Protein AF-0000000078023648 (afdb_homodimer)

pLDDT: mean 92.21, std 11.15, range [31.06, 98.88]

Nearest PDB structures (foldseek):
  2z87-assembly3_B  TM=7.581E-01  e=1.495E-11  Escherichia coli
  2z87-assembly2_A  TM=6.708E-01  e=1.692E-11  Escherichia coli
  2z86-assembly1_A  TM=7.335E-01  e=1.770E-10  Escherichia coli
  2z86-assembly2_D  TM=6.649E-01  e=2.036E-11  Escherichia coli
  2z86-assembly2_C  TM=6.681E-01  e=4.274E-11  Escherichia coli

Solvent-accessible surface area (backbone atoms only — not comparable to full-atom values): 25764 Å² total; per-residue (Å²): 104,41,37,21,39,30,26,43,37,62,72,42,46,73,22,40,53,50,24,56,59,32,48,47,50,49,71,71,35,85,88,58,43,58,33,35,34,38,29,29,41,49,44,90,66,54,42,62,58,55,56,59,69,49,71,43,60,62,60,41,48,74,51,71,40,77,61,81,46,71,53,46,31,49,43,55,36,56,73,70,52,82,28,60,29,34,34,49,41,43,48,47,25,29,52,32,80,44,30,48,59,34,50,51,57,58,58,69,46,60,88,83,64,60,43,32,37,26,18,16,29,36,39,28,53,75,82,82,51,70,44,78,46,67,47,55,57,57,74,39,51,77,77,41,67,33,34,52,70,57,14,34,34,37,27,35,74,55,44,72,74,47,52,58,48,74,88,41,83,72,38,21,69,49,44,29,52,44,48,42,42,73,71,66,32,44,60,44,79,54,71,48,40,31,19,35,36,71,55,55,54,72,68,41,47,50,51,51,49,40,36,51,47,50,30,47,36,31,39,74,61,68,60,42,56,65,68,59,29,51,50,50,31,54,51,46,50,49,51,55,44,42,58,40,54,77,38,66,68,129,104,41,36,22,38,31,26,42,37,61,73,40,47,72,23,40,52,50,25,55,59,32,48,48,50,49,70,70,36,86,88,58,43,59,34,33,34,37,29,28,41,47,43,90,65,54,43,62,59,54,58,59,70,50,72,44,59,61,60,41,48,73,50,71,43,76,62,81,48,69,54,46,32,49,43,56,37,56,72,70,52,79,28,57,31,34,34,49,41,42,47,49,25,28,52,31,80,43,31,47,59,35,49,50,56,57,59,68,47,60,89,82,64,58,43,32,38,26,18,16,31,36,40,29,51,75,82,81,50,70,45,77,45,67,47,54,57,57,75,39,52,79,78,41,68,34,34,52,70,57,15,35,35,37,26,35,74,55,44,72,76,46,51,56,46,74,86,40,81,71,41,21,70,48,44,29,52,44,46,39,42,73,71,67,33,45,60,42,78,53,71,48,39,31,20,35,36,71,54,56,53,72,68,43,46,49,49,52,49,40,36,52,46,49,31,47,35,31,38,75,60,68,61,42,57,65,68,60,31,50,51,50,31,53,52,46,50,49,50,55,44,42,58,39,53,78,42,63,64,135

Organism: NCBI:txid82991

Secondary structure (DSSP, 8-state):
-EEEEEEEESS-HHHHHHHHHHTHHHHTSTT-EEEEEEEE---SSSHHHHHHHTTTTTT-EEEE---SSHHHHHHHHHHH--SSEEEE--TT-EE-TTHHHHHHHHHTS-TT---EEEEEEEEE-SSS-EEEE----GGGGGTS-SS-GGGEEEEHHHHHHS---TT-TTTHHHHHHHHHHHTT--EEEEEEEEEEEE--SHHHHHHHHHHHHHHHIIIIIS---HHHHHHHHHHHHHHHHHHHHTTT--/-EEEEEEEESS-HHHHHHHHHHTHHHHTSTT-EEEEEEEE---SSSHHHHHHHTTTTTT-EEEE---SSHHHHHHHHHHH--SSEEEE--TT-EE-TTHHHHHHHHHTS-TT---EEEEEEEEE-SSS-EEEE----GGGGGTS-SS-GGGEEEEHHHHHHS---TT-TTTHHHHHHHHHHHTT--EEEEEEEEEEEE--SHHHHHHHHHHHHHHHIIIIIS---HHHHHHHHHHHHHHHHHHHHTT---

InterPro domains:
  IPR001173 Glycosyltransferase 2-like [PF00535] (4-108)
  IPR024010 Colanic acid biosynthesis, glycosyl transferase, WcaE [TIGR04009] (1-250)
  IPR029044 Nucleotide-diphospho-sugar transferases [G3DSA:3.90.550.10] (1-224)
  IPR029044 Nucleotide-diphospho-sugar transferases [SSF53448] (2-208)

Sequence (500 aa):
MLLSVITVAYKNLAGIEKTWQSLAHLAKAPGIAFEWIVVDGGSQDGTAEFLKNLSGQYNLRYVSEKDNGIYDAMNKGIELAQGRYALFLNSGDIFHPDIVNVVSQLAARPLTENAMIIGDALLDFGDGTKIERRAKQGWYIYHSLPASHQAIFFPMDGLLKYPYDLQYKVSSDYALAAKMYKSGYEFKRVNGIVSEFSMGGVSTTNNVELCRDARSVQRRILRVPGFIAELSYKLRLRTTGKSKALYNKAMLLSVITVAYKNLAGIEKTWQSLAHLAKAPGIAFEWIVVDGGSQDGTAEFLKNLSGQYNLRYVSEKDNGIYDAMNKGIELAQGRYALFLNSGDIFHPDIVNVVSQLAARPLTENAMIIGDALLDFGDGTKIERRAKQGWYIYHSLPASHQAIFFPMDGLLKYPYDLQYKVSSDYALAAKMYKSGYEFKRVNGIVSEFSMGGVSTTNNVELCRDARSVQRRILRVPGFIAELSYKLRLRTTGKSKALYNKA

Structure (mmCIF, N/CA/C/O backbone):
data_AF-0000000078023648-model_v1
#
loop_
_entity.id
_entity.type
_entity.pdbx_description
1 polymer 'Colanic acid biosynthesis glycosyltransferase WcaE'
#
loop_
_atom_site.group_PDB
_atom_site.id
_atom_site.type_symbol
_atom_site.label_atom_id
_atom_site.label_alt_id
_atom_site.label_comp_id
_atom_site.label_asym_id
_atom_site.label_entity_id
_atom_site.label_seq_id
_atom_site.pdbx_PDB_ins_code
_atom_site.Cartn_x
_atom_site.Cartn_y
_atom_site.Cartn_z
_atom_site.occupancy
_atom_site.B_iso_or_equiv
_atom_site.auth_seq_id
_atom_site.auth_comp_id
_atom_site.auth_asym_id
_atom_site.auth_atom_id
_atom_site.pdbx_PDB_model_num
ATOM 1 N N . MET A 1 1 ? 1.28 -37.75 -13.562 1 91.38 1 MET A N 1
ATOM 2 C CA . MET A 1 1 ? 0.818 -36.406 -13.984 1 91.38 1 MET A CA 1
ATOM 3 C C . MET A 1 1 ? 1.996 -35.469 -14.203 1 91.38 1 MET A C 1
ATOM 5 O O . MET A 1 1 ? 2.949 -35.469 -13.422 1 91.38 1 MET A O 1
ATOM 9 N N . LEU A 1 2 ? 1.961 -34.719 -15.32 1 96.44 2 LEU A N 1
ATOM 10 C CA . LEU A 1 2 ? 3.016 -33.75 -15.586 1 96.44 2 LEU A CA 1
ATOM 11 C C . LEU A 1 2 ? 2.596 -32.344 -15.133 1 96.44 2 LEU A C 1
ATOM 13 O O . LEU A 1 2 ? 1.518 -31.875 -15.492 1 96.44 2 LEU A O 1
ATOM 17 N N . LEU A 1 3 ? 3.412 -31.766 -14.336 1 98.19 3 LEU A N 1
ATOM 18 C CA . LEU A 1 3 ? 3.209 -30.391 -13.891 1 98.19 3 LEU A CA 1
ATOM 19 C C . LEU A 1 3 ? 4.109 -29.438 -14.664 1 98.19 3 LEU A C 1
ATOM 21 O O . LEU A 1 3 ? 5.309 -29.688 -14.805 1 98.19 3 LEU A O 1
ATOM 25 N N . SER A 1 4 ? 3.555 -28.391 -15.227 1 98.81 4 SER A N 1
ATOM 26 C CA . SER A 1 4 ? 4.355 -27.328 -15.844 1 98.81 4 SER A CA 1
ATOM 27 C C . SER A 1 4 ? 4.598 -26.188 -14.867 1 98.81 4 SER A C 1
ATOM 29 O O . SER A 1 4 ? 3.648 -25.547 -14.398 1 98.81 4 SER A O 1
ATOM 31 N N . VAL A 1 5 ? 5.82 -25.906 -14.531 1 98.88 5 VAL A N 1
ATOM 32 C CA . VAL A 1 5 ? 6.215 -24.734 -13.75 1 98.88 5 VAL A CA 1
ATOM 33 C C . VAL A 1 5 ? 6.695 -23.625 -14.68 1 98.88 5 VAL A C 1
ATOM 35 O O . VAL A 1 5 ? 7.703 -23.781 -15.375 1 98.88 5 VAL A O 1
ATOM 38 N N . ILE A 1 6 ? 5.984 -22.531 -14.68 1 98.75 6 ILE A N 1
ATOM 39 C CA . ILE A 1 6 ? 6.297 -21.438 -15.594 1 98.75 6 ILE A CA 1
ATOM 40 C C . ILE A 1 6 ? 6.891 -20.266 -14.812 1 98.75 6 ILE A C 1
ATOM 42 O O . ILE A 1 6 ? 6.262 -19.734 -13.891 1 98.75 6 ILE A O 1
ATOM 46 N N . THR A 1 7 ? 8.07 -19.859 -15.203 1 98.44 7 THR A N 1
ATOM 47 C CA . THR A 1 7 ? 8.773 -18.734 -14.586 1 98.44 7 THR A CA 1
ATOM 48 C C . THR A 1 7 ? 9.008 -17.609 -15.594 1 98.44 7 THR A C 1
ATOM 50 O O . THR A 1 7 ? 9.555 -17.844 -16.672 1 98.44 7 THR A O 1
ATOM 53 N N . VAL A 1 8 ? 8.523 -16.422 -15.219 1 97.88 8 VAL A N 1
ATOM 54 C CA . VAL A 1 8 ? 8.844 -15.242 -16.016 1 97.88 8 VAL A CA 1
ATOM 55 C C . VAL A 1 8 ? 9.953 -14.453 -15.328 1 97.88 8 VAL A C 1
ATOM 57 O O . VAL A 1 8 ? 9.984 -14.344 -14.102 1 97.88 8 VAL A O 1
ATOM 60 N N . ALA A 1 9 ? 10.844 -14.008 -16.172 1 96.75 9 ALA A N 1
ATOM 61 C CA . ALA A 1 9 ? 12.008 -13.312 -15.625 1 96.75 9 ALA A CA 1
ATOM 62 C C . ALA A 1 9 ? 12.352 -12.086 -16.469 1 96.75 9 ALA A C 1
ATOM 64 O O . ALA A 1 9 ? 12.195 -12.094 -17.688 1 96.75 9 ALA A O 1
ATOM 65 N N . TYR A 1 10 ? 12.773 -11.07 -15.797 1 95.88 10 TYR A N 1
ATOM 66 C CA . TYR A 1 10 ? 13.32 -9.875 -16.422 1 95.88 10 TYR A CA 1
ATOM 67 C C . TYR A 1 10 ? 14.336 -9.195 -15.516 1 95.88 10 TYR A C 1
ATOM 69 O O . TYR A 1 10 ? 13.977 -8.688 -14.453 1 95.88 10 TYR A O 1
ATOM 77 N N . LYS A 1 11 ? 15.578 -9.117 -15.883 1 95.94 11 LYS A N 1
ATOM 78 C CA . LYS A 1 11 ? 16.672 -8.477 -15.172 1 95.94 11 LYS A CA 1
ATOM 79 C C . LYS A 1 11 ? 16.703 -8.898 -13.703 1 95.94 11 LYS A C 1
ATOM 81 O O . LYS A 1 11 ? 16.75 -8.047 -12.812 1 95.94 11 LYS A O 1
ATOM 86 N N . ASN A 1 12 ? 16.641 -10.172 -13.453 1 95.44 12 ASN A N 1
ATOM 87 C CA . ASN A 1 12 ? 16.641 -10.742 -12.109 1 95.44 12 ASN A CA 1
ATOM 88 C C . ASN A 1 12 ? 17.375 -12.078 -12.055 1 95.44 12 ASN A C 1
ATOM 90 O O . ASN A 1 12 ? 16.828 -13.078 -11.602 1 95.44 12 ASN A O 1
ATOM 94 N N . LEU A 1 13 ? 18.641 -12.016 -12.383 1 97.38 13 LEU A N 1
ATOM 95 C CA . LEU A 1 13 ? 19.469 -13.211 -12.406 1 97.38 13 LEU A CA 1
ATOM 96 C C . LEU A 1 13 ? 19.469 -13.891 -11.039 1 97.38 13 LEU A C 1
ATOM 98 O O . LEU A 1 13 ? 19.25 -15.102 -10.945 1 97.38 13 LEU A O 1
ATOM 102 N N . ALA A 1 14 ? 19.688 -13.086 -10 1 96.62 14 ALA A N 1
ATOM 103 C CA . ALA A 1 14 ? 19.719 -13.664 -8.656 1 96.62 14 ALA A CA 1
ATOM 104 C C . ALA A 1 14 ? 18.391 -14.352 -8.328 1 96.62 14 ALA A C 1
ATOM 106 O O . ALA A 1 14 ? 18.375 -15.406 -7.691 1 96.62 14 ALA A O 1
ATOM 107 N N . GLY A 1 15 ? 17.344 -13.805 -8.805 1 96.38 15 GLY A N 1
ATOM 108 C CA . GLY A 1 15 ? 16.016 -14.359 -8.555 1 96.38 15 GLY A CA 1
ATOM 109 C C . GLY A 1 15 ? 15.789 -15.688 -9.25 1 96.38 15 GLY A C 1
ATOM 110 O O . GLY A 1 15 ? 15.281 -16.625 -8.641 1 96.38 15 GLY A O 1
ATOM 111 N N . ILE A 1 16 ? 16.172 -15.734 -10.477 1 97.31 16 ILE A N 1
ATOM 112 C CA . ILE A 1 16 ? 15.945 -16.969 -11.219 1 97.31 16 ILE A CA 1
ATOM 113 C C . ILE A 1 16 ? 16.781 -18.094 -10.625 1 97.31 16 ILE A C 1
ATOM 115 O O . ILE A 1 16 ? 16.359 -19.25 -10.609 1 97.31 16 ILE A O 1
ATOM 119 N N . GLU A 1 17 ? 17.969 -17.781 -10.133 1 98.31 17 GLU A N 1
ATOM 120 C CA . GLU A 1 17 ? 18.812 -18.797 -9.477 1 98.31 17 GLU A CA 1
ATOM 121 C C . GLU A 1 17 ? 18.109 -19.359 -8.242 1 98.31 17 GLU A C 1
ATOM 123 O O . GLU A 1 17 ? 18.125 -20.578 -8.031 1 98.31 17 GLU A O 1
ATOM 128 N N . LYS A 1 18 ? 17.516 -18.469 -7.465 1 97.69 18 LYS A N 1
ATOM 129 C CA . LYS A 1 18 ? 16.781 -18.906 -6.285 1 97.69 18 LYS A CA 1
ATOM 130 C C . LYS A 1 18 ? 15.602 -19.812 -6.672 1 97.69 18 LYS A C 1
ATOM 132 O O . LYS A 1 18 ? 15.359 -20.828 -6.031 1 97.69 18 LYS A O 1
ATOM 137 N N . THR A 1 19 ? 14.906 -19.359 -7.652 1 98.19 19 THR A N 1
ATOM 138 C CA . THR A 1 19 ? 13.773 -20.156 -8.133 1 98.19 19 THR A CA 1
ATOM 139 C C . THR A 1 19 ? 14.234 -21.531 -8.594 1 98.19 19 THR A C 1
ATOM 141 O O . THR A 1 19 ? 13.656 -22.547 -8.195 1 98.19 19 THR A O 1
ATOM 144 N N . TRP A 1 20 ? 15.297 -21.594 -9.352 1 98.62 20 TRP A N 1
ATOM 145 C CA . TRP A 1 20 ? 15.883 -22.828 -9.844 1 98.62 20 TRP A CA 1
ATOM 146 C C . TRP A 1 20 ? 16.234 -23.766 -8.688 1 98.62 20 TRP A C 1
ATOM 148 O O . TRP A 1 20 ? 15.922 -24.953 -8.719 1 98.62 20 TRP A O 1
ATOM 158 N N . GLN A 1 21 ? 16.844 -23.219 -7.711 1 98.56 21 GLN A N 1
ATOM 159 C CA . GLN A 1 21 ? 17.25 -24.031 -6.562 1 98.56 21 GLN A CA 1
ATOM 160 C C . GLN A 1 21 ? 16.047 -24.688 -5.891 1 98.56 21 GLN A C 1
ATOM 162 O O . GLN A 1 21 ? 16.125 -25.828 -5.453 1 98.56 21 GLN A O 1
ATOM 167 N N . SER A 1 22 ? 14.953 -23.984 -5.816 1 98.5 22 SER A N 1
ATOM 168 C CA . SER A 1 22 ? 13.773 -24.469 -5.105 1 98.5 22 SER A CA 1
ATOM 169 C C . SER A 1 22 ? 13.109 -25.609 -5.855 1 98.5 22 SER A C 1
ATOM 171 O O . SER A 1 22 ? 12.328 -26.375 -5.281 1 98.5 22 SER A O 1
ATOM 173 N N . LEU A 1 23 ? 13.367 -25.781 -7.164 1 98.56 23 LEU A N 1
ATOM 174 C CA . LEU A 1 23 ? 12.789 -26.859 -7.961 1 98.56 23 LEU A CA 1
ATOM 175 C C . LEU A 1 23 ? 13.305 -28.203 -7.496 1 98.56 23 LEU A C 1
ATOM 177 O O . LEU A 1 23 ? 12.727 -29.25 -7.828 1 98.56 23 LEU A O 1
ATOM 181 N N . ALA A 1 24 ? 14.375 -28.172 -6.762 1 97.81 24 ALA A N 1
ATOM 182 C CA . ALA A 1 24 ? 14.945 -29.406 -6.238 1 97.81 24 ALA A CA 1
ATOM 183 C C . ALA A 1 24 ? 13.938 -30.156 -5.363 1 97.81 24 ALA A C 1
ATOM 185 O O . ALA A 1 24 ? 13.969 -31.375 -5.289 1 97.81 24 ALA A O 1
ATOM 186 N N . HIS A 1 25 ? 13.07 -29.406 -4.707 1 97.5 25 HIS A N 1
ATOM 187 C CA . HIS A 1 25 ? 12.047 -30.031 -3.877 1 97.5 25 HIS A CA 1
ATOM 188 C C . HIS A 1 25 ? 11.195 -31 -4.695 1 97.5 25 HIS A C 1
ATOM 190 O O . HIS A 1 25 ? 10.883 -32.094 -4.234 1 97.5 25 HIS A O 1
ATOM 196 N N . LEU A 1 26 ? 10.844 -30.609 -5.902 1 97.38 26 LEU A N 1
ATOM 197 C CA . LEU A 1 26 ? 10.055 -31.453 -6.785 1 97.38 26 LEU A CA 1
ATOM 198 C C . LEU A 1 26 ? 10.906 -32.594 -7.352 1 97.38 26 LEU A C 1
ATOM 200 O O . LEU A 1 26 ? 10.453 -33.719 -7.434 1 97.38 26 LEU A O 1
ATOM 204 N N . ALA A 1 27 ? 12.102 -32.25 -7.715 1 96.25 27 ALA A N 1
ATOM 205 C CA . ALA A 1 27 ? 12.984 -33.188 -8.391 1 96.25 27 ALA A CA 1
ATOM 206 C C . ALA A 1 27 ? 13.336 -34.375 -7.488 1 96.25 27 ALA A C 1
ATOM 208 O O . ALA A 1 27 ? 13.516 -35.5 -7.961 1 96.25 27 ALA A O 1
ATOM 209 N N . LYS A 1 28 ? 13.383 -34.125 -6.246 1 93.5 28 LYS A N 1
ATOM 210 C CA . LYS A 1 28 ? 13.805 -35.125 -5.293 1 93.5 28 LYS A CA 1
ATOM 211 C C . LYS A 1 28 ? 12.641 -36.031 -4.895 1 93.5 28 LYS A C 1
ATOM 213 O O . LYS A 1 28 ? 12.836 -37.094 -4.301 1 93.5 28 LYS A O 1
ATOM 218 N N . ALA A 1 29 ? 11.484 -35.594 -5.168 1 91.69 29 ALA A N 1
ATOM 219 C CA . ALA A 1 29 ? 10.297 -36.344 -4.766 1 91.69 29 ALA A CA 1
ATOM 220 C C . ALA A 1 29 ? 9.969 -37.438 -5.785 1 91.69 29 ALA A C 1
ATOM 222 O O . ALA A 1 29 ? 9.82 -37.156 -6.977 1 91.69 29 ALA A O 1
ATOM 223 N N . PRO A 1 30 ? 9.797 -38.656 -5.309 1 89.31 30 PRO A N 1
ATOM 224 C CA . PRO A 1 30 ? 9.492 -39.75 -6.246 1 89.31 30 PRO A CA 1
ATOM 225 C C . PRO A 1 30 ? 8.094 -39.625 -6.848 1 89.31 30 PRO A C 1
ATOM 227 O O . PRO A 1 30 ? 7.156 -39.219 -6.16 1 89.31 30 PRO A O 1
ATOM 230 N N . GLY A 1 31 ? 7.961 -39.875 -8.117 1 89.88 31 GLY A N 1
ATOM 231 C CA . GLY A 1 31 ? 6.66 -40 -8.758 1 89.88 31 GLY A CA 1
ATOM 232 C C . GLY A 1 31 ? 6.129 -38.656 -9.266 1 89.88 31 GLY A C 1
ATOM 233 O O . GLY A 1 31 ? 5.012 -38.594 -9.789 1 89.88 31 GLY A O 1
ATOM 234 N N . ILE A 1 32 ? 6.906 -37.688 -9.047 1 92.5 32 ILE A N 1
ATOM 235 C CA . ILE A 1 32 ? 6.461 -36.375 -9.531 1 92.5 32 ILE A CA 1
ATOM 236 C C . ILE A 1 32 ? 7.172 -36.031 -10.844 1 92.5 32 ILE A C 1
ATOM 238 O O . ILE A 1 32 ? 8.406 -36 -10.891 1 92.5 32 ILE A O 1
ATOM 242 N N . ALA A 1 33 ? 6.438 -35.906 -11.828 1 96.12 33 ALA A N 1
ATOM 243 C CA . ALA A 1 33 ? 6.957 -35.438 -13.117 1 96.12 33 ALA A CA 1
ATOM 244 C C . ALA A 1 33 ? 6.637 -33.938 -13.336 1 96.12 33 ALA A C 1
ATOM 246 O O . ALA A 1 33 ? 5.504 -33.5 -13.109 1 96.12 33 ALA A O 1
ATOM 247 N N . PHE A 1 34 ? 7.691 -33.219 -13.727 1 98.12 34 PHE A N 1
ATOM 248 C CA . PHE A 1 34 ? 7.441 -31.828 -14.008 1 98.12 34 PHE A CA 1
ATOM 249 C C . PHE A 1 34 ? 8.383 -31.312 -15.094 1 98.12 34 PHE A C 1
ATOM 251 O O . PHE A 1 34 ? 9.352 -31.984 -15.445 1 98.12 34 PHE A O 1
ATOM 258 N N . GLU A 1 35 ? 8.008 -30.203 -15.68 1 98.69 35 GLU A N 1
ATOM 259 C CA . GLU A 1 35 ? 8.844 -29.406 -16.578 1 98.69 35 GLU A CA 1
ATOM 260 C C . GLU A 1 35 ? 8.953 -27.969 -16.094 1 98.69 35 GLU A C 1
ATOM 262 O O . GLU A 1 35 ? 8.039 -27.453 -15.453 1 98.69 35 GLU A O 1
ATOM 267 N N . TRP A 1 36 ? 10.086 -27.422 -16.406 1 98.88 36 TRP A N 1
ATOM 268 C CA . TRP A 1 36 ? 10.336 -26.016 -16.078 1 98.88 36 TRP A CA 1
ATOM 269 C C . TRP A 1 36 ? 10.445 -25.156 -17.328 1 98.88 36 TRP A C 1
ATOM 271 O O . TRP A 1 36 ? 11.227 -25.469 -18.234 1 98.88 36 TRP A O 1
ATOM 281 N N . ILE A 1 37 ? 9.586 -24.219 -17.422 1 98.88 37 ILE A N 1
ATOM 282 C CA . ILE A 1 37 ? 9.555 -23.297 -18.562 1 98.88 37 ILE A CA 1
ATOM 283 C C . ILE A 1 37 ? 9.898 -21.891 -18.094 1 98.88 37 ILE A C 1
ATOM 285 O O . ILE A 1 37 ? 9.273 -21.359 -17.188 1 98.88 37 ILE A O 1
ATOM 289 N N . VAL A 1 38 ? 10.906 -21.297 -18.75 1 98.75 38 VAL A N 1
ATOM 290 C CA . VAL A 1 38 ? 11.305 -19.938 -18.375 1 98.75 38 VAL A CA 1
ATOM 291 C C . VAL A 1 38 ? 11.133 -19 -19.578 1 98.75 38 VAL A C 1
ATOM 293 O O . VAL A 1 38 ? 11.594 -19.312 -20.688 1 98.75 38 VAL A O 1
ATOM 296 N N . VAL A 1 39 ? 10.367 -17.953 -19.375 1 98.5 39 VAL A N 1
ATOM 297 C CA . VAL A 1 39 ? 10.266 -16.891 -20.359 1 98.5 39 VAL A CA 1
ATOM 298 C C . VAL A 1 39 ? 11.008 -15.648 -19.859 1 98.5 39 VAL A C 1
ATOM 300 O O . VAL A 1 39 ? 10.539 -14.969 -18.938 1 98.5 39 VAL A O 1
ATOM 303 N N . ASP A 1 40 ? 12.102 -15.352 -20.469 1 98.06 40 ASP A N 1
ATOM 304 C CA . ASP A 1 40 ? 12.938 -14.203 -20.125 1 98.06 40 ASP A CA 1
ATOM 305 C C . ASP A 1 40 ? 12.656 -13.031 -21.062 1 98.06 40 ASP A C 1
ATOM 307 O O . ASP A 1 40 ? 12.625 -13.203 -22.297 1 98.06 40 ASP A O 1
ATOM 311 N N . GLY A 1 41 ? 12.5 -11.906 -20.469 1 96.81 41 GLY A N 1
ATOM 312 C CA . GLY A 1 41 ? 12.148 -10.719 -21.234 1 96.81 41 GLY A CA 1
ATOM 313 C C . GLY A 1 41 ? 13.328 -10.117 -21.969 1 96.81 41 GLY A C 1
ATOM 314 O O . GLY A 1 41 ? 13.391 -8.898 -22.172 1 96.81 41 GLY A O 1
ATOM 315 N N . GLY A 1 42 ? 14.258 -10.867 -22.297 1 96.81 42 GLY A N 1
ATOM 316 C CA . GLY A 1 42 ? 15.453 -10.352 -22.953 1 96.81 42 GLY A CA 1
ATOM 317 C C . GLY A 1 42 ? 16.391 -9.648 -22 1 96.81 42 GLY A C 1
ATOM 318 O O . GLY A 1 42 ? 16.844 -8.531 -22.281 1 96.81 42 GLY A O 1
ATOM 319 N N . SER A 1 43 ? 16.688 -10.273 -20.938 1 95.44 43 SER A N 1
ATOM 320 C CA . SER A 1 43 ? 17.516 -9.664 -19.891 1 95.44 43 SER A CA 1
ATOM 321 C C . SER A 1 43 ? 18.969 -9.539 -20.359 1 95.44 43 SER A C 1
ATOM 323 O O . SER A 1 43 ? 19.484 -10.414 -21.062 1 95.44 43 SER A O 1
ATOM 325 N N . GLN A 1 44 ? 19.641 -8.523 -20.016 1 94.44 44 GLN A N 1
ATOM 326 C CA . GLN A 1 44 ? 21.062 -8.32 -20.297 1 94.44 44 GLN A CA 1
ATOM 327 C C . GLN A 1 44 ? 21.891 -8.422 -19.016 1 94.44 44 GLN A C 1
ATOM 329 O O . GLN A 1 44 ? 22.797 -7.613 -18.781 1 94.44 44 GLN A O 1
ATOM 334 N N . ASP A 1 45 ? 21.531 -9.367 -18.188 1 96.62 45 ASP A N 1
ATOM 335 C CA . ASP A 1 45 ? 22.219 -9.477 -16.906 1 96.62 45 ASP A CA 1
ATOM 336 C C . ASP A 1 45 ? 22.797 -10.875 -16.719 1 96.62 45 ASP A C 1
ATOM 338 O O . ASP A 1 45 ? 23.219 -11.242 -15.617 1 96.62 45 ASP A O 1
ATOM 342 N N . GLY A 1 46 ? 22.812 -11.719 -17.781 1 97.31 46 GLY A N 1
ATOM 343 C CA . GLY A 1 46 ? 23.375 -13.062 -17.688 1 97.31 46 GLY A CA 1
ATOM 344 C C . GLY A 1 46 ? 22.312 -14.133 -17.516 1 97.31 46 GLY A C 1
ATOM 345 O O . GLY A 1 46 ? 22.625 -15.32 -17.469 1 97.31 46 GLY A O 1
ATOM 346 N N . THR A 1 47 ? 21.047 -13.781 -17.547 1 97.56 47 THR A N 1
ATOM 347 C CA . THR A 1 47 ? 19.953 -14.727 -17.344 1 97.56 47 THR A CA 1
ATOM 348 C C . THR A 1 47 ? 19.922 -15.773 -18.438 1 97.56 47 THR A C 1
ATOM 350 O O . THR A 1 47 ? 19.859 -16.969 -18.172 1 97.56 47 THR A O 1
ATOM 353 N N . ALA A 1 48 ? 20.062 -15.344 -19.625 1 96.88 48 ALA A N 1
ATOM 354 C CA . ALA A 1 48 ? 20.047 -16.281 -20.75 1 96.88 48 ALA A CA 1
ATOM 355 C C . ALA A 1 48 ? 21.203 -17.266 -20.672 1 96.88 48 ALA A C 1
ATOM 357 O O . ALA A 1 48 ? 21.031 -18.453 -20.922 1 96.88 48 ALA A O 1
ATOM 358 N N . GLU A 1 49 ? 22.344 -16.797 -20.359 1 97.69 49 GLU A N 1
ATOM 359 C CA . GLU A 1 49 ? 23.531 -17.656 -20.219 1 97.69 49 GLU A CA 1
ATOM 360 C C . GLU A 1 49 ? 23.328 -18.672 -19.109 1 97.69 49 GLU A C 1
ATOM 362 O O . GLU A 1 49 ? 23.703 -19.844 -19.25 1 97.69 49 GLU A O 1
ATOM 367 N N . PHE A 1 50 ? 22.844 -18.156 -18 1 98.31 50 PHE A N 1
ATOM 368 C CA . PHE A 1 50 ? 22.562 -19.031 -16.875 1 98.31 50 PHE A CA 1
ATOM 369 C C . PHE A 1 50 ? 21.656 -20.188 -17.297 1 98.31 50 PHE A C 1
ATOM 371 O O . PHE A 1 50 ? 21.953 -21.344 -17.016 1 98.31 50 PHE A O 1
ATOM 378 N N . LEU A 1 51 ? 20.594 -19.922 -17.984 1 98.38 51 LEU A N 1
ATOM 379 C CA . LEU A 1 51 ? 19.625 -20.922 -18.422 1 98.38 51 LEU A CA 1
ATOM 380 C C . LEU A 1 51 ? 20.25 -21.891 -19.406 1 98.38 51 LEU A C 1
ATOM 382 O O . LEU A 1 51 ? 20.016 -23.094 -19.344 1 98.38 51 LEU A O 1
ATOM 386 N N . LYS A 1 52 ? 21 -21.375 -20.312 1 97.44 52 LYS A N 1
ATOM 387 C CA . LYS A 1 52 ? 21.703 -22.203 -21.297 1 97.44 52 LYS A CA 1
ATOM 388 C C . LYS A 1 52 ? 22.609 -23.219 -20.594 1 97.44 52 LYS A C 1
ATOM 390 O O . LYS A 1 52 ? 22.656 -24.391 -20.984 1 97.44 52 LYS A O 1
ATOM 395 N N . ASN A 1 53 ? 23.219 -22.766 -19.594 1 98 53 ASN A N 1
ATOM 396 C CA . ASN A 1 53 ? 24.203 -23.578 -18.891 1 98 53 ASN A CA 1
ATOM 397 C C . ASN A 1 53 ? 23.531 -24.703 -18.094 1 98 53 ASN A C 1
ATOM 399 O O . ASN A 1 53 ? 24.188 -25.656 -17.688 1 98 53 ASN A O 1
ATOM 403 N N . LEU A 1 54 ? 22.266 -24.578 -17.828 1 97.81 54 LEU A N 1
ATOM 404 C CA . LEU A 1 54 ? 21.562 -25.594 -17.078 1 97.81 54 LEU A CA 1
ATOM 405 C C . LEU A 1 54 ? 21.344 -26.844 -17.922 1 97.81 54 LEU A C 1
ATOM 407 O O . LEU A 1 54 ? 20.984 -27.906 -17.391 1 97.81 54 LEU A O 1
ATOM 411 N N . SER A 1 55 ? 21.516 -26.859 -19.172 1 93.25 55 SER A N 1
ATOM 412 C CA . SER A 1 55 ? 21.531 -27.984 -20.094 1 93.25 55 SER A CA 1
ATOM 413 C C . SER A 1 55 ? 20.281 -28.844 -19.938 1 93.25 55 SER A C 1
ATOM 415 O O . SER A 1 55 ? 20.375 -30.062 -19.797 1 93.25 55 SER A O 1
ATOM 417 N N . GLY A 1 56 ? 19.109 -28.203 -19.797 1 95.56 56 GLY A N 1
ATOM 418 C CA . GLY A 1 56 ? 17.828 -28.906 -19.812 1 95.56 56 GLY A CA 1
ATOM 419 C C . GLY A 1 56 ? 17.453 -29.516 -18.484 1 95.56 56 GLY A C 1
ATOM 420 O O . GLY A 1 56 ? 16.484 -30.266 -18.375 1 95.56 56 GLY A O 1
ATOM 421 N N . GLN A 1 57 ? 18.219 -29.203 -17.453 1 97.56 57 GLN A N 1
ATOM 422 C CA . GLN A 1 57 ? 17.844 -29.688 -16.125 1 97.56 57 GLN A CA 1
ATOM 423 C C . GLN A 1 57 ? 16.391 -29.344 -15.805 1 97.56 57 GLN A C 1
ATOM 425 O O . GLN A 1 57 ? 15.938 -28.234 -16.094 1 97.56 57 GLN A O 1
ATOM 430 N N . TYR A 1 58 ? 15.641 -30.391 -15.266 1 98.12 58 TYR A N 1
ATOM 431 C CA . TYR A 1 58 ? 14.234 -30.25 -14.898 1 98.12 58 TYR A CA 1
ATOM 432 C C . TYR A 1 58 ? 13.359 -30.109 -16.141 1 98.12 58 TYR A C 1
ATOM 434 O O . TYR A 1 58 ? 12.352 -29.406 -16.125 1 98.12 58 TYR A O 1
ATOM 442 N N . ASN A 1 59 ? 13.867 -30.797 -17.25 1 98.06 59 ASN A N 1
ATOM 443 C CA . ASN A 1 59 ? 13.172 -30.672 -18.531 1 98.06 59 ASN A CA 1
ATOM 444 C C . ASN A 1 59 ? 12.984 -29.203 -18.938 1 98.06 59 ASN A C 1
ATOM 446 O O . ASN A 1 59 ? 11.891 -28.797 -19.312 1 98.06 59 ASN A O 1
ATOM 450 N N . LEU A 1 60 ? 13.969 -28.375 -18.75 1 98.62 60 LEU A N 1
ATOM 451 C CA . LEU A 1 60 ? 13.953 -26.938 -18.953 1 98.62 60 LEU A CA 1
ATOM 452 C C . LEU A 1 60 ? 13.773 -26.609 -20.438 1 98.62 60 LEU A C 1
ATOM 454 O O . LEU A 1 60 ? 14.492 -27.141 -21.281 1 98.62 60 LEU A O 1
ATOM 458 N N . ARG A 1 61 ? 12.844 -25.812 -20.734 1 98.19 61 ARG A N 1
ATOM 459 C CA . ARG A 1 61 ? 12.703 -25.062 -21.984 1 98.19 61 ARG A CA 1
ATOM 460 C C . ARG A 1 61 ? 12.609 -23.562 -21.703 1 98.19 61 ARG A C 1
ATOM 462 O O . ARG A 1 61 ? 11.953 -23.141 -20.75 1 98.19 61 ARG A O 1
ATOM 469 N N . TYR A 1 62 ? 13.336 -22.75 -22.453 1 98 62 TYR A N 1
ATOM 470 C CA . TYR A 1 62 ? 13.281 -21.312 -22.172 1 98 62 TYR A CA 1
ATOM 471 C C . TYR A 1 62 ? 13.32 -20.5 -23.469 1 98 62 TYR A C 1
ATOM 473 O O . TYR A 1 62 ? 13.758 -21.016 -24.5 1 98 62 TYR A O 1
ATOM 481 N N . VAL A 1 63 ? 12.742 -19.344 -23.438 1 97.81 63 VAL A N 1
ATOM 482 C CA . VAL A 1 63 ? 12.852 -18.312 -24.469 1 97.81 63 VAL A CA 1
ATOM 483 C C . VAL A 1 63 ? 13.312 -17 -23.844 1 97.81 63 VAL A C 1
ATOM 485 O O . VAL A 1 63 ? 12.977 -16.703 -22.703 1 97.81 63 VAL A O 1
ATOM 488 N N . SER A 1 64 ? 14.18 -16.281 -24.562 1 97.62 64 SER A N 1
ATOM 489 C CA . SER A 1 64 ? 14.648 -14.969 -24.141 1 97.62 64 SER A CA 1
ATOM 490 C C . SER A 1 64 ? 14.398 -13.922 -25.219 1 97.62 64 SER A C 1
ATOM 492 O O . SER A 1 64 ? 15.117 -13.867 -26.219 1 97.62 64 SER A O 1
ATOM 494 N N . GLU A 1 65 ? 13.367 -13.156 -25.047 1 97.12 65 GLU A N 1
ATOM 495 C CA . GLU A 1 65 ? 12.977 -12.117 -25.984 1 97.12 65 GLU A CA 1
ATOM 496 C C . GLU A 1 65 ? 12.102 -11.062 -25.312 1 97.12 65 GLU A C 1
ATOM 498 O O . GLU A 1 65 ? 11.5 -11.32 -24.281 1 97.12 65 GLU A O 1
ATOM 503 N N . LYS A 1 66 ? 12.031 -9.914 -25.891 1 95.69 66 LYS A N 1
ATOM 504 C CA . LYS A 1 66 ? 11.211 -8.836 -25.359 1 95.69 66 LYS A CA 1
ATOM 505 C C . LYS A 1 66 ? 9.742 -9.242 -25.297 1 95.69 66 LYS A C 1
ATOM 507 O O . LYS A 1 66 ? 9.25 -9.977 -26.172 1 95.69 66 LYS A O 1
ATOM 512 N N . ASP A 1 67 ? 9.047 -8.812 -24.281 1 94 67 ASP A N 1
ATOM 513 C CA . ASP A 1 67 ? 7.609 -9.039 -24.141 1 94 67 ASP A CA 1
ATOM 514 C C . ASP A 1 67 ? 6.863 -7.727 -23.891 1 94 67 ASP A C 1
ATOM 516 O O . ASP A 1 67 ? 7.484 -6.668 -23.781 1 94 67 ASP A O 1
ATOM 520 N N . ASN A 1 68 ? 5.543 -7.84 -23.906 1 93.88 68 ASN A N 1
ATOM 521 C CA . ASN A 1 68 ? 4.676 -6.691 -23.656 1 93.88 68 ASN A CA 1
ATOM 522 C C . ASN A 1 68 ? 4.074 -6.738 -22.25 1 93.88 68 ASN A C 1
ATOM 524 O O . ASN A 1 68 ? 2.859 -6.617 -22.094 1 93.88 68 ASN A O 1
ATOM 528 N N . GLY A 1 69 ? 4.895 -7.012 -21.312 1 93.75 69 GLY A N 1
ATOM 529 C CA . GLY A 1 69 ? 4.445 -7.117 -19.938 1 93.75 69 GLY A CA 1
ATOM 530 C C . GLY A 1 69 ? 4.477 -8.539 -19.406 1 93.75 69 GLY A C 1
ATOM 531 O O . GLY A 1 69 ? 4.598 -9.492 -20.172 1 93.75 69 GLY A O 1
ATOM 532 N N . ILE A 1 70 ? 4.305 -8.555 -18.188 1 94.12 70 ILE A N 1
ATOM 533 C CA . ILE A 1 70 ? 4.488 -9.82 -17.484 1 94.12 70 ILE A CA 1
ATOM 534 C C . ILE A 1 70 ? 3.451 -10.828 -17.969 1 94.12 70 ILE A C 1
ATOM 536 O O . ILE A 1 70 ? 3.758 -12.016 -18.125 1 94.12 70 ILE A O 1
ATOM 540 N N . TYR A 1 71 ? 2.27 -10.383 -18.219 1 96.25 71 TYR A N 1
ATOM 541 C CA . TYR A 1 71 ? 1.219 -11.32 -18.609 1 96.25 71 TYR A CA 1
ATOM 542 C C . TYR A 1 71 ? 1.411 -11.797 -20.047 1 96.25 71 TYR A C 1
ATOM 544 O O . TYR A 1 71 ? 1.033 -12.914 -20.391 1 96.25 71 TYR A O 1
ATOM 552 N N . ASP A 1 72 ? 2.031 -10.945 -20.812 1 97.06 72 ASP A N 1
ATOM 553 C CA . ASP A 1 72 ? 2.455 -11.414 -22.125 1 97.06 72 ASP A CA 1
ATOM 554 C C . ASP A 1 72 ? 3.484 -12.531 -22.016 1 97.06 72 ASP A C 1
ATOM 556 O O . ASP A 1 72 ? 3.396 -13.547 -22.719 1 97.06 72 ASP A O 1
ATOM 560 N N . ALA A 1 73 ? 4.383 -12.336 -21.172 1 97.56 73 ALA A N 1
ATOM 561 C CA . ALA A 1 73 ? 5.379 -13.367 -20.906 1 97.56 73 ALA A CA 1
ATOM 562 C C . ALA A 1 73 ? 4.723 -14.648 -20.406 1 97.56 73 ALA A C 1
ATOM 564 O O . ALA A 1 73 ? 5.082 -15.75 -20.844 1 97.56 73 ALA A O 1
ATOM 565 N N . MET A 1 74 ? 3.771 -14.523 -19.5 1 98.06 74 MET A N 1
ATOM 566 C CA . MET A 1 74 ? 3.088 -15.695 -18.969 1 98.06 74 MET A CA 1
ATOM 567 C C . MET A 1 74 ? 2.33 -16.422 -20.078 1 98.06 74 MET A C 1
ATOM 569 O O . MET A 1 74 ? 2.318 -17.656 -20.109 1 98.06 74 MET A O 1
ATOM 573 N N . ASN A 1 75 ? 1.763 -15.719 -20.984 1 98.56 75 ASN A N 1
ATOM 574 C CA . ASN A 1 75 ? 1.078 -16.344 -22.109 1 98.56 75 ASN A CA 1
ATOM 575 C C . ASN A 1 75 ? 2.047 -17.141 -22.984 1 98.56 75 ASN A C 1
ATOM 577 O O . ASN A 1 75 ? 1.717 -18.219 -23.453 1 98.56 75 ASN A O 1
ATOM 581 N N . LYS A 1 76 ? 3.189 -16.609 -23.219 1 98.56 76 LYS A N 1
ATOM 582 C CA . LYS A 1 76 ? 4.207 -17.359 -23.953 1 98.56 76 LYS A CA 1
ATOM 583 C C . LYS A 1 76 ? 4.551 -18.672 -23.25 1 98.56 76 LYS A C 1
ATOM 585 O O . LYS A 1 76 ? 4.742 -19.688 -23.906 1 98.56 76 LYS A O 1
ATOM 590 N N . GLY A 1 77 ? 4.648 -18.562 -21.922 1 98.69 77 GLY A N 1
ATOM 591 C CA . GLY A 1 77 ? 4.883 -19.766 -21.141 1 98.69 77 GLY A CA 1
ATOM 592 C C . GLY A 1 77 ? 3.777 -20.797 -21.297 1 98.69 77 GLY A C 1
ATOM 593 O O . GLY A 1 77 ? 4.051 -21.984 -21.406 1 98.69 77 GLY A O 1
ATOM 594 N N . ILE A 1 78 ? 2.568 -20.344 -21.312 1 98.75 78 ILE A N 1
ATOM 595 C CA . ILE A 1 78 ? 1.411 -21.219 -21.484 1 98.75 78 ILE A CA 1
ATOM 596 C C . ILE A 1 78 ? 1.508 -21.953 -22.812 1 98.75 78 ILE A C 1
ATOM 598 O O . ILE A 1 78 ? 1.251 -23.156 -22.906 1 98.75 78 ILE A O 1
ATOM 602 N N . GLU A 1 79 ? 1.889 -21.266 -23.812 1 98.38 79 GLU A N 1
ATOM 603 C CA . GLU A 1 79 ? 1.992 -21.844 -25.141 1 98.38 79 GLU A CA 1
ATOM 604 C C . GLU A 1 79 ? 3.016 -22.969 -25.188 1 98.38 79 GLU A C 1
ATOM 606 O O . GLU A 1 79 ? 2.891 -23.906 -25.984 1 98.38 79 GLU A O 1
ATOM 611 N N . LEU A 1 80 ? 3.998 -22.922 -24.359 1 98.38 80 LEU A N 1
ATOM 612 C CA . LEU A 1 80 ? 5.074 -23.891 -24.359 1 98.38 80 LEU A CA 1
ATOM 613 C C . LEU A 1 80 ? 4.742 -25.062 -23.438 1 98.38 80 LEU A C 1
ATOM 615 O O . LEU A 1 80 ? 5.359 -26.125 -23.531 1 98.38 80 LEU A O 1
ATOM 619 N N . ALA A 1 81 ? 3.807 -24.922 -22.547 1 98.69 81 ALA A N 1
ATOM 620 C CA . ALA A 1 81 ? 3.551 -25.875 -21.469 1 98.69 81 ALA A CA 1
ATOM 621 C C . ALA A 1 81 ? 2.855 -27.125 -22 1 98.69 81 ALA A C 1
ATOM 623 O O . ALA A 1 81 ? 2 -27.047 -22.891 1 98.69 81 ALA A O 1
ATOM 624 N N . GLN A 1 82 ? 3.166 -28.266 -21.438 1 98.25 82 GLN A N 1
ATOM 625 C CA . GLN A 1 82 ? 2.611 -29.547 -21.875 1 98.25 82 GLN A CA 1
ATOM 626 C C . GLN A 1 82 ? 1.98 -30.297 -20.719 1 98.25 82 GLN A C 1
ATOM 628 O O . GLN A 1 82 ? 1.448 -31.406 -20.906 1 98.25 82 GLN A O 1
ATOM 633 N N . GLY A 1 83 ? 2.018 -29.75 -19.531 1 98.12 83 GLY A N 1
ATOM 634 C CA . GLY A 1 83 ? 1.487 -30.422 -18.359 1 98.12 83 GLY A CA 1
ATOM 635 C C . GLY A 1 83 ? -0.027 -30.391 -18.281 1 98.12 83 GLY A C 1
ATOM 636 O O . GLY A 1 83 ? -0.677 -29.672 -19.047 1 98.12 83 GLY A O 1
ATOM 637 N N . ARG A 1 84 ? -0.538 -31.234 -17.438 1 97.62 84 ARG A N 1
ATOM 638 C CA . ARG A 1 84 ? -1.968 -31.203 -17.141 1 97.62 84 ARG A CA 1
ATOM 639 C C . ARG A 1 84 ? -2.344 -29.938 -16.375 1 97.62 84 ARG A C 1
ATOM 641 O O . ARG A 1 84 ? -3.387 -29.344 -16.641 1 97.62 84 ARG A O 1
ATOM 648 N N . TYR A 1 85 ? -1.498 -29.531 -15.414 1 98.5 85 TYR A N 1
ATOM 649 C CA . TYR A 1 85 ? -1.624 -28.297 -14.641 1 98.5 85 TYR A CA 1
ATOM 650 C C . TYR A 1 85 ? -0.394 -27.422 -14.812 1 98.5 85 TYR A C 1
ATOM 652 O O . TYR A 1 85 ? 0.699 -27.922 -15.102 1 98.5 85 TYR A O 1
ATOM 660 N N . ALA A 1 86 ? -0.614 -26.125 -14.68 1 98.81 86 ALA A N 1
ATOM 661 C CA . ALA A 1 86 ? 0.484 -25.172 -14.672 1 98.81 86 ALA A CA 1
ATOM 662 C C . ALA A 1 86 ? 0.48 -24.344 -13.391 1 98.81 86 ALA A C 1
ATOM 664 O O . ALA A 1 86 ? -0.584 -24.016 -12.859 1 98.81 86 ALA A O 1
ATOM 665 N N . LEU A 1 87 ? 1.58 -24.031 -12.891 1 98.75 87 LEU A N 1
ATOM 666 C CA . LEU A 1 87 ? 1.804 -23.078 -11.805 1 98.75 87 LEU A CA 1
ATOM 667 C C . LEU A 1 87 ? 2.814 -22.016 -12.211 1 98.75 87 LEU A C 1
ATOM 669 O O . LEU A 1 87 ? 3.838 -22.328 -12.82 1 98.75 87 LEU A O 1
ATOM 673 N N . PHE A 1 88 ? 2.494 -20.781 -11.875 1 98.19 88 PHE A N 1
ATOM 674 C CA . PHE A 1 88 ? 3.371 -19.672 -12.211 1 98.19 88 PHE A CA 1
ATOM 675 C C . PHE A 1 88 ? 4.246 -19.297 -11.016 1 98.19 88 PHE A C 1
ATOM 677 O O . PHE A 1 88 ? 3.734 -19 -9.938 1 98.19 88 PHE A O 1
ATOM 684 N N . LEU A 1 89 ? 5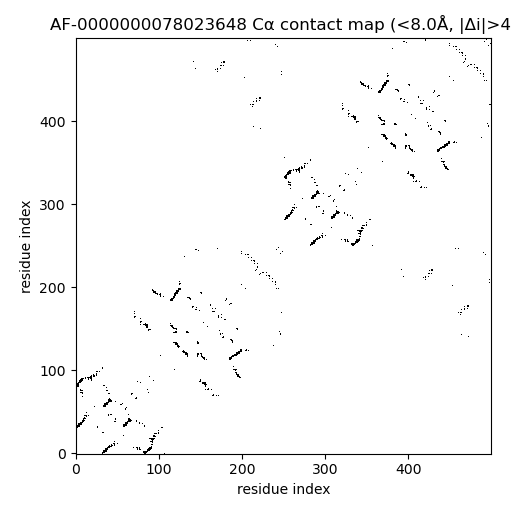.48 -19.344 -11.18 1 96.69 89 LEU A N 1
ATOM 685 C CA . LEU A 1 89 ? 6.492 -18.953 -10.211 1 96.69 89 LEU A CA 1
ATOM 686 C C . LEU A 1 89 ? 7.438 -17.906 -10.812 1 96.69 89 LEU A C 1
ATOM 688 O O . LEU A 1 89 ? 8.391 -18.266 -11.508 1 96.69 89 LEU A O 1
ATOM 692 N N . ASN A 1 90 ? 7.223 -16.656 -10.516 1 95 90 ASN A N 1
ATOM 693 C CA . ASN A 1 90 ? 8.086 -15.617 -11.078 1 95 90 ASN A CA 1
ATOM 694 C C . ASN A 1 90 ? 9.516 -15.75 -10.578 1 95 90 ASN A C 1
ATOM 696 O O . ASN A 1 90 ? 9.766 -16.375 -9.547 1 95 90 ASN A O 1
ATOM 700 N N . SER A 1 91 ? 10.414 -15.172 -11.367 1 96.31 91 SER A N 1
ATOM 701 C CA . SER A 1 91 ? 11.789 -15.109 -10.891 1 96.31 91 SER A CA 1
ATOM 702 C C . SER A 1 91 ? 11.867 -14.5 -9.492 1 96.31 91 SER A C 1
ATOM 704 O O . SER A 1 91 ? 11.336 -13.414 -9.25 1 96.31 91 SER A O 1
ATOM 706 N N . GLY A 1 92 ? 12.422 -15.242 -8.609 1 94.94 92 GLY A N 1
ATOM 707 C CA . GLY A 1 92 ? 12.555 -14.789 -7.234 1 94.94 92 GLY A CA 1
ATOM 708 C C . GLY A 1 92 ? 11.594 -15.469 -6.281 1 94.94 92 GLY A C 1
ATOM 709 O O . GLY A 1 92 ? 11.82 -15.5 -5.07 1 94.94 92 GLY A O 1
ATOM 710 N N . ASP A 1 93 ? 10.555 -15.969 -6.832 1 95.88 93 ASP A N 1
ATOM 711 C CA . ASP A 1 93 ? 9.648 -16.781 -6.031 1 95.88 93 ASP A CA 1
ATOM 712 C C . ASP A 1 93 ? 10.18 -18.203 -5.891 1 95.88 93 ASP A C 1
ATOM 714 O O . ASP A 1 93 ? 10.844 -18.719 -6.793 1 95.88 93 ASP A O 1
ATOM 718 N N . ILE A 1 94 ? 9.844 -18.844 -4.77 1 97.62 94 ILE A N 1
ATOM 719 C CA . ILE A 1 94 ? 10.398 -20.188 -4.586 1 97.62 94 ILE A CA 1
ATOM 720 C C . ILE A 1 94 ? 9.312 -21.141 -4.098 1 97.62 94 ILE A C 1
ATOM 722 O O . ILE A 1 94 ? 8.328 -20.703 -3.498 1 97.62 94 ILE A O 1
ATOM 726 N N . PHE A 1 95 ? 9.508 -22.375 -4.359 1 98.44 95 PHE A N 1
ATOM 727 C CA . PHE A 1 95 ? 8.648 -23.406 -3.777 1 98.44 95 PHE A CA 1
ATOM 728 C C . PHE A 1 95 ? 8.969 -23.594 -2.299 1 98.44 95 PHE A C 1
ATOM 730 O O . PHE A 1 95 ? 10.133 -23.578 -1.9 1 98.44 95 PHE A O 1
ATOM 737 N N . HIS A 1 96 ? 7.973 -23.75 -1.566 1 98.19 96 HIS A N 1
ATOM 738 C CA . HIS A 1 96 ? 8.133 -24.234 -0.203 1 98.19 96 HIS A CA 1
ATOM 739 C C . HIS A 1 96 ? 8.414 -25.734 -0.187 1 98.19 96 HIS A C 1
ATOM 741 O O . HIS A 1 96 ? 7.941 -26.469 -1.061 1 98.19 96 HIS A O 1
ATOM 747 N N . PRO A 1 97 ? 9.117 -26.25 0.852 1 97.25 97 PRO A N 1
ATOM 748 C CA . PRO A 1 97 ? 9.391 -27.688 0.903 1 97.25 97 PRO A CA 1
ATOM 749 C C . PRO A 1 97 ? 8.117 -28.531 0.914 1 97.25 97 PRO A C 1
ATOM 751 O O . PRO A 1 97 ? 8.125 -29.688 0.467 1 97.25 97 PRO A O 1
ATOM 754 N N . ASP A 1 98 ? 7.055 -27.969 1.335 1 97.62 98 ASP A N 1
ATOM 755 C CA . ASP A 1 98 ? 5.777 -28.672 1.409 1 97.62 98 ASP A CA 1
ATOM 756 C C . ASP A 1 98 ? 5.191 -28.891 0.016 1 97.62 98 ASP A C 1
ATOM 758 O O . ASP A 1 98 ? 4.164 -29.562 -0.131 1 97.62 98 ASP A O 1
ATOM 762 N N . ILE A 1 99 ? 5.809 -28.438 -1.001 1 98.25 99 ILE A N 1
ATOM 763 C CA . ILE A 1 99 ? 5.293 -28.516 -2.363 1 98.25 99 ILE A CA 1
ATOM 764 C C . ILE A 1 99 ? 5.145 -29.984 -2.762 1 98.25 99 ILE A C 1
ATOM 766 O O . ILE A 1 99 ? 4.242 -30.344 -3.521 1 98.25 99 ILE A O 1
ATOM 770 N N . VAL A 1 100 ? 5.965 -30.812 -2.252 1 97.19 100 VAL A N 1
ATOM 771 C CA . VAL A 1 100 ? 5.934 -32.25 -2.576 1 97.19 100 VAL A CA 1
ATOM 772 C C . VAL A 1 100 ? 4.602 -32.844 -2.137 1 97.19 100 VAL A C 1
ATOM 774 O O . VAL A 1 100 ? 3.957 -33.562 -2.902 1 97.19 100 VAL A O 1
ATOM 777 N N . ASN A 1 101 ? 4.223 -32.5 -0.93 1 96.81 101 ASN A N 1
ATOM 778 C CA . ASN A 1 101 ? 2.936 -32.969 -0.423 1 96.81 101 ASN A CA 1
ATOM 779 C C . ASN A 1 101 ? 1.773 -32.375 -1.238 1 96.81 101 ASN A C 1
ATOM 781 O O . ASN A 1 101 ? 0.812 -33.094 -1.53 1 96.81 101 ASN A O 1
ATOM 785 N N . VAL A 1 102 ? 1.874 -31.203 -1.592 1 97.88 102 VAL A N 1
ATOM 786 C CA . VAL A 1 102 ? 0.82 -30.531 -2.344 1 97.88 102 VAL A CA 1
ATOM 787 C C . VAL A 1 102 ? 0.668 -31.188 -3.717 1 97.88 102 VAL A C 1
ATOM 789 O O . VAL A 1 102 ? -0.445 -31.516 -4.137 1 97.88 102 VAL A O 1
ATOM 792 N N . VAL A 1 103 ? 1.759 -31.453 -4.387 1 97.5 103 VAL A N 1
ATOM 793 C CA . VAL A 1 103 ? 1.722 -32 -5.738 1 97.5 103 VAL A CA 1
ATOM 794 C C . VAL A 1 103 ? 1.25 -33.469 -5.688 1 97.5 103 VAL A C 1
ATOM 796 O O . VAL A 1 103 ? 0.562 -33.938 -6.602 1 97.5 103 VAL A O 1
ATOM 799 N N . SER A 1 104 ? 1.585 -34.125 -4.629 1 96.06 104 SER A N 1
ATOM 800 C CA . SER A 1 104 ? 1.064 -35.469 -4.461 1 96.06 104 SER A CA 1
ATOM 801 C C . SER A 1 104 ? -0.459 -35.469 -4.395 1 96.06 104 SER A C 1
ATOM 803 O O . SER A 1 104 ? -1.11 -36.344 -4.988 1 96.06 104 SER A O 1
ATOM 805 N N . GLN A 1 105 ? -1.009 -34.562 -3.66 1 96.88 105 GLN A N 1
ATOM 806 C CA . GLN A 1 105 ? -2.459 -34.406 -3.602 1 96.88 105 GLN A CA 1
ATOM 807 C C . GLN A 1 105 ? -3.037 -34.094 -4.977 1 96.88 105 GLN A C 1
ATOM 809 O O . GLN A 1 105 ? -4.098 -34.594 -5.344 1 96.88 105 GLN A O 1
ATOM 814 N N . LEU A 1 106 ? -2.344 -33.281 -5.695 1 96.56 106 LEU A N 1
ATOM 815 C CA . LEU A 1 106 ? -2.768 -32.906 -7.043 1 96.56 106 LEU A CA 1
ATOM 816 C C . LEU A 1 106 ? -2.775 -34.125 -7.961 1 96.56 106 LEU A C 1
ATOM 818 O O . LEU A 1 106 ? -3.738 -34.344 -8.695 1 96.56 106 LEU A O 1
ATOM 822 N N . ALA A 1 107 ? -1.761 -34.938 -7.883 1 94.56 107 ALA A N 1
ATOM 823 C CA . ALA A 1 107 ? -1.597 -36.094 -8.742 1 94.56 107 ALA A CA 1
ATOM 824 C C . ALA A 1 107 ? -2.654 -37.156 -8.43 1 94.56 107 ALA A C 1
ATOM 826 O O . ALA A 1 107 ? -3.012 -37.938 -9.297 1 94.56 107 ALA A O 1
ATOM 827 N N . ALA A 1 108 ? -3.131 -37.125 -7.234 1 94.62 108 ALA A N 1
ATOM 828 C CA . ALA A 1 108 ? -4.09 -38.125 -6.797 1 94.62 108 ALA A CA 1
ATOM 829 C C . ALA A 1 108 ? -5.496 -37.812 -7.289 1 94.62 108 ALA A C 1
ATOM 831 O O . ALA A 1 108 ? -6.398 -38.656 -7.207 1 94.62 108 ALA A O 1
ATOM 832 N N . ARG A 1 109 ? -5.629 -36.656 -7.801 1 94.06 109 ARG A N 1
ATOM 833 C CA . ARG A 1 109 ? -6.949 -36.281 -8.273 1 94.06 109 ARG A CA 1
ATOM 834 C C . ARG A 1 109 ? -7.324 -37.031 -9.547 1 94.06 109 ARG A C 1
ATOM 836 O O . ARG A 1 109 ? -6.453 -37.344 -10.359 1 94.06 109 ARG A O 1
ATOM 843 N N . PRO A 1 110 ? -8.641 -37.219 -9.703 1 94.31 110 PRO A N 1
ATOM 844 C CA . PRO A 1 110 ? -9.062 -37.906 -10.93 1 94.31 110 PRO A CA 1
ATOM 845 C C . PRO A 1 110 ? -8.656 -37.156 -12.195 1 94.31 110 PRO A C 1
ATOM 847 O O . PRO A 1 110 ? -8.68 -35.906 -12.219 1 94.31 110 PRO A O 1
ATOM 850 N N . LEU A 1 111 ? -8.398 -37.875 -13.18 1 91.06 111 LEU A N 1
ATOM 851 C CA . LEU A 1 111 ? -7.957 -37.312 -14.445 1 91.06 111 LEU A CA 1
ATOM 852 C C . LEU A 1 111 ? -9.062 -36.469 -15.07 1 91.06 111 LEU A C 1
ATOM 854 O O . LEU A 1 111 ? -8.781 -35.562 -15.891 1 91.06 111 LEU A O 1
ATOM 858 N N . THR A 1 112 ? -10.234 -36.688 -14.633 1 92.25 112 THR A N 1
ATOM 859 C CA . THR A 1 112 ? -11.375 -35.969 -15.18 1 92.25 112 THR A CA 1
ATOM 860 C C . THR A 1 112 ? -11.539 -34.594 -14.484 1 92.25 112 THR A C 1
ATOM 862 O O . THR A 1 112 ? -12.273 -33.75 -14.969 1 92.25 112 THR A O 1
ATOM 865 N N . GLU A 1 113 ? -10.914 -34.469 -13.391 1 94.56 113 GLU A N 1
ATOM 866 C CA . GLU A 1 113 ? -11.031 -33.219 -12.656 1 94.56 113 GLU A CA 1
ATOM 867 C C . GLU A 1 113 ? -10.281 -32.094 -13.367 1 94.56 113 GLU A C 1
ATOM 869 O O . GLU A 1 113 ? -9.117 -32.25 -13.742 1 94.56 113 GLU A O 1
ATOM 874 N N . ASN A 1 114 ? -10.93 -30.922 -13.555 1 95.88 114 ASN A N 1
ATOM 875 C CA . ASN A 1 114 ? -10.336 -29.781 -14.234 1 95.88 114 ASN A CA 1
ATOM 876 C C . ASN A 1 114 ? -10.445 -28.516 -13.398 1 95.88 114 ASN A C 1
ATOM 878 O O . ASN A 1 114 ? -10.453 -27.406 -13.945 1 95.88 114 ASN A O 1
ATOM 882 N N . ALA A 1 115 ? -10.492 -28.672 -12.125 1 98.38 115 ALA A N 1
ATOM 883 C CA . ALA A 1 115 ? -10.625 -27.547 -11.203 1 98.38 115 ALA A CA 1
ATOM 884 C C . ALA A 1 115 ? -9.305 -26.781 -11.07 1 98.38 115 ALA A C 1
ATOM 886 O O . ALA A 1 115 ? -8.242 -27.312 -11.391 1 98.38 115 ALA A O 1
ATOM 887 N N . MET A 1 116 ? -9.398 -25.516 -10.727 1 98.81 116 MET A N 1
ATOM 888 C CA . MET A 1 116 ? -8.227 -24.781 -10.242 1 98.81 116 MET A CA 1
ATOM 889 C C . MET A 1 116 ? -7.879 -25.203 -8.82 1 98.81 116 MET A C 1
ATOM 891 O O . MET A 1 116 ? -8.664 -25 -7.891 1 98.81 116 MET A O 1
ATOM 895 N N . ILE A 1 117 ? -6.738 -25.797 -8.664 1 98.75 117 ILE A N 1
ATOM 896 C CA . ILE A 1 117 ? -6.352 -26.312 -7.352 1 98.75 117 ILE A CA 1
ATOM 897 C C . ILE A 1 117 ? -5.539 -25.266 -6.602 1 98.75 117 ILE A C 1
ATOM 899 O O . ILE A 1 117 ? -4.57 -24.719 -7.141 1 98.75 117 ILE A O 1
ATOM 903 N N . ILE A 1 118 ? -5.93 -24.938 -5.363 1 98.69 118 ILE A N 1
ATOM 904 C CA . ILE A 1 118 ? -5.328 -23.797 -4.668 1 98.69 118 ILE A CA 1
ATOM 905 C C . ILE A 1 118 ? -4.762 -24.266 -3.326 1 98.69 118 ILE A C 1
ATOM 907 O O . ILE A 1 118 ? -5.352 -25.109 -2.65 1 98.69 118 ILE A O 1
ATOM 911 N N . GLY A 1 119 ? -3.572 -23.812 -2.998 1 98.44 119 GLY A N 1
ATOM 912 C CA . GLY A 1 119 ? -2.928 -24.016 -1.714 1 98.44 119 GLY A CA 1
ATOM 913 C C . GLY A 1 119 ? -2.533 -22.734 -1.02 1 98.44 119 GLY A C 1
ATOM 914 O O . GLY A 1 119 ? -3.006 -21.656 -1.387 1 98.44 119 GLY A O 1
ATOM 915 N N . ASP A 1 120 ? -1.766 -22.859 0.05 1 97.88 120 ASP A N 1
ATOM 916 C CA . ASP A 1 120 ? -1.335 -21.703 0.844 1 97.88 120 ASP A CA 1
ATOM 917 C C . ASP A 1 120 ? 0.004 -21.172 0.346 1 97.88 120 ASP A C 1
ATOM 919 O O . ASP A 1 120 ? 0.72 -21.844 -0.389 1 97.88 120 ASP A O 1
ATOM 923 N N . ALA A 1 121 ? 0.306 -19.953 0.714 1 96.31 121 ALA A N 1
ATOM 924 C CA . ALA A 1 121 ? 1.582 -19.328 0.376 1 96.31 121 ALA A CA 1
ATOM 925 C C . ALA A 1 121 ? 2.166 -18.594 1.579 1 96.31 121 ALA A C 1
ATOM 927 O O . ALA A 1 121 ? 1.439 -18.234 2.51 1 96.31 121 ALA A O 1
ATOM 928 N N . LEU A 1 122 ? 3.453 -18.438 1.528 1 94.56 122 LEU A N 1
ATOM 929 C CA . LEU A 1 122 ? 4.152 -17.672 2.549 1 94.56 122 LEU A CA 1
ATOM 930 C C . LEU A 1 122 ? 4.652 -16.344 1.983 1 94.56 122 LEU A C 1
ATOM 932 O O . LEU A 1 122 ? 5.414 -16.312 1.014 1 94.56 122 LEU A O 1
ATOM 936 N N . LEU A 1 123 ? 4.227 -15.281 2.619 1 90.19 123 LEU A N 1
ATOM 937 C CA . LEU A 1 123 ? 4.652 -13.945 2.232 1 90.19 123 LEU A CA 1
ATOM 938 C C . LEU A 1 123 ? 5.848 -13.492 3.064 1 90.19 123 LEU A C 1
ATOM 940 O O . LEU A 1 123 ? 5.781 -13.469 4.297 1 90.19 123 LEU A O 1
ATOM 944 N N . ASP A 1 124 ? 6.855 -13.156 2.311 1 87.94 124 ASP A N 1
ATOM 945 C CA . ASP A 1 124 ? 8.078 -12.703 2.969 1 87.94 124 ASP A CA 1
ATOM 946 C C . ASP A 1 124 ? 8.211 -11.18 2.883 1 87.94 124 ASP A C 1
ATOM 948 O O . ASP A 1 124 ? 8.422 -10.633 1.801 1 87.94 124 ASP A O 1
ATOM 952 N N . PHE A 1 125 ? 8.266 -10.555 3.977 1 81.25 125 PHE A N 1
ATOM 953 C CA . PHE A 1 125 ? 8.266 -9.094 3.994 1 81.25 125 PHE A CA 1
ATOM 954 C C . PHE A 1 125 ? 9.695 -8.562 4.105 1 81.25 125 PHE A C 1
ATOM 956 O O . PHE A 1 125 ? 9.898 -7.348 4.152 1 81.25 125 PHE A O 1
ATOM 963 N N . GLY A 1 126 ? 10.742 -9.414 4.109 1 78 126 GLY A N 1
ATOM 964 C CA . GLY A 1 126 ? 12.141 -9.023 3.986 1 78 126 GLY A CA 1
ATOM 965 C C . GLY A 1 126 ? 12.805 -8.758 5.324 1 78 126 GLY A C 1
ATOM 966 O O . GLY A 1 126 ? 14.031 -8.688 5.414 1 78 126 GLY A O 1
ATOM 967 N N . ASP A 1 127 ? 12.148 -8.445 6.387 1 75.62 127 ASP A N 1
ATOM 968 C CA . ASP A 1 127 ? 12.734 -8.125 7.684 1 75.62 127 ASP A CA 1
ATOM 969 C C . ASP A 1 127 ? 12.727 -9.352 8.602 1 75.62 127 ASP A C 1
ATOM 971 O O . ASP A 1 127 ? 12.867 -9.219 9.82 1 75.62 127 ASP A O 1
ATOM 975 N N . GLY A 1 128 ? 12.547 -10.5 8 1 80.75 128 GLY A N 1
ATOM 976 C CA . GLY A 1 128 ? 12.461 -11.711 8.797 1 80.75 128 GLY A CA 1
ATOM 977 C C . GLY A 1 128 ? 11.031 -12.117 9.109 1 80.75 128 GLY A C 1
ATOM 978 O O . GLY A 1 128 ? 10.789 -13.242 9.562 1 80.75 128 GLY A O 1
ATOM 979 N N . THR A 1 129 ? 10.141 -11.219 8.836 1 82.38 129 THR A N 1
ATOM 980 C CA . THR A 1 129 ? 8.734 -11.508 9.086 1 82.38 129 THR A CA 1
ATOM 981 C C . THR A 1 129 ? 8.117 -12.227 7.891 1 82.38 129 THR A C 1
ATOM 983 O O . THR A 1 129 ? 8.258 -11.789 6.746 1 82.38 129 THR A O 1
ATOM 986 N N . LYS A 1 130 ? 7.484 -13.344 8.172 1 87.5 130 LYS A N 1
ATOM 987 C CA . LYS A 1 130 ? 6.734 -14.094 7.172 1 87.5 130 LYS A CA 1
ATOM 988 C C . LYS A 1 130 ? 5.301 -14.336 7.625 1 87.5 130 LYS A C 1
ATOM 990 O O . LYS A 1 130 ? 5.055 -14.617 8.805 1 87.5 130 LYS A O 1
ATOM 995 N N . ILE A 1 131 ? 4.406 -14.148 6.652 1 86.5 131 ILE A N 1
ATOM 996 C CA . ILE A 1 131 ? 2.998 -14.352 6.965 1 86.5 131 ILE A CA 1
ATOM 997 C C . ILE A 1 131 ? 2.395 -15.352 5.98 1 86.5 131 ILE A C 1
ATOM 999 O O . ILE A 1 131 ? 2.641 -15.281 4.777 1 86.5 131 ILE A O 1
ATOM 1003 N N . GLU A 1 132 ? 1.665 -16.281 6.535 1 92.06 132 GLU A N 1
ATOM 1004 C CA . GLU A 1 132 ? 0.987 -17.266 5.703 1 92.06 132 GLU A CA 1
ATOM 1005 C C . GLU A 1 132 ? -0.32 -16.703 5.145 1 92.06 132 GLU A C 1
ATOM 1007 O O . GLU A 1 132 ? -1.138 -16.156 5.887 1 92.06 132 GLU A O 1
ATOM 1012 N N . ARG A 1 133 ? -0.469 -16.766 3.867 1 91.5 133 ARG A N 1
ATOM 1013 C CA . ARG A 1 133 ? -1.751 -16.516 3.215 1 91.5 133 ARG A CA 1
ATOM 1014 C C . ARG A 1 133 ? -2.453 -17.828 2.869 1 91.5 133 ARG A C 1
ATOM 1016 O O . ARG A 1 133 ? -2.055 -18.516 1.932 1 91.5 133 ARG A O 1
ATOM 1023 N N . ARG A 1 134 ? -3.525 -18.078 3.529 1 94.25 134 ARG A N 1
ATOM 1024 C CA . ARG A 1 134 ? -4.262 -19.312 3.342 1 94.25 134 ARG A CA 1
ATOM 1025 C C . ARG A 1 134 ? -5.246 -19.203 2.184 1 94.25 134 ARG A C 1
ATOM 1027 O O . ARG A 1 134 ? -5.875 -18.156 1.997 1 94.25 134 ARG A O 1
ATOM 1034 N N . ALA A 1 135 ? -5.316 -20.281 1.444 1 97 135 ALA A N 1
ATOM 1035 C CA . ALA A 1 135 ? -6.316 -20.328 0.381 1 97 135 ALA A CA 1
ATOM 1036 C C . ALA A 1 135 ? -7.73 -20.234 0.95 1 97 135 ALA A C 1
ATOM 1038 O O . ALA A 1 135 ? -8.031 -20.828 1.987 1 97 135 ALA A O 1
ATOM 1039 N N . LYS A 1 136 ? -8.562 -19.484 0.25 1 96.06 136 LYS A N 1
ATOM 1040 C CA . LYS A 1 136 ? -9.945 -19.281 0.667 1 96.06 136 LYS A CA 1
ATOM 1041 C C . LYS A 1 136 ? -10.898 -20.125 -0.165 1 96.06 136 LYS A C 1
ATOM 1043 O O . LYS A 1 136 ? -10.469 -20.906 -1.022 1 96.06 136 LYS A O 1
ATOM 1048 N N . GLN A 1 137 ? -12.156 -19.984 0.182 1 96.81 137 GLN A N 1
ATOM 1049 C CA . GLN A 1 137 ? -13.188 -20.672 -0.581 1 96.81 137 GLN A CA 1
ATOM 1050 C C . GLN A 1 137 ? -13.367 -20.047 -1.962 1 96.81 137 GLN A C 1
ATOM 1052 O O . GLN A 1 137 ? -13.062 -18.859 -2.158 1 96.81 137 GLN A O 1
ATOM 1057 N N . GLY A 1 138 ? -13.875 -20.844 -2.939 1 96.81 138 GLY A N 1
ATOM 1058 C CA . GLY A 1 138 ? -14 -20.422 -4.324 1 96.81 138 GLY A CA 1
ATOM 1059 C C . GLY A 1 138 ? -14.844 -19.172 -4.488 1 96.81 138 GLY A C 1
ATOM 1060 O O . GLY A 1 138 ? -14.57 -18.344 -5.363 1 96.81 138 GLY A O 1
ATOM 1061 N N . TRP A 1 139 ? -15.805 -18.969 -3.596 1 95 139 TRP A N 1
ATOM 1062 C CA . TRP A 1 139 ? -16.688 -17.828 -3.73 1 95 139 TRP A CA 1
ATOM 1063 C C . TRP A 1 139 ? -15.945 -16.531 -3.465 1 95 139 TRP A C 1
ATOM 1065 O O . TRP A 1 139 ? -16.438 -15.438 -3.785 1 95 139 TRP A O 1
ATOM 1075 N N . TYR A 1 140 ? -14.812 -16.625 -2.887 1 95.44 140 TYR A N 1
ATOM 1076 C CA . TYR A 1 140 ? -14.008 -15.445 -2.6 1 95.44 140 TYR A CA 1
ATOM 1077 C C . TYR A 1 140 ? -13.594 -14.734 -3.887 1 95.44 140 TYR A C 1
ATOM 1079 O O . TYR A 1 140 ? -13.195 -13.57 -3.859 1 95.44 140 TYR A O 1
ATOM 1087 N N . ILE A 1 141 ? -13.727 -15.383 -5.027 1 95.88 141 ILE A N 1
ATOM 1088 C CA . ILE A 1 141 ? -13.383 -14.828 -6.332 1 95.88 141 ILE A CA 1
ATOM 1089 C C . ILE A 1 141 ? -14.227 -13.578 -6.602 1 95.88 141 ILE A C 1
ATOM 1091 O O . ILE A 1 141 ? -13.836 -12.719 -7.387 1 95.88 141 ILE A O 1
ATOM 1095 N N . TYR A 1 142 ? -15.344 -13.5 -6.004 1 94.62 142 TYR A N 1
ATOM 1096 C CA . TYR A 1 142 ? -16.203 -12.336 -6.184 1 94.62 142 TYR A CA 1
ATOM 1097 C C . TYR A 1 142 ? -15.641 -11.125 -5.457 1 94.62 142 TYR A C 1
ATOM 1099 O O . TYR A 1 142 ? -16.094 -10 -5.672 1 94.62 142 TYR A O 1
ATOM 1107 N N . HIS A 1 143 ? -14.641 -11.344 -4.652 1 89.25 143 HIS A N 1
ATOM 1108 C CA . HIS A 1 143 ? -13.961 -10.266 -3.936 1 89.25 143 HIS A CA 1
ATOM 1109 C C . HIS A 1 143 ? -12.523 -10.109 -4.406 1 89.25 143 HIS A C 1
ATOM 1111 O O . HIS A 1 143 ? -12.078 -9 -4.715 1 89.25 143 HIS A O 1
ATOM 1117 N N . SER A 1 144 ? -11.867 -11.156 -4.453 1 90.88 144 SER A N 1
ATOM 1118 C CA . SER A 1 144 ? -10.461 -11.211 -4.855 1 90.88 144 SER A CA 1
ATOM 1119 C C . SER A 1 144 ? -10.047 -12.641 -5.191 1 90.88 144 SER A C 1
ATOM 1121 O O . SER A 1 144 ? -10.859 -13.562 -5.125 1 90.88 144 SER A O 1
ATOM 1123 N N . LEU A 1 145 ? -8.742 -12.797 -5.562 1 94.06 145 LEU A N 1
ATOM 1124 C CA . LEU A 1 145 ? -8.219 -14.133 -5.816 1 94.06 145 LEU A CA 1
ATOM 1125 C C . LEU A 1 145 ? -8.266 -14.984 -4.559 1 94.06 145 LEU A C 1
ATOM 1127 O O . LEU A 1 145 ? -7.816 -14.562 -3.492 1 94.06 145 LEU A O 1
ATOM 1131 N N . PRO A 1 146 ? -8.789 -16.188 -4.641 1 95.88 146 PRO A N 1
ATOM 1132 C CA . PRO A 1 146 ? -8.938 -17.016 -3.447 1 95.88 146 PRO A CA 1
ATOM 1133 C C . PRO A 1 146 ? -7.594 -17.516 -2.906 1 95.88 146 PRO A C 1
ATOM 1135 O O . PRO A 1 146 ? -7.523 -17.984 -1.769 1 95.88 146 PRO A O 1
ATOM 1138 N N . ALA A 1 147 ? -6.598 -17.469 -3.68 1 96.12 147 ALA A N 1
ATOM 1139 C CA . ALA A 1 147 ? -5.234 -17.828 -3.293 1 96.12 147 ALA A CA 1
ATOM 1140 C C . ALA A 1 147 ? -4.207 -16.969 -4.016 1 96.12 147 ALA A C 1
ATOM 1142 O O . ALA A 1 147 ? -4.535 -16.297 -5.008 1 96.12 147 ALA A O 1
ATOM 1143 N N . SER A 1 148 ? -3.016 -16.984 -3.463 1 94.75 148 SER A N 1
ATOM 1144 C CA . SER A 1 148 ? -1.948 -16.297 -4.184 1 94.75 148 SER A CA 1
ATOM 1145 C C . SER A 1 148 ? -1.733 -16.906 -5.566 1 94.75 148 SER A C 1
ATOM 1147 O O . SER A 1 148 ? -1.832 -18.125 -5.738 1 94.75 148 SER A O 1
ATOM 1149 N N . HIS A 1 149 ? -1.434 -16.031 -6.465 1 95.81 149 HIS A N 1
ATOM 1150 C CA . HIS A 1 149 ? -1.187 -16.469 -7.832 1 95.81 149 HIS A CA 1
ATOM 1151 C C . HIS A 1 149 ? -0.171 -17.609 -7.871 1 95.81 149 HIS A C 1
ATOM 1153 O O . HIS A 1 149 ? -0.348 -18.578 -8.609 1 95.81 149 HIS A O 1
ATOM 1159 N N . GLN A 1 150 ? 0.819 -17.562 -6.98 1 96.31 150 GLN A N 1
ATOM 1160 C CA . GLN A 1 150 ? 1.917 -18.516 -6.941 1 96.31 150 GLN A CA 1
ATOM 1161 C C . GLN A 1 150 ? 1.501 -19.797 -6.227 1 96.31 150 GLN A C 1
ATOM 1163 O O . GLN A 1 150 ? 2.326 -20.688 -6 1 96.31 150 GLN A O 1
ATOM 1168 N N . ALA A 1 151 ? 0.198 -19.859 -5.91 1 97.88 151 ALA A N 1
ATOM 1169 C CA . ALA A 1 151 ? -0.289 -21.031 -5.184 1 97.88 151 ALA A CA 1
ATOM 1170 C C . ALA A 1 151 ? -1.539 -21.609 -5.844 1 97.88 151 ALA A C 1
ATOM 1172 O O . ALA A 1 151 ? -2.32 -22.312 -5.199 1 97.88 151 ALA A O 1
ATOM 1173 N N . ILE A 1 152 ? -1.734 -21.219 -7.047 1 98.5 152 ILE A N 1
ATOM 1174 C CA . ILE A 1 152 ? -2.836 -21.766 -7.836 1 98.5 152 ILE A CA 1
ATOM 1175 C C . ILE A 1 152 ? -2.287 -22.688 -8.922 1 98.5 152 ILE A C 1
ATOM 1177 O O . ILE A 1 152 ? -1.408 -22.297 -9.695 1 98.5 152 ILE A O 1
ATOM 1181 N N . PHE A 1 153 ? -2.762 -23.891 -8.953 1 98.75 153 PHE A N 1
ATOM 1182 C CA . PHE A 1 153 ? -2.531 -24.797 -10.062 1 98.75 153 PHE A CA 1
ATOM 1183 C C . PHE A 1 153 ? -3.672 -24.719 -11.078 1 98.75 153 PHE A C 1
ATOM 1185 O O . PHE A 1 153 ? -4.777 -25.188 -10.805 1 98.75 153 PHE A O 1
ATOM 1192 N N . PHE A 1 154 ? -3.359 -24.188 -12.211 1 98.81 154 PHE A N 1
ATOM 1193 C CA . PHE A 1 154 ? -4.367 -23.984 -13.25 1 98.81 154 PHE A CA 1
ATOM 1194 C C . PHE A 1 154 ? -4.418 -25.188 -14.18 1 98.81 154 PHE A C 1
ATOM 1196 O O . PHE A 1 154 ? -3.383 -25.672 -14.641 1 98.81 154 PHE A O 1
ATOM 1203 N N . PRO A 1 155 ? -5.602 -25.719 -14.445 1 98.69 155 PRO A N 1
ATOM 1204 C CA . PRO A 1 155 ? -5.672 -26.719 -15.516 1 98.69 155 PRO A CA 1
ATOM 1205 C C . PRO A 1 155 ? -5.293 -26.141 -16.891 1 98.69 155 PRO A C 1
ATOM 1207 O O . PRO A 1 155 ? -5.789 -25.078 -17.266 1 98.69 155 PRO A O 1
ATOM 1210 N N . MET A 1 156 ? -4.469 -26.859 -17.578 1 98.25 156 MET A N 1
ATOM 1211 C CA . MET A 1 156 ? -3.916 -26.359 -18.828 1 98.25 156 MET A CA 1
ATOM 1212 C C . MET A 1 156 ? -5.016 -26.156 -19.859 1 98.25 156 MET A C 1
ATOM 1214 O O . MET A 1 156 ? -4.949 -25.234 -20.672 1 98.25 156 MET A O 1
ATOM 1218 N N . ASP A 1 157 ? -5.949 -27 -19.891 1 97.38 157 ASP A N 1
ATOM 1219 C CA . ASP A 1 157 ? -7.051 -26.844 -20.828 1 97.38 157 ASP A CA 1
ATOM 1220 C C . ASP A 1 157 ? -7.754 -25.5 -20.625 1 97.38 157 ASP A C 1
ATOM 1222 O O . ASP A 1 157 ? -8.125 -24.844 -21.609 1 97.38 157 ASP A O 1
ATOM 1226 N N . GLY A 1 158 ? -7.949 -25.094 -19.375 1 98.25 158 GLY A N 1
ATOM 1227 C CA . GLY A 1 158 ? -8.523 -23.781 -19.078 1 98.25 158 GLY A CA 1
ATOM 1228 C C . GLY A 1 158 ? -7.625 -22.625 -19.484 1 98.25 158 GLY A C 1
ATOM 1229 O O . GLY A 1 158 ? -8.094 -21.656 -20.062 1 98.25 158 GLY A O 1
ATOM 1230 N N . LEU A 1 159 ? -6.34 -22.75 -19.25 1 98.69 159 LEU A N 1
ATOM 1231 C CA . LEU A 1 159 ? -5.391 -21.688 -19.578 1 98.69 159 LEU A CA 1
ATOM 1232 C C . LEU A 1 159 ? -5.34 -21.438 -21.078 1 98.69 159 LEU A C 1
ATOM 1234 O O . LEU A 1 159 ? -5.191 -20.297 -21.516 1 98.69 159 LEU A O 1
ATOM 1238 N N . LEU A 1 160 ? -5.402 -22.469 -21.797 1 98.25 160 LEU A N 1
ATOM 1239 C CA . LEU A 1 160 ? -5.348 -22.359 -23.25 1 98.25 160 LEU A CA 1
ATOM 1240 C C . LEU A 1 160 ? -6.602 -21.672 -23.797 1 98.25 160 LEU A C 1
ATOM 1242 O O . LEU A 1 160 ? -6.535 -20.922 -24.766 1 98.25 160 LEU A O 1
ATOM 1246 N N . LYS A 1 161 ? -7.688 -21.875 -23.188 1 97.88 161 LYS A N 1
ATOM 1247 C CA . LYS A 1 161 ? -8.961 -21.297 -23.594 1 97.88 161 LYS A CA 1
ATOM 1248 C C . LYS A 1 161 ? -9.078 -19.844 -23.125 1 97.88 161 LYS A C 1
ATOM 1250 O O . LYS A 1 161 ? -9.656 -19 -23.812 1 97.88 161 LYS A O 1
ATOM 1255 N N . TYR A 1 162 ? -8.562 -19.609 -21.906 1 97.88 162 TYR A N 1
ATOM 1256 C CA . TYR A 1 162 ? -8.688 -18.312 -21.266 1 97.88 162 TYR A CA 1
ATOM 1257 C C . TYR A 1 162 ? -7.324 -17.781 -20.844 1 97.88 162 TYR A C 1
ATOM 1259 O O . TYR A 1 162 ? -7.055 -17.609 -19.656 1 97.88 162 TYR A O 1
ATOM 1267 N N . PRO A 1 163 ? -6.539 -17.344 -21.812 1 97.56 163 PRO A N 1
ATOM 1268 C CA . PRO A 1 163 ? -5.223 -16.812 -21.453 1 97.56 163 PRO A CA 1
ATOM 1269 C C . PRO A 1 163 ? -5.301 -15.453 -20.766 1 97.56 163 PRO A C 1
ATOM 1271 O O . PRO A 1 163 ? -6.395 -14.898 -20.625 1 97.56 163 PRO A O 1
ATOM 1274 N N . TYR A 1 164 ? -4.191 -14.977 -20.328 1 97.81 164 TYR A N 1
ATOM 1275 C CA . TYR A 1 164 ? -4.148 -13.68 -19.656 1 97.81 164 TYR A CA 1
ATOM 1276 C C . TYR A 1 164 ? -4.574 -12.562 -20.609 1 97.81 164 TYR A C 1
ATOM 1278 O O . TYR A 1 164 ? -4.125 -12.508 -21.766 1 97.81 164 TYR A O 1
ATOM 1286 N N . ASP A 1 165 ? -5.449 -11.719 -20.172 1 96.94 165 ASP A N 1
ATOM 1287 C CA . ASP A 1 165 ? -5.902 -10.539 -20.906 1 96.94 165 ASP A CA 1
ATOM 1288 C C . ASP A 1 165 ? -4.961 -9.359 -20.672 1 96.94 165 ASP A C 1
ATOM 1290 O O . ASP A 1 165 ? -4.895 -8.812 -19.578 1 96.94 165 ASP A O 1
ATOM 1294 N N . LEU A 1 166 ? -4.344 -8.93 -21.672 1 94.69 166 LEU A N 1
ATOM 1295 C CA . LEU A 1 166 ? -3.279 -7.945 -21.547 1 94.69 166 LEU A CA 1
ATOM 1296 C C . LEU A 1 166 ? -3.854 -6.555 -21.281 1 94.69 166 LEU A C 1
ATOM 1298 O O . LEU A 1 166 ? -3.117 -5.629 -20.953 1 94.69 166 LEU A O 1
ATOM 1302 N N . GLN A 1 167 ? -5.164 -6.406 -21.375 1 92.62 167 GLN A N 1
ATOM 1303 C CA . GLN A 1 167 ? -5.789 -5.137 -21.016 1 92.62 167 GLN A CA 1
ATOM 1304 C C . GLN A 1 167 ? -5.711 -4.883 -19.516 1 92.62 167 GLN A C 1
ATOM 1306 O O . GLN A 1 167 ? -5.738 -3.734 -19.078 1 92.62 167 GLN A O 1
ATOM 1311 N N . TYR A 1 168 ? -5.707 -5.992 -18.75 1 91.31 168 TYR A N 1
ATOM 1312 C CA . TYR A 1 168 ? -5.5 -5.895 -17.312 1 91.31 168 TYR A CA 1
ATOM 1313 C C . TYR A 1 168 ? -4.016 -5.918 -16.969 1 91.31 168 TYR A C 1
ATOM 1315 O O . TYR A 1 168 ? -3.441 -6.984 -16.734 1 91.31 168 TYR A O 1
ATOM 1323 N N . LYS A 1 169 ? -3.449 -4.848 -16.781 1 83.94 169 LYS A N 1
ATOM 1324 C CA . LYS A 1 169 ? -1.996 -4.734 -16.688 1 83.94 169 LYS A CA 1
ATOM 1325 C C . LYS A 1 169 ? -1.499 -5.184 -15.312 1 83.94 169 LYS A C 1
ATOM 1327 O O . LYS A 1 169 ? -0.363 -5.641 -15.18 1 83.94 169 LYS A O 1
ATOM 1332 N N . VAL A 1 170 ? -2.355 -5.07 -14.312 1 84.38 170 VAL A N 1
ATOM 1333 C CA . VAL A 1 170 ? -1.862 -5.355 -12.969 1 84.38 170 VAL A CA 1
ATOM 1334 C C . VAL A 1 170 ? -2.697 -6.465 -12.336 1 84.38 170 VAL A C 1
ATOM 1336 O O . VAL A 1 170 ? -2.326 -7.012 -11.297 1 84.38 170 VAL A O 1
ATOM 1339 N N . SER A 1 171 ? -3.783 -6.879 -13.031 1 89.88 171 SER A N 1
ATOM 1340 C CA . SER A 1 171 ? -4.703 -7.805 -12.383 1 89.88 171 SER A CA 1
ATOM 1341 C C . SER A 1 171 ? -5.176 -8.883 -13.352 1 89.88 171 SER A C 1
ATOM 1343 O O . SER A 1 171 ? -6.297 -9.383 -13.234 1 89.88 171 SER A O 1
ATOM 1345 N N . SER A 1 172 ? -4.371 -9.172 -14.258 1 94.06 172 SER A N 1
ATOM 1346 C CA . SER A 1 172 ? -4.82 -10.141 -15.25 1 94.06 172 SER A CA 1
ATOM 1347 C C . SER A 1 172 ? -4.945 -11.531 -14.641 1 94.06 172 SER A C 1
ATOM 1349 O O . SER A 1 172 ? -5.656 -12.391 -15.18 1 94.06 172 SER A O 1
ATOM 1351 N N . ASP A 1 173 ? -4.223 -11.773 -13.555 1 95.31 173 ASP A N 1
ATOM 1352 C CA . ASP A 1 173 ? -4.379 -13.031 -12.836 1 95.31 173 ASP A CA 1
ATOM 1353 C C . ASP A 1 173 ? -5.785 -13.156 -12.25 1 95.31 173 ASP A C 1
ATOM 1355 O O . ASP A 1 173 ? -6.41 -14.211 -12.336 1 95.31 173 ASP A O 1
ATOM 1359 N N . TYR A 1 174 ? -6.266 -12.078 -11.781 1 94.94 174 TYR A N 1
ATOM 1360 C CA . TYR A 1 174 ? -7.617 -12.055 -11.242 1 94.94 174 TYR A CA 1
ATOM 1361 C C . TYR A 1 174 ? -8.648 -12.234 -12.344 1 94.94 174 TYR A C 1
ATOM 1363 O O . TYR A 1 174 ? -9.578 -13.039 -12.203 1 94.94 174 TYR A O 1
ATOM 1371 N N . ALA A 1 175 ? -8.453 -11.539 -13.422 1 96.81 175 ALA A N 1
ATOM 1372 C CA . ALA A 1 175 ? -9.375 -11.625 -14.555 1 96.81 175 ALA A CA 1
ATOM 1373 C C . ALA A 1 175 ? -9.406 -13.039 -15.125 1 96.81 175 ALA A C 1
ATOM 1375 O O . ALA A 1 175 ? -10.484 -13.578 -15.398 1 96.81 175 ALA A O 1
ATOM 1376 N N . LEU A 1 176 ? -8.297 -13.594 -15.273 1 98.06 176 LEU A N 1
ATOM 1377 C CA . LEU A 1 176 ? -8.188 -14.945 -15.812 1 98.06 176 LEU A CA 1
ATOM 1378 C C . LEU A 1 176 ? -8.898 -15.945 -14.914 1 98.06 176 LEU A C 1
ATOM 1380 O O . LEU A 1 176 ? -9.719 -16.734 -15.391 1 98.06 176 LEU A O 1
ATOM 1384 N N . ALA A 1 177 ? -8.617 -15.883 -13.625 1 98.12 177 ALA A N 1
ATOM 1385 C CA . ALA A 1 177 ? -9.234 -16.812 -12.688 1 98.12 177 ALA A CA 1
ATOM 1386 C C . ALA A 1 177 ? -10.75 -16.641 -12.656 1 98.12 177 ALA A C 1
ATOM 1388 O O . ALA A 1 177 ? -11.492 -17.609 -12.57 1 98.12 177 ALA A O 1
ATOM 1389 N N . ALA A 1 178 ? -11.141 -15.414 -12.727 1 97.94 178 ALA A N 1
ATOM 1390 C CA . ALA A 1 178 ? -12.57 -15.125 -12.727 1 97.94 178 ALA A CA 1
ATOM 1391 C C . ALA A 1 178 ? -13.242 -15.703 -13.969 1 97.94 178 ALA A C 1
ATOM 1393 O O . ALA A 1 178 ? -14.32 -16.297 -13.875 1 97.94 178 ALA A O 1
ATOM 1394 N N . LYS A 1 179 ? -12.641 -15.547 -15.109 1 98.31 179 LYS A N 1
ATOM 1395 C CA . LYS A 1 179 ? -13.188 -16.094 -16.344 1 98.31 179 LYS A CA 1
ATOM 1396 C C . LYS A 1 179 ? -13.289 -17.609 -16.281 1 98.31 179 LYS A C 1
ATOM 1398 O O . LYS A 1 179 ? -14.32 -18.188 -16.641 1 98.31 179 LYS A O 1
ATOM 1403 N N . MET A 1 180 ? -12.281 -18.188 -15.805 1 98.56 180 MET A N 1
ATOM 1404 C CA . MET A 1 180 ? -12.289 -19.641 -15.68 1 98.56 180 MET A CA 1
ATOM 1405 C C . MET A 1 180 ? -13.375 -20.094 -14.703 1 98.56 180 MET A C 1
ATOM 1407 O O . MET A 1 180 ? -14.133 -21.016 -15 1 98.56 180 MET A O 1
ATOM 1411 N N . TYR A 1 181 ? -13.43 -19.422 -13.602 1 98.5 181 TYR A N 1
ATOM 1412 C CA . TYR A 1 181 ? -14.438 -19.75 -12.602 1 98.5 181 TYR A CA 1
ATOM 1413 C C . TYR A 1 181 ? -15.844 -19.672 -13.203 1 98.5 181 TYR A C 1
ATOM 1415 O O . TYR A 1 181 ? -16.641 -20.609 -13.047 1 98.5 181 TYR A O 1
ATOM 1423 N N . LYS A 1 182 ? -16.125 -18.656 -13.922 1 97.88 182 LYS A N 1
ATOM 1424 C CA . LYS A 1 182 ? -17.438 -18.453 -14.531 1 97.88 182 LYS A CA 1
ATOM 1425 C C . LYS A 1 182 ? -17.688 -19.453 -15.648 1 97.88 182 LYS A C 1
ATOM 1427 O O . LYS A 1 182 ? -18.844 -19.734 -16 1 97.88 182 LYS A O 1
ATOM 1432 N N . SER A 1 183 ? -16.672 -20.016 -16.172 1 97.75 183 SER A N 1
ATOM 1433 C CA . SER A 1 183 ? -16.781 -20.969 -17.266 1 97.75 183 SER A CA 1
ATOM 1434 C C . SER A 1 183 ? -16.891 -22.391 -16.75 1 97.75 183 SER A C 1
ATOM 1436 O O . SER A 1 183 ? -16.906 -23.344 -17.531 1 97.75 183 SER A O 1
ATOM 1438 N N . GLY A 1 184 ? -16.797 -22.562 -15.453 1 97.25 184 GLY A N 1
ATOM 1439 C CA . GLY A 1 184 ? -17.094 -23.875 -14.906 1 97.25 184 GLY A CA 1
ATOM 1440 C C . GLY A 1 184 ? -15.922 -24.516 -14.203 1 97.25 184 GLY A C 1
ATOM 1441 O O . GLY A 1 184 ? -16.047 -25.609 -13.633 1 97.25 184 GLY A O 1
ATOM 1442 N N . TYR A 1 185 ? -14.797 -23.906 -14.227 1 98.44 185 TYR A N 1
ATOM 1443 C CA . TYR A 1 185 ? -13.648 -24.406 -13.484 1 98.44 185 TYR A CA 1
ATOM 1444 C C . TYR A 1 185 ? -13.742 -24.031 -12.008 1 98.44 185 TYR A C 1
ATOM 1446 O O . TYR A 1 185 ? -13.508 -22.891 -11.633 1 98.44 185 TYR A O 1
ATOM 1454 N N . GLU A 1 186 ? -13.984 -24.969 -11.156 1 98.12 186 GLU A N 1
ATOM 1455 C CA . GLU A 1 186 ? -14.125 -24.703 -9.727 1 98.12 186 GLU A CA 1
ATOM 1456 C C . GLU A 1 186 ? -12.766 -24.516 -9.062 1 98.12 186 GLU A C 1
ATOM 1458 O O . GLU A 1 186 ? -11.734 -24.891 -9.625 1 98.12 186 GLU A O 1
ATOM 1463 N N . PHE A 1 187 ? -12.859 -23.906 -7.898 1 98.62 187 PHE A N 1
ATOM 1464 C CA . PHE A 1 187 ? -11.695 -23.922 -7.023 1 98.62 187 PHE A CA 1
ATOM 1465 C C . PHE A 1 187 ? -11.766 -25.094 -6.051 1 98.62 187 PHE A C 1
ATOM 1467 O O . PHE A 1 187 ? -12.812 -25.344 -5.457 1 98.62 187 PHE A O 1
ATOM 1474 N N . LYS A 1 188 ? -10.703 -25.781 -5.906 1 98.38 188 LYS A N 1
ATOM 1475 C CA . LYS A 1 188 ? -10.594 -26.844 -4.902 1 98.38 188 LYS A CA 1
ATOM 1476 C C . LYS A 1 188 ? -9.312 -26.688 -4.082 1 98.38 188 LYS A C 1
ATOM 1478 O O . LYS A 1 188 ? -8.242 -26.469 -4.641 1 98.38 188 LYS A O 1
ATOM 1483 N N . ARG A 1 189 ? -9.414 -26.906 -2.863 1 97.94 189 ARG A N 1
ATOM 1484 C CA . ARG A 1 189 ? -8.297 -26.625 -1.966 1 97.94 189 ARG A CA 1
ATOM 1485 C C . ARG A 1 189 ? -7.488 -27.891 -1.697 1 97.94 189 ARG A C 1
ATOM 1487 O O . ARG A 1 189 ? -8.055 -28.984 -1.599 1 97.94 189 ARG A O 1
ATOM 1494 N N . VAL A 1 190 ? -6.227 -27.766 -1.611 1 97.69 190 VAL A N 1
ATOM 1495 C CA . VAL A 1 190 ? -5.316 -28.781 -1.092 1 97.69 190 VAL A CA 1
ATOM 1496 C C . VAL A 1 190 ? -4.609 -28.25 0.153 1 97.69 190 VAL A C 1
ATOM 1498 O O . VAL A 1 190 ? -4.531 -27.031 0.362 1 97.69 190 VAL A O 1
ATOM 1501 N N . ASN A 1 191 ? -4.105 -29.109 0.938 1 97.5 191 ASN A N 1
ATOM 1502 C CA . ASN A 1 191 ? -3.412 -28.703 2.158 1 97.5 191 ASN A CA 1
ATOM 1503 C C . ASN A 1 191 ? -1.914 -28.547 1.922 1 97.5 191 ASN A C 1
ATOM 1505 O O . ASN A 1 191 ? -1.288 -29.375 1.26 1 97.5 191 ASN A O 1
ATOM 1509 N N . GLY A 1 192 ? -1.398 -27.438 2.438 1 97.94 192 GLY A N 1
ATOM 1510 C CA . GLY A 1 192 ? 0.041 -27.234 2.396 1 97.94 192 GLY A CA 1
ATOM 1511 C C . GLY A 1 192 ? 0.438 -25.891 1.79 1 97.94 192 GLY A C 1
ATOM 1512 O O . GLY A 1 192 ? -0.363 -25.266 1.104 1 97.94 192 GLY A O 1
ATOM 1513 N N . ILE A 1 193 ? 1.668 -25.531 2.012 1 98.38 193 ILE A N 1
ATOM 1514 C CA . ILE A 1 193 ? 2.238 -24.312 1.473 1 98.38 193 ILE A CA 1
ATOM 1515 C C . ILE A 1 193 ? 2.906 -24.594 0.13 1 98.38 193 ILE A C 1
ATOM 1517 O O . ILE A 1 193 ? 3.764 -25.469 0.032 1 98.38 193 ILE A O 1
ATOM 1521 N N . VAL A 1 194 ? 2.537 -23.828 -0.825 1 98.5 194 VAL A N 1
ATOM 1522 C CA . VAL A 1 194 ? 3.018 -24.062 -2.182 1 98.5 194 VAL A CA 1
ATOM 1523 C C . VAL A 1 194 ? 4.324 -23.312 -2.408 1 98.5 194 VAL A C 1
ATOM 1525 O O . VAL A 1 194 ? 5.316 -23.891 -2.854 1 98.5 194 VAL A O 1
ATOM 1528 N N . SER A 1 195 ? 4.262 -22.062 -2.049 1 97.81 195 SER A N 1
ATOM 1529 C CA . SER A 1 195 ? 5.363 -21.188 -2.439 1 97.81 195 SER A CA 1
ATOM 1530 C C . SER A 1 195 ? 5.617 -20.109 -1.39 1 97.81 195 SER A C 1
ATOM 1532 O O . SER A 1 195 ? 4.801 -19.906 -0.488 1 97.81 195 SER A O 1
ATOM 1534 N N . GLU A 1 196 ? 6.773 -19.547 -1.501 1 95.38 196 GLU A N 1
ATOM 1535 C CA . GLU A 1 196 ? 7.195 -18.375 -0.747 1 95.38 196 GLU A CA 1
ATOM 1536 C C . GLU A 1 196 ? 7.664 -17.266 -1.679 1 95.38 196 GLU A C 1
ATOM 1538 O O . GLU A 1 196 ? 8.414 -17.516 -2.627 1 95.38 196 GLU A O 1
ATOM 1543 N N . PHE A 1 197 ? 7.188 -16.094 -1.419 1 90.75 197 PHE A N 1
ATOM 1544 C CA . PHE A 1 197 ? 7.637 -15.016 -2.293 1 90.75 197 PHE A CA 1
ATOM 1545 C C . PHE A 1 197 ? 7.742 -13.703 -1.527 1 90.75 197 PHE A C 1
ATOM 1547 O O . PHE A 1 197 ? 7.105 -13.531 -0.484 1 90.75 197 PHE A O 1
ATOM 1554 N N . SER A 1 198 ? 8.578 -12.906 -2.053 1 84.69 198 SER A N 1
ATOM 1555 C CA . SER A 1 198 ? 8.906 -11.641 -1.406 1 84.69 198 SER A CA 1
ATOM 1556 C C . SER A 1 198 ? 7.852 -10.578 -1.701 1 84.69 198 SER A C 1
ATOM 1558 O O . SER A 1 198 ? 7.352 -10.492 -2.824 1 84.69 198 SER A O 1
ATOM 1560 N N . MET A 1 199 ? 7.473 -9.922 -0.652 1 75.81 199 MET A N 1
ATOM 1561 C CA . MET A 1 199 ? 6.625 -8.742 -0.795 1 75.81 199 MET A CA 1
ATOM 1562 C C . MET A 1 199 ? 7.469 -7.473 -0.865 1 75.81 199 MET A C 1
ATOM 1564 O O . MET A 1 199 ? 6.926 -6.363 -0.867 1 75.81 199 MET A O 1
ATOM 1568 N N . GLY A 1 200 ? 8.719 -7.625 -0.884 1 65.81 200 GLY A N 1
ATOM 1569 C CA . GLY A 1 200 ? 9.703 -6.574 -0.658 1 65.81 200 GLY A CA 1
ATOM 1570 C C . GLY A 1 200 ? 9.555 -5.402 -1.608 1 65.81 200 GLY A C 1
ATOM 1571 O O . GLY A 1 200 ? 8.617 -5.363 -2.414 1 65.81 200 GLY A O 1
ATOM 1572 N N . GLY A 1 201 ? 10.172 -4.281 -1.5 1 69.06 201 GLY A N 1
ATOM 1573 C CA . GLY A 1 201 ? 10.25 -2.963 -2.105 1 69.06 201 GLY A CA 1
ATOM 1574 C C . GLY A 1 201 ? 10.164 -1.835 -1.094 1 69.06 201 GLY A C 1
ATOM 1575 O O . GLY A 1 201 ? 9.891 -2.07 0.085 1 69.06 201 GLY A O 1
ATOM 1576 N N . VAL A 1 202 ? 10.477 -0.748 -1.526 1 65.25 202 VAL A N 1
ATOM 1577 C CA . VAL A 1 202 ? 10.57 0.417 -0.652 1 65.25 202 VAL A CA 1
ATOM 1578 C C . VAL A 1 202 ? 9.227 0.649 0.041 1 65.25 202 VAL A C 1
ATOM 1580 O O . VAL A 1 202 ? 9.18 0.907 1.246 1 65.25 202 VAL A O 1
ATOM 1583 N N . SER A 1 203 ? 8.156 0.422 -0.689 1 70.69 203 SER A N 1
ATOM 1584 C CA . SER A 1 203 ? 6.84 0.668 -0.116 1 70.69 203 SER A CA 1
ATOM 1585 C C . SER A 1 203 ? 6.504 -0.357 0.962 1 70.69 203 SER A C 1
ATOM 1587 O O . SER A 1 203 ? 5.93 -0.013 1.996 1 70.69 203 SER A O 1
ATOM 1589 N N . THR A 1 204 ? 6.898 -1.531 0.734 1 73.62 204 THR A N 1
ATOM 1590 C CA . THR A 1 204 ? 6.629 -2.578 1.713 1 73.62 204 THR A CA 1
ATOM 1591 C C . THR A 1 204 ? 7.48 -2.383 2.965 1 73.62 204 THR A C 1
ATOM 1593 O O . THR A 1 204 ? 6.98 -2.502 4.086 1 73.62 204 THR A O 1
ATOM 1596 N N . THR A 1 205 ? 8.695 -2.033 2.695 1 74.12 205 THR A N 1
ATOM 1597 C CA . THR A 1 205 ? 9.586 -1.788 3.824 1 74.12 205 THR A CA 1
ATOM 1598 C C . THR A 1 205 ? 9.055 -0.649 4.691 1 74.12 205 THR A C 1
ATOM 1600 O O . THR A 1 205 ? 9.047 -0.75 5.922 1 74.12 205 THR A O 1
ATOM 1603 N N . ASN A 1 206 ? 8.609 0.309 4.066 1 77.5 206 ASN A N 1
ATOM 1604 C CA . ASN A 1 206 ? 8.047 1.438 4.801 1 77.5 206 ASN A CA 1
ATOM 1605 C C . ASN A 1 206 ? 6.801 1.036 5.586 1 77.5 206 ASN A C 1
ATOM 1607 O O . ASN A 1 206 ? 6.609 1.475 6.719 1 77.5 206 ASN A O 1
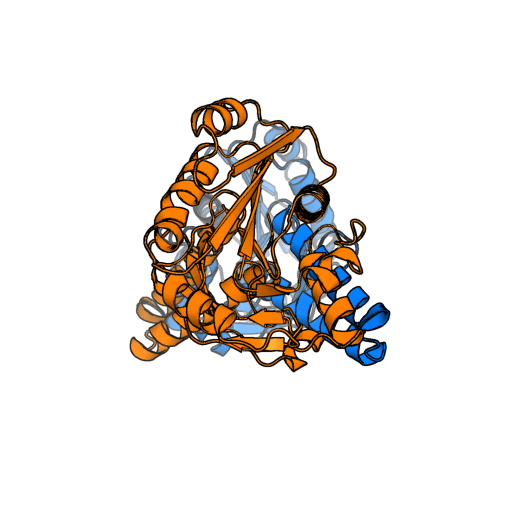ATOM 1611 N N . ASN A 1 207 ? 6.027 0.247 4.992 1 79.19 207 ASN A N 1
ATOM 1612 C CA . ASN A 1 207 ? 4.801 -0.187 5.656 1 79.19 207 ASN A CA 1
ATOM 1613 C C . ASN A 1 207 ? 5.102 -1.04 6.887 1 79.19 207 ASN A C 1
ATOM 1615 O O . ASN A 1 207 ? 4.43 -0.917 7.91 1 79.19 207 ASN A O 1
ATOM 1619 N N . VAL A 1 208 ? 6.047 -1.849 6.746 1 81.94 208 VAL A N 1
ATOM 1620 C CA . VAL A 1 208 ? 6.43 -2.684 7.879 1 81.94 208 VAL A CA 1
ATOM 1621 C C . VAL A 1 208 ? 6.961 -1.808 9.008 1 81.94 208 VAL A C 1
ATOM 1623 O O . VAL A 1 208 ? 6.637 -2.029 10.18 1 81.94 208 VAL A O 1
ATOM 1626 N N . GLU A 1 209 ? 7.746 -0.892 8.594 1 84.56 209 GLU A N 1
ATOM 1627 C CA . GLU A 1 209 ? 8.273 0.042 9.586 1 84.56 209 GLU A CA 1
ATOM 1628 C C . GLU A 1 209 ? 7.145 0.809 10.273 1 84.56 209 GLU A C 1
ATOM 1630 O O . GLU A 1 209 ? 7.191 1.045 11.484 1 84.56 209 GLU A O 1
ATOM 1635 N N . LEU A 1 210 ? 6.199 1.164 9.531 1 86 210 LEU A N 1
ATOM 1636 C CA . LEU A 1 210 ? 5.039 1.842 10.102 1 86 210 LEU A CA 1
ATOM 1637 C C . LEU A 1 210 ? 4.352 0.965 11.141 1 86 210 LEU A C 1
ATOM 1639 O O . LEU A 1 210 ? 3.955 1.451 12.203 1 86 210 LEU A O 1
ATOM 1643 N N . CYS A 1 211 ? 4.195 -0.232 10.828 1 86.75 211 CYS A N 1
ATOM 1644 C CA . CYS A 1 211 ? 3.559 -1.156 11.766 1 86.75 211 CYS A CA 1
ATOM 1645 C C . CYS A 1 211 ? 4.383 -1.299 13.039 1 86.75 211 CYS A C 1
ATOM 1647 O O . CYS A 1 211 ? 3.828 -1.323 14.141 1 86.75 211 CYS A O 1
ATOM 1649 N N . ARG A 1 212 ? 5.664 -1.368 12.867 1 88.38 212 ARG A N 1
ATOM 1650 C CA . ARG A 1 212 ? 6.551 -1.482 14.016 1 88.38 212 ARG A CA 1
ATOM 1651 C C . ARG A 1 212 ? 6.488 -0.23 14.883 1 88.38 212 ARG A C 1
ATOM 1653 O O . ARG A 1 212 ? 6.426 -0.321 16.109 1 88.38 212 ARG A O 1
ATOM 1660 N N . ASP A 1 213 ? 6.539 0.857 14.242 1 90.06 213 ASP A N 1
ATOM 1661 C CA . ASP A 1 213 ? 6.457 2.129 14.961 1 90.06 213 ASP A CA 1
ATOM 1662 C C . ASP A 1 213 ? 5.137 2.246 15.719 1 90.06 213 ASP A C 1
ATOM 1664 O O . ASP A 1 213 ? 5.109 2.725 16.859 1 90.06 213 ASP A O 1
ATOM 1668 N N . ALA A 1 214 ? 4.098 1.845 15.047 1 90.75 214 ALA A N 1
ATOM 1669 C CA . ALA A 1 214 ? 2.791 1.907 15.695 1 90.75 214 ALA A CA 1
ATOM 1670 C C . ALA A 1 214 ? 2.762 1.041 16.953 1 90.75 214 ALA A C 1
ATOM 1672 O O . ALA A 1 214 ? 2.24 1.458 17.984 1 90.75 214 ALA A O 1
ATOM 1673 N N . ARG A 1 215 ? 3.326 -0.093 16.828 1 91.69 215 ARG A N 1
ATOM 1674 C CA . ARG A 1 215 ? 3.408 -0.97 17.984 1 91.69 215 ARG A CA 1
ATOM 1675 C C . ARG A 1 215 ? 4.211 -0.319 19.109 1 91.69 215 ARG A C 1
ATOM 1677 O O . ARG A 1 215 ? 3.809 -0.365 20.266 1 91.69 215 ARG A O 1
ATOM 1684 N N . SER A 1 216 ? 5.281 0.257 18.781 1 93.94 216 SER A N 1
ATOM 1685 C CA . SER A 1 216 ? 6.137 0.925 19.766 1 93.94 216 SER A CA 1
ATOM 1686 C C . SER A 1 216 ? 5.402 2.074 20.438 1 93.94 216 SER A C 1
ATOM 1688 O O . SER A 1 216 ? 5.445 2.205 21.672 1 93.94 216 SER A O 1
ATOM 1690 N N . VAL A 1 217 ? 4.773 2.871 19.656 1 94.31 217 VAL A N 1
ATOM 1691 C CA . VAL A 1 217 ? 4.027 4.004 20.203 1 94.31 217 VAL A CA 1
ATOM 1692 C C . VAL A 1 217 ? 2.922 3.506 21.125 1 94.31 217 VAL A C 1
ATOM 1694 O O . VAL A 1 217 ? 2.74 4.031 22.219 1 94.31 217 VAL A O 1
ATOM 1697 N N . GLN A 1 218 ? 2.205 2.512 20.688 1 94.94 218 GLN A N 1
ATOM 1698 C CA . GLN A 1 218 ? 1.128 1.949 21.484 1 94.94 218 GLN A CA 1
ATOM 1699 C C . GLN A 1 218 ? 1.654 1.425 22.828 1 94.94 218 GLN A C 1
ATOM 1701 O O . GLN A 1 218 ? 1.059 1.674 23.875 1 94.94 218 GLN A O 1
ATOM 1706 N N . ARG A 1 219 ? 2.797 0.812 22.812 1 95.38 219 ARG A N 1
ATOM 1707 C CA . ARG A 1 219 ? 3.352 0.186 24.016 1 95.38 219 ARG A CA 1
ATOM 1708 C C . ARG A 1 219 ? 4.047 1.215 24.891 1 95.38 219 ARG A C 1
ATOM 1710 O O . ARG A 1 219 ? 3.762 1.306 26.094 1 95.38 219 ARG A O 1
ATOM 1717 N N . ARG A 1 220 ? 4.875 2.008 24.344 1 94.81 220 ARG A N 1
ATOM 1718 C CA . ARG A 1 220 ? 5.809 2.82 25.109 1 94.81 220 ARG A CA 1
ATOM 1719 C C . ARG A 1 220 ? 5.188 4.164 25.484 1 94.81 220 ARG A C 1
ATOM 1721 O O . ARG A 1 220 ? 5.523 4.746 26.516 1 94.81 220 ARG A O 1
ATOM 1728 N N . ILE A 1 221 ? 4.316 4.641 24.688 1 95.62 221 ILE A N 1
ATOM 1729 C CA . ILE A 1 221 ? 3.771 5.973 24.922 1 95.62 221 ILE A CA 1
ATOM 1730 C C . ILE A 1 221 ? 2.34 5.863 25.438 1 95.62 221 ILE A C 1
ATOM 1732 O O . ILE A 1 221 ? 2.018 6.391 26.516 1 95.62 221 ILE A O 1
ATOM 1736 N N . LEU A 1 222 ? 1.515 5.102 24.719 1 96.19 222 LEU A N 1
ATOM 1737 C CA . LEU A 1 222 ? 0.099 5.035 25.062 1 96.19 222 LEU A CA 1
ATOM 1738 C C . LEU A 1 222 ? -0.149 3.975 26.125 1 96.19 222 LEU A C 1
ATOM 1740 O O . LEU A 1 222 ? -1.258 3.867 26.656 1 96.19 222 LEU A O 1
ATOM 1744 N N . ARG A 1 223 ? 0.875 3.133 26.391 1 96.06 223 ARG A N 1
ATOM 1745 C CA . ARG A 1 223 ? 0.859 2.143 27.469 1 96.06 223 ARG A CA 1
ATOM 1746 C C . ARG A 1 223 ? -0.245 1.114 27.234 1 96.06 223 ARG A C 1
ATOM 1748 O O . ARG A 1 223 ? -0.969 0.762 28.172 1 96.06 223 ARG A O 1
ATOM 1755 N N . VAL A 1 224 ? -0.455 0.769 26.031 1 94.44 224 VAL A N 1
ATOM 1756 C CA . VAL A 1 224 ? -1.33 -0.349 25.688 1 94.44 224 VAL A CA 1
ATOM 1757 C C . VAL A 1 224 ? -0.683 -1.661 26.125 1 94.44 224 VAL A C 1
ATOM 1759 O O . VAL A 1 224 ? 0.521 -1.858 25.938 1 94.44 224 VAL A O 1
ATOM 1762 N N . PRO A 1 225 ? -1.409 -2.592 26.703 1 95.25 225 PRO A N 1
ATOM 1763 C CA . PRO A 1 225 ? -0.833 -3.877 27.109 1 95.25 225 PRO A CA 1
ATOM 1764 C C . PRO A 1 225 ? -0.142 -4.602 25.953 1 95.25 225 PRO A C 1
ATOM 1766 O O . PRO A 1 225 ? -0.62 -4.559 24.812 1 95.25 225 PRO A O 1
ATOM 1769 N N . GLY A 1 226 ? 0.918 -5.277 26.234 1 92.25 226 GLY A N 1
ATOM 1770 C CA . GLY A 1 226 ? 1.774 -5.898 25.234 1 92.25 226 GLY A CA 1
ATOM 1771 C C . GLY A 1 226 ? 1.03 -6.848 24.312 1 92.25 226 GLY A C 1
ATOM 1772 O O . GLY A 1 226 ? 1.232 -6.832 23.094 1 92.25 226 GLY A O 1
ATOM 1773 N N . PHE A 1 227 ? 0.201 -7.582 24.922 1 92.81 227 PHE A N 1
ATOM 1774 C CA . PHE A 1 227 ? -0.516 -8.57 24.125 1 92.81 227 PHE A CA 1
ATOM 1775 C C . PHE A 1 227 ? -1.451 -7.898 23.125 1 92.81 227 PHE A C 1
ATOM 1777 O O . PHE A 1 227 ? -1.589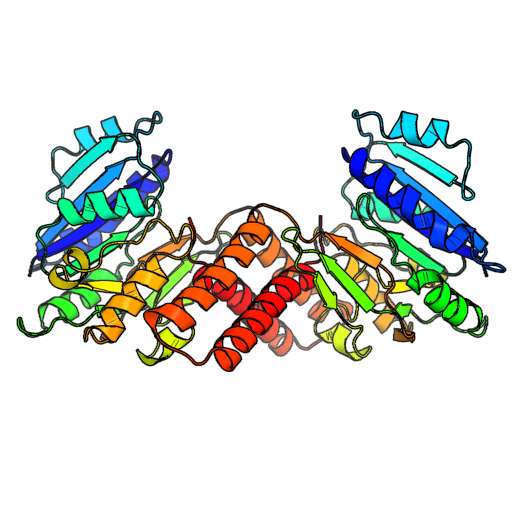 -8.352 22 1 92.81 227 PHE A O 1
ATOM 1784 N N . ILE A 1 228 ? -2.08 -6.816 23.516 1 92.94 228 ILE A N 1
ATOM 1785 C CA . ILE A 1 228 ? -2.994 -6.09 22.641 1 92.94 228 ILE A CA 1
ATOM 1786 C C . ILE A 1 228 ? -2.205 -5.391 21.531 1 92.94 228 ILE A C 1
ATOM 1788 O O . ILE A 1 228 ? -2.607 -5.406 20.375 1 92.94 228 ILE A O 1
ATOM 1792 N N . ALA A 1 229 ? -1.064 -4.816 21.891 1 92.88 229 ALA A N 1
ATOM 1793 C CA . ALA A 1 229 ? -0.219 -4.133 20.922 1 92.88 229 ALA A CA 1
ATOM 1794 C C . ALA A 1 229 ? 0.323 -5.113 19.875 1 92.88 229 ALA A C 1
ATOM 1796 O O . ALA A 1 229 ? 0.424 -4.781 18.703 1 92.88 229 ALA A O 1
ATOM 1797 N N . GLU A 1 230 ? 0.602 -6.312 20.375 1 90.94 230 GLU A N 1
ATOM 1798 C CA . GLU A 1 230 ? 1.101 -7.344 19.469 1 90.94 230 GLU A CA 1
ATOM 1799 C C . GLU A 1 230 ? 0.016 -7.793 18.484 1 90.94 230 GLU A C 1
ATOM 1801 O O . GLU A 1 230 ? 0.288 -8 17.297 1 90.94 230 GLU A O 1
ATOM 1806 N N . LEU A 1 231 ? -1.155 -7.914 18.953 1 90 231 LEU A N 1
ATOM 1807 C CA . LEU A 1 231 ? -2.279 -8.281 18.109 1 90 231 LEU A CA 1
ATOM 1808 C C . LEU A 1 231 ? -2.543 -7.211 17.047 1 90 231 LEU A C 1
ATOM 1810 O O . LEU A 1 231 ? -2.768 -7.52 15.883 1 90 231 LEU A O 1
ATOM 1814 N N . SER A 1 232 ? -2.48 -6.031 17.484 1 89.56 232 SER A N 1
ATOM 1815 C CA . SER A 1 232 ? -2.652 -4.91 16.562 1 89.56 232 SER A CA 1
ATOM 1816 C C . SER A 1 232 ? -1.577 -4.914 15.484 1 89.56 232 SER A C 1
ATOM 1818 O O . SER A 1 232 ? -1.872 -4.699 14.305 1 89.56 232 SER A O 1
ATOM 1820 N N . TYR A 1 233 ? -0.414 -5.176 15.922 1 88.31 233 TYR A N 1
ATOM 1821 C CA . TYR A 1 233 ? 0.713 -5.234 14.992 1 88.31 233 TYR A CA 1
ATOM 1822 C C . TYR A 1 233 ? 0.494 -6.312 13.938 1 88.31 233 TYR A C 1
ATOM 1824 O O . TYR A 1 233 ? 0.645 -6.055 12.742 1 88.31 233 TYR A O 1
ATOM 1832 N N . LYS A 1 234 ? 0.119 -7.473 14.367 1 83.19 234 LYS A N 1
ATOM 1833 C CA . LYS A 1 234 ? -0.098 -8.594 13.453 1 83.19 234 LYS A CA 1
ATOM 1834 C C . LYS A 1 234 ? -1.244 -8.305 12.492 1 83.19 234 LYS A C 1
ATOM 1836 O O . LYS A 1 234 ? -1.168 -8.641 11.305 1 83.19 234 LYS A O 1
ATOM 1841 N N . LEU A 1 235 ? -2.244 -7.656 12.984 1 82.81 235 LEU A N 1
ATOM 1842 C CA . LEU A 1 235 ? -3.391 -7.316 12.148 1 82.81 235 LEU A CA 1
ATOM 1843 C C . LEU A 1 235 ? -3.01 -6.277 11.094 1 82.81 235 LEU A C 1
ATOM 1845 O O . LEU A 1 235 ? -3.434 -6.375 9.945 1 82.81 235 LEU A O 1
ATOM 1849 N N . ARG A 1 236 ? -2.178 -5.367 11.469 1 82.25 236 ARG A N 1
ATOM 1850 C CA . ARG A 1 236 ? -1.704 -4.352 10.531 1 82.25 236 ARG A CA 1
ATOM 1851 C C . ARG A 1 236 ? -0.834 -4.977 9.445 1 82.25 236 ARG A C 1
ATOM 1853 O O . ARG A 1 236 ? -0.951 -4.621 8.273 1 82.25 236 ARG A O 1
ATOM 1860 N N . LEU A 1 237 ? -0.04 -5.805 9.891 1 78.44 237 LEU A N 1
ATOM 1861 C CA . LEU A 1 237 ? 0.826 -6.484 8.938 1 78.44 237 LEU A CA 1
ATOM 1862 C C . LEU A 1 237 ? 0.004 -7.301 7.941 1 78.44 237 LEU A C 1
ATOM 1864 O O . LEU A 1 237 ? 0.306 -7.316 6.746 1 78.44 237 LEU A O 1
ATOM 1868 N N . ARG A 1 238 ? -0.982 -7.914 8.445 1 74.62 238 ARG A N 1
ATOM 1869 C CA . ARG A 1 238 ? -1.849 -8.719 7.586 1 74.62 238 ARG A CA 1
ATOM 1870 C C . ARG A 1 238 ? -2.576 -7.844 6.57 1 74.62 238 ARG A C 1
ATOM 1872 O O . ARG A 1 238 ? -2.715 -8.219 5.406 1 74.62 238 ARG A O 1
ATOM 1879 N N . THR A 1 239 ? -2.957 -6.746 7 1 72.88 239 THR A N 1
ATOM 1880 C CA . THR A 1 239 ? -3.672 -5.828 6.117 1 72.88 239 THR A CA 1
ATOM 1881 C C . THR A 1 239 ? -2.74 -5.281 5.039 1 72.88 239 THR A C 1
ATOM 1883 O O . THR A 1 239 ? -3.146 -5.117 3.887 1 72.88 239 THR A O 1
ATOM 1886 N N . THR A 1 240 ? -1.535 -5.02 5.441 1 70.56 240 THR A N 1
ATOM 1887 C CA . THR A 1 240 ? -0.533 -4.57 4.48 1 70.56 240 THR A CA 1
ATOM 1888 C C . THR A 1 240 ? -0.253 -5.656 3.445 1 70.56 240 THR A C 1
ATOM 1890 O O . THR A 1 240 ? -0.132 -5.367 2.254 1 70.56 240 THR A O 1
ATOM 1893 N N . GLY A 1 241 ? -0.207 -6.824 3.896 1 64.56 241 GLY A N 1
ATOM 1894 C CA . GLY A 1 241 ? 0.013 -7.949 3.006 1 64.56 241 GLY A CA 1
ATOM 1895 C C . GLY A 1 241 ? -1.146 -8.195 2.059 1 64.56 241 GLY A C 1
ATOM 1896 O O . GLY A 1 241 ? -0.94 -8.484 0.877 1 64.56 241 GLY A O 1
ATOM 1897 N N . LYS A 1 242 ? -2.322 -8.023 2.617 1 62 242 LYS A N 1
ATOM 1898 C CA . LYS A 1 242 ? -3.518 -8.25 1.81 1 62 242 LYS A CA 1
ATOM 1899 C C . LYS A 1 242 ? -3.617 -7.23 0.68 1 62 242 LYS A C 1
ATOM 1901 O O . LYS A 1 242 ? -3.979 -7.578 -0.448 1 62 242 LYS A O 1
ATOM 1906 N N . SER A 1 243 ? -3.334 -6.098 1.113 1 60.97 243 SER A N 1
ATOM 1907 C CA . SER A 1 243 ? -3.387 -5.051 0.097 1 60.97 243 SER A CA 1
ATOM 1908 C C . SER A 1 243 ? -2.387 -5.316 -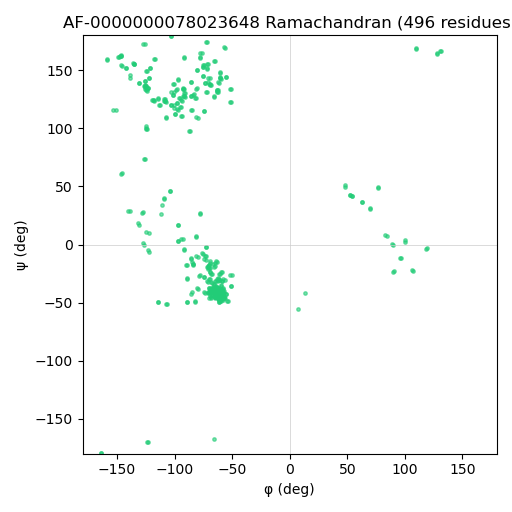1.023 1 60.97 243 SER A C 1
ATOM 1910 O O . SE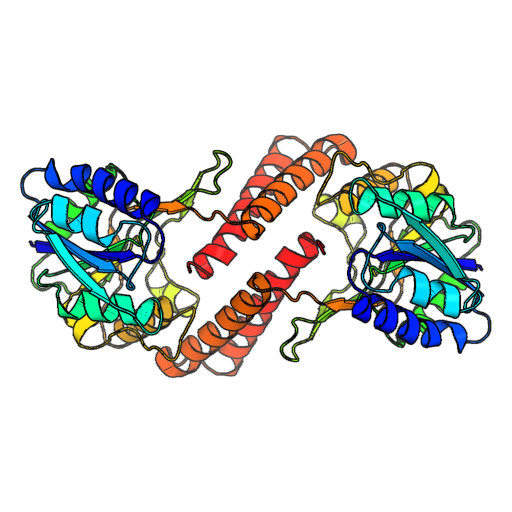R A 1 243 ? -2.693 -5.105 -2.199 1 60.97 243 SER A O 1
ATOM 1912 N N . LYS A 1 244 ? -1.363 -5.938 -0.64 1 59.34 244 LYS A N 1
ATOM 1913 C CA . LYS A 1 244 ? -0.342 -6.238 -1.64 1 59.34 244 LYS A CA 1
ATOM 1914 C C . LYS A 1 244 ? -0.664 -7.531 -2.385 1 59.34 244 LYS A C 1
ATOM 1916 O O . LYS A 1 244 ? -0.411 -7.637 -3.588 1 59.34 244 LYS A O 1
ATOM 1921 N N . ALA A 1 245 ? -1.162 -8.5 -1.411 1 51.88 245 ALA A N 1
ATOM 1922 C CA . ALA A 1 245 ? -1.547 -9.758 -2.045 1 51.88 245 ALA A CA 1
ATOM 1923 C C . ALA A 1 245 ? -2.674 -9.539 -3.053 1 51.88 245 ALA A C 1
ATOM 1925 O O . ALA A 1 245 ? -2.748 -10.234 -4.066 1 51.88 245 ALA A O 1
ATOM 1926 N N . LEU A 1 246 ? -3.59 -8.758 -2.428 1 44.34 246 LEU A N 1
ATOM 1927 C CA . LEU A 1 246 ? -4.637 -8.414 -3.381 1 44.34 246 LEU A CA 1
ATOM 1928 C C . LEU A 1 246 ? -4.039 -7.836 -4.66 1 44.34 246 LEU A C 1
ATOM 1930 O O . LEU A 1 246 ? -4.633 -7.957 -5.734 1 44.34 246 LEU A O 1
ATOM 1934 N N . TYR A 1 247 ? -2.867 -7.316 -4.262 1 42.53 247 TYR A N 1
ATOM 1935 C CA . TYR A 1 247 ? -2.275 -6.602 -5.391 1 42.53 247 TYR A CA 1
ATOM 1936 C C . TYR A 1 247 ? -1.029 -7.32 -5.895 1 42.53 247 TYR A C 1
ATOM 1938 O O . TYR A 1 247 ? -0.325 -6.812 -6.773 1 42.53 247 TYR A O 1
ATOM 1946 N N . ASN A 1 248 ? -1.08 -8.562 -5.809 1 40.31 248 ASN A N 1
ATOM 1947 C CA . ASN A 1 248 ? -0.088 -9.562 -6.199 1 40.31 248 ASN A CA 1
ATOM 1948 C C . ASN A 1 248 ? 1.269 -8.922 -6.48 1 40.31 248 ASN A C 1
ATOM 1950 O O . ASN A 1 248 ? 2.117 -9.523 -7.145 1 40.31 248 ASN A O 1
ATOM 1954 N N . LYS A 1 249 ? 1.308 -7.594 -7.273 1 39.25 249 LYS A N 1
ATOM 1955 C CA . LYS A 1 249 ? 2.242 -7.383 -8.375 1 39.25 249 LYS A CA 1
ATOM 1956 C C . LYS A 1 249 ? 3.672 -7.238 -7.863 1 39.25 249 LYS A C 1
ATOM 1958 O O . LYS A 1 249 ? 3.895 -6.719 -6.766 1 39.25 249 LYS A O 1
ATOM 1963 N N . ALA A 1 250 ? 4.656 -7.863 -8.633 1 32.62 250 ALA A N 1
ATOM 1964 C CA . ALA A 1 250 ? 6.062 -8.047 -8.977 1 32.62 250 ALA A CA 1
ATOM 1965 C C . ALA A 1 250 ? 6.82 -6.727 -8.922 1 32.62 250 ALA A C 1
ATOM 1967 O O . ALA A 1 250 ? 6.305 -5.691 -9.359 1 32.62 250 ALA A O 1
ATOM 1968 N N . MET B 1 1 ? -5.586 35.75 16.641 1 91.31 1 MET B N 1
ATOM 1969 C CA . MET B 1 1 ? -4.75 34.562 16.812 1 91.31 1 MET B CA 1
ATOM 1970 C C . MET B 1 1 ? -3.795 34.375 15.648 1 91.31 1 MET B C 1
ATOM 1972 O O . MET B 1 1 ? -4.176 34.594 14.492 1 91.31 1 MET B O 1
ATOM 1976 N N . LEU B 1 2 ? -2.514 34.094 15.961 1 96.44 2 LEU B N 1
ATOM 1977 C CA . LEU B 1 2 ? -1.54 33.844 14.898 1 96.44 2 LEU B CA 1
ATOM 1978 C C . LEU B 1 2 ? -1.39 32.344 14.625 1 96.44 2 LEU B C 1
ATOM 1980 O O . LEU B 1 2 ? -1.164 31.562 15.547 1 96.44 2 LEU B O 1
ATOM 1984 N N . LEU B 1 3 ? -1.553 32 13.406 1 98.19 3 LEU B N 1
ATOM 1985 C CA . LEU B 1 3 ? -1.341 30.625 12.961 1 98.19 3 LEU B CA 1
ATOM 1986 C C . LEU B 1 3 ? 0.008 30.484 12.266 1 98.19 3 LEU B C 1
ATOM 1988 O O . LEU B 1 3 ? 0.356 31.297 11.406 1 98.19 3 LEU B O 1
ATOM 1992 N N . SER B 1 4 ? 0.813 29.531 12.656 1 98.81 4 SER B N 1
ATOM 1993 C CA . SER B 1 4 ? 2.047 29.219 11.945 1 98.81 4 SER B CA 1
ATOM 1994 C C . SER B 1 4 ? 1.835 28.078 10.953 1 98.81 4 SER B C 1
ATOM 1996 O O . SER B 1 4 ? 1.465 26.969 11.344 1 98.81 4 SER B O 1
ATOM 1998 N N . VAL B 1 5 ? 2.023 28.297 9.688 1 98.88 5 VAL B N 1
ATOM 1999 C CA . VAL B 1 5 ? 2.025 27.281 8.656 1 98.88 5 VAL B CA 1
ATOM 2000 C C . VAL B 1 5 ? 3.459 26.859 8.336 1 98.88 5 VAL B C 1
ATOM 2002 O O . VAL B 1 5 ? 4.254 27.672 7.852 1 98.88 5 VAL B O 1
ATOM 2005 N N . ILE B 1 6 ? 3.768 25.625 8.602 1 98.75 6 ILE B N 1
ATOM 2006 C CA . ILE B 1 6 ? 5.133 25.141 8.422 1 98.75 6 ILE B CA 1
ATOM 2007 C C . ILE B 1 6 ? 5.191 24.203 7.219 1 98.75 6 ILE B C 1
ATOM 2009 O O . ILE B 1 6 ? 4.484 23.188 7.168 1 98.75 6 ILE B O 1
ATOM 2013 N N . THR B 1 7 ? 6.043 24.531 6.289 1 98.44 7 THR B N 1
ATOM 2014 C CA . THR B 1 7 ? 6.238 23.75 5.078 1 98.44 7 THR B CA 1
ATOM 2015 C C . THR B 1 7 ? 7.672 23.219 4.992 1 98.44 7 THR B C 1
ATOM 2017 O O . THR B 1 7 ? 8.625 24 5.082 1 98.44 7 THR B O 1
ATOM 2020 N N . VAL B 1 8 ? 7.777 21.906 4.867 1 97.88 8 VAL B N 1
ATOM 2021 C CA . VAL B 1 8 ? 9.078 21.312 4.594 1 97.88 8 VAL B CA 1
ATOM 2022 C C . VAL B 1 8 ? 9.188 20.969 3.109 1 97.88 8 VAL B C 1
ATOM 2024 O O . VAL B 1 8 ? 8.219 20.516 2.498 1 97.88 8 VAL B O 1
ATOM 2027 N N . ALA B 1 9 ? 10.352 21.266 2.617 1 96.69 9 ALA B N 1
ATOM 2028 C CA . ALA B 1 9 ? 10.547 21.062 1.185 1 96.69 9 ALA B CA 1
ATOM 2029 C C . ALA B 1 9 ? 11.922 20.453 0.904 1 96.69 9 ALA B C 1
ATOM 2031 O O . ALA B 1 9 ? 12.898 20.766 1.597 1 96.69 9 ALA B O 1
ATOM 2032 N N . TYR B 1 10 ? 11.984 19.625 -0.087 1 95.75 10 TYR B N 1
ATOM 2033 C CA . TYR B 1 10 ? 13.227 19.078 -0.628 1 95.75 10 TYR B CA 1
ATOM 2034 C C . TYR B 1 10 ? 13.062 18.703 -2.094 1 95.75 10 TYR B C 1
ATOM 2036 O O . TYR B 1 10 ? 12.305 17.797 -2.424 1 95.75 10 TYR B O 1
ATOM 2044 N N . LYS B 1 11 ? 13.742 19.312 -2.969 1 95.88 11 LYS B N 1
ATOM 2045 C CA . LYS B 1 11 ? 13.758 19.062 -4.41 1 95.88 11 LYS B CA 1
ATOM 2046 C C . LYS B 1 11 ? 12.336 18.969 -4.961 1 95.88 11 LYS B C 1
ATOM 2048 O O . LYS B 1 11 ? 12.016 18.016 -5.676 1 95.88 11 LYS B O 1
ATOM 2053 N N . ASN B 1 12 ? 11.5 19.953 -4.652 1 95.31 12 ASN B N 1
ATOM 2054 C CA . ASN B 1 12 ? 10.102 20 -5.07 1 95.31 12 ASN B CA 1
ATOM 2055 C C . ASN B 1 12 ? 9.641 21.438 -5.312 1 95.31 12 ASN B C 1
ATOM 2057 O O . ASN B 1 12 ? 8.641 21.875 -4.75 1 95.31 12 ASN B O 1
ATOM 2061 N N . LEU B 1 13 ? 10.297 22.062 -6.246 1 97.38 13 LEU B N 1
ATOM 2062 C CA . LEU B 1 13 ? 9.984 23.453 -6.562 1 97.38 13 LEU B CA 1
ATOM 2063 C C . LEU B 1 13 ? 8.531 23.609 -6.984 1 97.38 13 LEU B C 1
ATOM 2065 O O . LEU B 1 13 ? 7.816 24.484 -6.473 1 97.38 13 LEU B O 1
ATOM 2069 N N . ALA B 1 14 ? 8.109 22.734 -7.871 1 96.62 14 ALA B N 1
ATOM 2070 C CA . ALA B 1 14 ? 6.723 22.812 -8.328 1 96.62 14 ALA B CA 1
ATOM 2071 C C . ALA B 1 14 ? 5.754 22.656 -7.156 1 96.62 14 ALA B C 1
ATOM 2073 O O . ALA B 1 14 ? 4.719 23.328 -7.109 1 96.62 14 ALA B O 1
ATOM 2074 N N . GLY B 1 15 ? 6.102 21.859 -6.227 1 96.31 15 GLY B N 1
ATOM 2075 C CA . GLY B 1 15 ? 5.27 21.625 -5.059 1 96.31 15 GLY B CA 1
ATOM 2076 C C . GLY B 1 15 ? 5.164 22.844 -4.152 1 96.31 15 GLY B C 1
ATOM 2077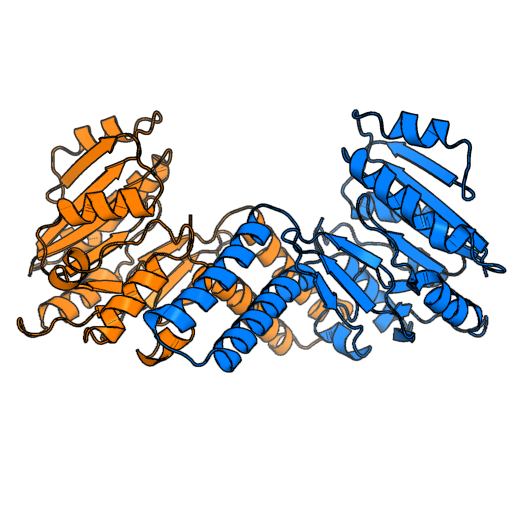 O O . GLY B 1 15 ? 4.07 23.203 -3.709 1 96.31 15 GLY B O 1
ATOM 2078 N N . ILE B 1 16 ? 6.281 23.438 -3.902 1 97.31 16 ILE B N 1
ATOM 2079 C CA . ILE B 1 16 ? 6.266 24.594 -2.996 1 97.31 16 ILE B CA 1
ATOM 2080 C C . ILE B 1 16 ? 5.477 25.734 -3.627 1 97.31 16 ILE B C 1
ATOM 2082 O O . ILE B 1 16 ? 4.809 26.5 -2.924 1 97.31 16 ILE B O 1
ATOM 2086 N N . GLU B 1 17 ? 5.543 25.875 -4.938 1 98.31 17 GLU B N 1
ATOM 2087 C CA . GLU B 1 17 ? 4.762 26.891 -5.633 1 98.31 17 GLU B CA 1
ATOM 2088 C C . GLU B 1 17 ? 3.264 26.672 -5.434 1 98.31 17 GLU B C 1
ATOM 2090 O O . GLU B 1 17 ? 2.52 27.609 -5.176 1 98.31 17 GLU B O 1
ATOM 2095 N N . LYS B 1 18 ? 2.855 25.406 -5.555 1 97.69 18 LYS B N 1
ATOM 2096 C CA . LYS B 1 18 ? 1.452 25.062 -5.332 1 97.69 18 LYS B CA 1
ATOM 2097 C C . LYS B 1 18 ? 1.029 25.391 -3.902 1 97.69 18 LYS B C 1
ATOM 2099 O O . LYS B 1 18 ? -0.056 25.922 -3.676 1 97.69 18 LYS B O 1
ATOM 2104 N N . THR B 1 19 ? 1.869 24.984 -3.01 1 98.12 19 THR B N 1
ATOM 2105 C CA . THR B 1 19 ? 1.59 25.266 -1.604 1 98.12 19 THR B CA 1
ATOM 2106 C C . THR B 1 19 ? 1.456 26.766 -1.364 1 98.12 19 THR B C 1
ATOM 2108 O O . THR B 1 19 ? 0.487 27.219 -0.752 1 98.12 19 THR B O 1
ATOM 2111 N N . TRP B 1 20 ? 2.361 27.547 -1.9 1 98.62 20 TRP B N 1
ATOM 2112 C CA . TRP B 1 20 ? 2.359 29 -1.797 1 98.62 20 TRP B CA 1
ATOM 2113 C C . TRP B 1 20 ? 1.059 29.594 -2.342 1 98.62 20 TRP B C 1
ATOM 2115 O O . TRP B 1 20 ? 0.438 30.438 -1.702 1 98.62 20 TRP B O 1
ATOM 2125 N N . GLN B 1 21 ? 0.652 29.125 -3.451 1 98.56 21 GLN B N 1
ATOM 2126 C CA . GLN B 1 21 ? -0.568 29.641 -4.07 1 98.56 21 GLN B CA 1
ATOM 2127 C C . GLN B 1 21 ? -1.776 29.406 -3.166 1 98.56 21 GLN B C 1
ATOM 2129 O O . GLN B 1 21 ? -2.66 30.266 -3.076 1 98.56 21 GLN B O 1
ATOM 2134 N N . SER B 1 22 ? -1.812 28.281 -2.486 1 98.5 22 SER B N 1
ATOM 2135 C CA . SER B 1 22 ? -2.969 27.922 -1.671 1 98.5 22 SER B CA 1
ATOM 2136 C C . SER B 1 22 ? -3.062 28.812 -0.428 1 98.5 22 SER B C 1
ATOM 2138 O O . SER B 1 22 ? -4.121 28.891 0.196 1 98.5 22 SER B O 1
ATOM 2140 N N . LEU B 1 23 ? -1.971 29.453 0.005 1 98.56 23 LEU B N 1
ATOM 2141 C CA . LEU B 1 23 ? -1.968 30.328 1.174 1 98.56 23 LEU B CA 1
ATOM 2142 C C . LEU B 1 23 ? -2.844 31.562 0.939 1 98.56 23 LEU B C 1
ATOM 2144 O O . LEU B 1 23 ? -3.215 32.25 1.889 1 98.56 23 LEU B O 1
ATOM 2148 N N . ALA B 1 24 ? -3.145 31.781 -0.305 1 97.75 24 ALA B N 1
ATOM 2149 C CA . ALA B 1 24 ? -3.998 32.906 -0.652 1 97.75 24 ALA B CA 1
ATOM 2150 C C . ALA B 1 24 ? -5.359 32.812 0.026 1 97.75 24 ALA B C 1
ATOM 2152 O O . ALA B 1 24 ? -5.988 33.812 0.339 1 97.75 24 ALA B O 1
ATOM 2153 N N . HIS B 1 25 ? -5.809 31.578 0.24 1 97.44 25 HIS B N 1
ATOM 2154 C CA . HIS B 1 25 ? -7.086 31.375 0.917 1 97.44 25 HIS B CA 1
ATOM 2155 C C . HIS B 1 25 ? -7.086 32.031 2.295 1 97.44 25 HIS B C 1
ATOM 2157 O O . HIS B 1 25 ? -8.07 32.656 2.686 1 97.44 25 HIS B O 1
ATOM 2163 N N . LEU B 1 26 ? -5.992 31.906 3.012 1 97.31 26 LEU B N 1
ATOM 2164 C CA . LEU B 1 26 ? -5.867 32.5 4.328 1 97.31 26 LEU B CA 1
ATOM 2165 C C . LEU B 1 26 ? -5.676 34.031 4.211 1 97.31 26 LEU B C 1
ATOM 2167 O O . LEU B 1 26 ? -6.27 34.781 4.977 1 97.31 26 LEU B O 1
ATOM 2171 N N . ALA B 1 27 ? -4.887 34.406 3.26 1 96.19 27 ALA B N 1
ATOM 2172 C CA . ALA B 1 27 ? -4.504 35.812 3.109 1 96.19 27 ALA B CA 1
ATOM 2173 C C . ALA B 1 27 ? -5.715 36.688 2.768 1 96.19 27 ALA B C 1
ATOM 2175 O O . ALA B 1 27 ? -5.789 37.844 3.172 1 96.19 27 ALA B O 1
ATOM 2176 N N . LYS B 1 28 ? -6.621 36.125 2.098 1 93.31 28 LYS B N 1
ATOM 2177 C CA . LYS B 1 28 ? -7.777 36.875 1.623 1 93.31 28 LYS B CA 1
ATOM 2178 C C . LYS B 1 28 ? -8.859 36.969 2.699 1 93.31 28 LYS B C 1
ATOM 2180 O O . LYS B 1 28 ? -9.789 37.75 2.59 1 93.31 28 LYS B O 1
ATOM 2185 N N . ALA B 1 29 ? -8.75 36.125 3.656 1 91.5 29 ALA B N 1
ATOM 2186 C CA . ALA B 1 29 ? -9.773 36.094 4.703 1 91.5 29 ALA B CA 1
ATOM 2187 C C . ALA B 1 29 ? -9.508 37.156 5.766 1 91.5 29 ALA B C 1
ATOM 2189 O O . ALA B 1 29 ? -8.422 37.219 6.34 1 91.5 29 ALA B O 1
ATOM 2190 N N . PRO B 1 30 ? -10.523 37.938 6.062 1 89.06 30 PRO B N 1
ATOM 2191 C CA . PRO B 1 30 ? -10.328 39 7.07 1 89.06 30 PRO B CA 1
ATOM 2192 C C . PRO B 1 30 ? -10.172 38.438 8.484 1 89.06 30 PRO B C 1
ATOM 2194 O O . PRO B 1 30 ? -10.82 37.438 8.828 1 89.06 30 PRO B O 1
ATOM 2197 N N . GLY B 1 31 ? -9.258 38.969 9.234 1 89.69 31 GLY B N 1
ATOM 2198 C CA . GLY B 1 31 ? -9.148 38.656 10.648 1 89.69 31 GLY B CA 1
ATOM 2199 C C . GLY B 1 31 ? -8.25 37.469 10.93 1 89.69 31 GLY B C 1
ATOM 2200 O O . GLY B 1 31 ? -8.102 37.031 12.078 1 89.69 31 GLY B O 1
ATOM 2201 N N . ILE B 1 32 ? -7.758 36.938 9.875 1 92.38 32 ILE B N 1
ATOM 2202 C CA . ILE B 1 32 ? -6.871 35.781 10.07 1 92.38 32 ILE B CA 1
ATOM 2203 C C . ILE B 1 32 ? -5.418 36.25 9.961 1 92.38 32 ILE B C 1
ATOM 2205 O O . ILE B 1 32 ? -5.008 36.781 8.938 1 92.38 32 ILE B O 1
ATOM 2209 N N . ALA B 1 33 ? -4.719 36.062 10.977 1 96.12 33 ALA B N 1
ATOM 2210 C CA . ALA B 1 33 ? -3.281 36.312 10.977 1 96.12 33 ALA B CA 1
ATOM 2211 C C . ALA B 1 33 ? -2.5 35 10.898 1 96.12 33 ALA B C 1
ATOM 2213 O O . ALA B 1 33 ? -2.805 34.062 11.617 1 96.12 33 ALA B O 1
ATOM 2214 N N . PHE B 1 34 ? -1.548 35 9.977 1 98.12 34 PHE B N 1
ATOM 2215 C CA . PHE B 1 34 ? -0.721 33.812 9.883 1 98.12 34 PHE B CA 1
ATOM 2216 C C . PHE B 1 34 ? 0.692 34.156 9.438 1 98.12 34 PHE B C 1
ATOM 2218 O O . PHE B 1 34 ? 0.945 35.281 8.977 1 98.12 34 PHE B O 1
ATOM 2225 N N . GLU B 1 35 ? 1.599 33.25 9.672 1 98.75 35 GLU B N 1
ATOM 2226 C CA . GLU B 1 35 ? 2.955 33.25 9.125 1 98.75 35 GLU B CA 1
ATOM 2227 C C . GLU B 1 35 ? 3.256 31.953 8.383 1 98.75 35 GLU B C 1
ATOM 2229 O O . GLU B 1 35 ? 2.701 30.906 8.711 1 98.75 35 GLU B O 1
ATOM 2234 N N . TRP B 1 36 ? 4.094 32.125 7.406 1 98.88 36 TRP B N 1
ATOM 2235 C CA . TRP B 1 36 ? 4.535 30.969 6.621 1 98.88 36 TRP B CA 1
ATOM 2236 C C . TRP B 1 36 ? 6.016 30.703 6.844 1 98.88 36 TRP B C 1
ATOM 2238 O O . TRP B 1 36 ? 6.852 31.594 6.68 1 98.88 36 TRP B O 1
ATOM 2248 N N . ILE B 1 37 ? 6.297 29.531 7.328 1 98.88 37 ILE B N 1
ATOM 2249 C CA . ILE B 1 37 ? 7.668 29.109 7.594 1 98.88 37 ILE B CA 1
ATOM 2250 C C . ILE B 1 37 ? 8.039 27.953 6.66 1 98.88 37 ILE B C 1
ATOM 2252 O O . ILE B 1 37 ? 7.34 26.938 6.613 1 98.88 37 ILE B O 1
ATOM 2256 N N . VAL B 1 38 ? 9.141 28.141 5.934 1 98.75 38 VAL B N 1
ATOM 2257 C CA . VAL B 1 38 ? 9.578 27.078 5.023 1 98.75 38 VAL B CA 1
ATOM 2258 C C . VAL B 1 38 ? 10.969 26.594 5.426 1 98.75 38 VAL B C 1
ATOM 2260 O O . VAL B 1 38 ? 11.883 27.406 5.629 1 98.75 38 VAL B O 1
ATOM 2263 N N . VAL B 1 39 ? 11.062 25.312 5.652 1 98.5 39 VAL B N 1
ATOM 2264 C CA . VAL B 1 39 ? 12.359 24.672 5.855 1 98.5 39 VAL B CA 1
ATOM 2265 C C . VAL B 1 39 ? 12.719 23.828 4.629 1 98.5 39 VAL B C 1
ATOM 2267 O O . VAL B 1 39 ? 12.133 22.766 4.402 1 98.5 39 VAL B O 1
ATOM 2270 N N . ASP B 1 40 ? 13.68 24.297 3.9 1 98 40 ASP B N 1
ATOM 2271 C CA . ASP B 1 40 ? 14.164 23.609 2.703 1 98 40 ASP B CA 1
ATOM 2272 C C . ASP B 1 40 ? 15.422 22.797 3.002 1 98 40 ASP B C 1
ATOM 2274 O O . ASP B 1 40 ? 16.359 23.297 3.631 1 98 40 ASP B O 1
ATOM 2278 N N . GLY B 1 41 ? 15.406 21.609 2.516 1 96.88 41 GLY B N 1
ATOM 2279 C CA . GLY B 1 41 ? 16.5 20.688 2.793 1 96.88 41 GLY B CA 1
ATOM 2280 C C . GLY B 1 41 ? 17.734 20.969 1.958 1 96.88 41 GLY B C 1
ATOM 2281 O O . GLY B 1 41 ? 18.484 20.047 1.624 1 96.88 41 GLY B O 1
ATOM 2282 N N . GLY B 1 42 ? 17.922 22.109 1.549 1 96.88 42 GLY B N 1
ATOM 2283 C CA . GLY B 1 42 ? 19.047 22.4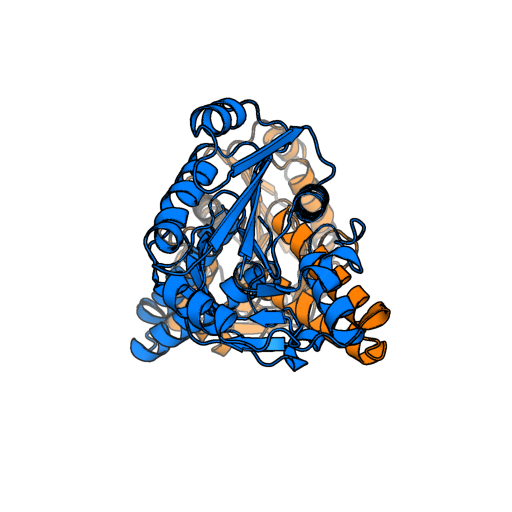53 0.69 1 96.88 42 GLY B CA 1
ATOM 2284 C C . GLY B 1 42 ? 18.844 22.016 -0.75 1 96.88 42 GLY B C 1
ATOM 2285 O O . GLY B 1 42 ? 19.734 21.406 -1.345 1 96.88 42 GLY B O 1
ATOM 2286 N N . SER B 1 43 ? 17.734 22.312 -1.292 1 95.56 43 SER B N 1
ATOM 2287 C CA . SER B 1 43 ? 17.391 21.891 -2.645 1 95.56 43 SER B CA 1
ATOM 2288 C C . SER B 1 43 ? 18.234 22.609 -3.684 1 95.56 43 SER B C 1
ATOM 2290 O O . SER B 1 43 ? 18.562 23.781 -3.521 1 95.56 43 SER B O 1
ATOM 2292 N N . GLN B 1 44 ? 18.609 21.969 -4.723 1 94.75 44 GLN B N 1
ATOM 2293 C CA . GLN B 1 44 ? 19.344 22.547 -5.844 1 94.75 44 GLN B CA 1
ATOM 2294 C C . GLN B 1 44 ? 18.453 22.641 -7.082 1 94.75 44 GLN B C 1
ATOM 2296 O O . GLN B 1 44 ? 18.906 22.359 -8.195 1 94.75 44 GLN B O 1
ATOM 2301 N N . ASP B 1 45 ? 17.219 22.984 -6.871 1 96.62 45 ASP B N 1
ATOM 2302 C CA . ASP B 1 45 ? 16.281 23.016 -7.992 1 96.62 45 ASP B CA 1
ATOM 2303 C C . ASP B 1 45 ? 15.656 24.391 -8.141 1 96.62 45 ASP B C 1
ATOM 2305 O O . ASP B 1 45 ? 14.68 24.562 -8.875 1 96.62 45 ASP B O 1
ATOM 2309 N N . GLY B 1 46 ? 16.156 25.422 -7.422 1 97.38 46 GLY B N 1
ATOM 2310 C CA . GLY B 1 46 ? 15.609 26.766 -7.512 1 97.38 46 GLY B CA 1
ATOM 2311 C C . GLY B 1 46 ? 14.672 27.109 -6.367 1 97.38 46 GLY B C 1
ATOM 2312 O O . GLY B 1 46 ? 14.148 28.219 -6.301 1 97.38 46 GLY B O 1
ATOM 2313 N N . THR B 1 47 ? 14.484 26.219 -5.414 1 97.5 47 THR B N 1
ATOM 2314 C CA . THR B 1 47 ? 13.562 26.438 -4.297 1 97.5 47 THR B CA 1
ATOM 2315 C C . THR B 1 47 ? 13.992 27.641 -3.465 1 97.5 47 THR B C 1
ATOM 2317 O O . THR B 1 47 ? 13.18 28.516 -3.162 1 97.5 47 THR B O 1
ATOM 2320 N N . ALA B 1 48 ? 15.227 27.719 -3.166 1 97 48 ALA B N 1
ATOM 2321 C CA . ALA B 1 48 ? 15.734 28.812 -2.357 1 97 48 ALA B CA 1
ATOM 2322 C C . ALA B 1 48 ? 15.523 30.156 -3.066 1 97 48 ALA B C 1
ATOM 2324 O O . ALA B 1 48 ? 15.125 31.141 -2.443 1 97 48 ALA B O 1
ATOM 2325 N N . GLU B 1 49 ? 15.828 30.203 -4.309 1 97.81 49 GLU B N 1
ATOM 2326 C CA . GLU B 1 49 ? 15.648 31.422 -5.098 1 97.81 49 GLU B CA 1
ATOM 2327 C C . GLU B 1 49 ? 14.18 31.844 -5.129 1 97.81 49 GLU B C 1
ATOM 2329 O O . GLU B 1 49 ? 13.867 33.031 -5.016 1 97.81 49 GLU B O 1
ATOM 2334 N N . PHE B 1 50 ? 13.359 30.828 -5.352 1 98.44 50 PHE B N 1
ATOM 2335 C CA . PHE B 1 50 ? 11.93 31.078 -5.359 1 98.44 50 PHE B CA 1
ATOM 2336 C C . PHE B 1 50 ? 11.484 31.75 -4.059 1 98.44 50 PHE B C 1
ATOM 2338 O O . PHE B 1 50 ? 10.797 32.75 -4.074 1 98.44 50 PHE B O 1
ATOM 2345 N N . LEU B 1 51 ? 11.883 31.234 -2.951 1 98.25 51 LEU B N 1
ATOM 2346 C CA . LEU B 1 51 ? 11.5 31.75 -1.641 1 98.25 51 LEU B CA 1
ATOM 2347 C C . LEU B 1 51 ? 12.047 33.156 -1.43 1 98.25 51 LEU B C 1
ATOM 2349 O O . LEU B 1 51 ? 11.359 34.031 -0.893 1 98.25 51 LEU B O 1
ATOM 2353 N N . LYS B 1 52 ? 13.258 33.375 -1.817 1 97.5 52 LYS B N 1
ATOM 2354 C CA . LYS B 1 52 ? 13.875 34.688 -1.708 1 97.5 52 LYS B CA 1
ATOM 2355 C C . LYS B 1 52 ? 13.078 35.719 -2.48 1 97.5 52 LYS B C 1
ATOM 2357 O O . LYS B 1 52 ? 12.867 36.844 -1.992 1 97.5 52 LYS B O 1
ATOM 2362 N N . ASN B 1 53 ? 12.633 35.344 -3.578 1 98 53 ASN B N 1
ATOM 2363 C CA . ASN B 1 53 ? 11.938 36.25 -4.477 1 98 53 ASN B CA 1
ATOM 2364 C C . ASN B 1 53 ? 10.555 36.625 -3.943 1 98 53 ASN B C 1
ATOM 2366 O O . ASN B 1 53 ? 9.953 37.594 -4.398 1 98 53 ASN B O 1
ATOM 2370 N N . LEU B 1 54 ? 10.031 35.875 -3.029 1 97.81 54 LEU B N 1
ATOM 2371 C CA . LEU B 1 54 ? 8.719 36.156 -2.469 1 97.81 54 LEU B CA 1
ATOM 2372 C C . LEU B 1 54 ? 8.781 37.344 -1.524 1 97.81 54 LEU B C 1
ATOM 2374 O O . LEU B 1 54 ? 7.742 37.875 -1.137 1 97.81 54 LEU B O 1
ATOM 2378 N N . SER B 1 55 ? 9.875 37.812 -1.112 1 93.31 55 SER B N 1
ATOM 2379 C CA . SER B 1 55 ? 10.133 39.062 -0.365 1 93.31 55 SER B CA 1
ATOM 2380 C C . SER B 1 55 ? 9.242 39.156 0.873 1 93.31 55 SER B C 1
ATOM 2382 O O . SER B 1 55 ? 8.586 40.156 1.101 1 93.31 55 SER B O 1
ATOM 2384 N N . GLY B 1 56 ? 9.086 38.031 1.598 1 95.69 56 GLY B N 1
ATOM 2385 C CA . GLY B 1 56 ? 8.422 38.031 2.891 1 95.69 56 GLY B CA 1
ATOM 2386 C C . GLY B 1 56 ? 6.91 37.938 2.783 1 95.69 56 GLY B C 1
ATOM 2387 O O . GLY B 1 56 ? 6.203 38.062 3.781 1 95.69 56 GLY B O 1
ATOM 2388 N N . GLN B 1 57 ? 6.406 37.719 1.59 1 97.56 57 GLN B N 1
ATOM 2389 C CA . GLN B 1 57 ? 4.965 37.531 1.447 1 97.56 57 GLN B CA 1
ATOM 2390 C C . GLN B 1 57 ? 4.449 36.469 2.418 1 97.56 57 GLN B C 1
ATOM 2392 O O . GLN B 1 57 ? 5.082 35.406 2.598 1 97.56 57 GLN B O 1
ATOM 2397 N N . TYR B 1 58 ? 3.291 36.812 3.119 1 98.19 58 TYR B N 1
ATOM 2398 C CA . TYR B 1 58 ? 2.662 35.938 4.094 1 98.19 58 TYR B CA 1
ATOM 2399 C C . TYR B 1 58 ? 3.518 35.812 5.348 1 98.19 58 TYR B C 1
ATOM 2401 O O . TYR B 1 58 ? 3.553 34.75 5.977 1 98.19 58 TYR B O 1
ATOM 2409 N N . ASN B 1 59 ? 4.273 36.938 5.633 1 98.06 59 ASN B N 1
ATOM 2410 C CA . ASN B 1 59 ? 5.203 36.906 6.758 1 98.06 59 ASN B CA 1
ATOM 2411 C C . ASN B 1 59 ? 6.168 35.719 6.66 1 98.06 59 ASN B C 1
ATOM 2413 O O . ASN B 1 59 ? 6.359 35 7.629 1 98.06 59 ASN B O 1
ATOM 2417 N N . LEU B 1 60 ? 6.68 35.438 5.488 1 98.62 60 LEU B N 1
ATOM 2418 C CA . LEU B 1 60 ? 7.527 34.312 5.164 1 98.62 60 LEU B CA 1
ATOM 2419 C C . LEU B 1 60 ? 8.875 34.406 5.883 1 98.62 60 LEU B C 1
ATOM 2421 O O . LEU B 1 60 ? 9.531 35.438 5.836 1 98.62 60 LEU B O 1
ATOM 2425 N N . ARG B 1 61 ? 9.234 33.406 6.559 1 98.25 61 ARG B N 1
ATOM 2426 C CA . ARG B 1 61 ? 10.594 33.094 7.008 1 98.25 61 ARG B CA 1
ATOM 2427 C C . ARG B 1 61 ? 11.031 31.719 6.512 1 98.25 61 ARG B C 1
ATOM 2429 O O . ARG B 1 61 ? 10.242 30.766 6.508 1 98.25 61 ARG B O 1
ATOM 2436 N N . TYR B 1 62 ? 12.242 31.609 5.988 1 98.06 62 TYR B N 1
ATOM 2437 C CA . TYR B 1 62 ? 12.664 30.312 5.48 1 98.06 62 TYR B CA 1
ATOM 2438 C C . TYR B 1 62 ? 14.133 30.062 5.785 1 98.06 62 TYR B C 1
ATOM 2440 O O . TYR B 1 62 ? 14.891 31 6.043 1 98.06 62 TYR B O 1
ATOM 2448 N N . VAL B 1 63 ? 14.484 28.812 5.91 1 97.81 63 VAL B N 1
ATOM 2449 C CA . VAL B 1 63 ? 15.859 28.328 5.973 1 97.81 63 VAL B CA 1
ATOM 2450 C C . VAL B 1 63 ? 16.078 27.25 4.906 1 97.81 63 VAL B C 1
ATOM 2452 O O . VAL B 1 63 ? 15.164 26.484 4.59 1 97.81 63 VAL B O 1
ATOM 2455 N N . SER B 1 64 ? 17.25 27.281 4.277 1 97.62 64 SER B N 1
ATOM 2456 C CA . SER B 1 64 ? 17.641 26.266 3.301 1 97.62 64 SER B CA 1
ATOM 2457 C C . SER B 1 64 ? 18.969 25.625 3.684 1 97.62 64 SER B C 1
ATOM 2459 O O . SER B 1 64 ? 20.031 26.219 3.504 1 97.62 64 SER B O 1
ATOM 2461 N N . GLU B 1 65 ? 18.891 24.453 4.238 1 97.19 65 GLU B N 1
ATOM 2462 C CA . GLU B 1 65 ? 20.062 23.703 4.68 1 97.19 65 GLU B CA 1
ATOM 2463 C C . GLU B 1 65 ? 19.734 22.203 4.793 1 97.19 65 GLU B C 1
ATOM 2465 O O . GLU B 1 65 ? 18.578 21.828 4.91 1 97.19 65 GLU B O 1
ATOM 2470 N N . LYS B 1 66 ? 20.75 21.406 4.762 1 95.69 66 LYS B N 1
ATOM 2471 C CA . LYS B 1 66 ? 20.578 19.953 4.887 1 95.69 66 LYS B CA 1
ATOM 2472 C C . LYS B 1 66 ? 19.922 19.594 6.215 1 95.69 66 LYS B C 1
ATOM 2474 O O . LYS B 1 66 ? 20.172 20.25 7.234 1 95.69 66 LYS B O 1
ATOM 2479 N N . ASP B 1 67 ? 19.062 18.609 6.203 1 94.06 67 ASP B N 1
ATOM 2480 C CA . ASP B 1 67 ? 18.438 18.094 7.414 1 94.06 67 ASP B CA 1
ATOM 2481 C C . ASP B 1 67 ? 18.641 16.578 7.535 1 94.06 67 ASP B C 1
ATOM 2483 O O . ASP B 1 67 ? 19.234 15.953 6.648 1 94.06 67 ASP B O 1
ATOM 2487 N N . ASN B 1 68 ? 18.234 16.062 8.68 1 93.94 68 ASN B N 1
ATOM 2488 C CA . ASN B 1 68 ? 18.312 14.625 8.953 1 93.94 68 ASN B CA 1
ATOM 2489 C C . ASN B 1 68 ? 16.953 13.953 8.844 1 93.94 68 ASN B C 1
ATOM 2491 O O . ASN B 1 68 ? 16.516 13.25 9.758 1 93.94 68 ASN B O 1
ATOM 2495 N N . GLY B 1 69 ? 16.25 14.258 7.824 1 93.69 69 GLY B N 1
ATOM 2496 C CA . GLY B 1 69 ? 14.922 13.719 7.609 1 93.69 69 GLY B CA 1
ATOM 2497 C C . GLY B 1 69 ? 13.82 14.75 7.773 1 93.69 69 GLY B C 1
ATOM 2498 O O . GLY B 1 69 ? 14.055 15.836 8.305 1 93.69 69 GLY B O 1
ATOM 2499 N N . ILE B 1 70 ? 12.758 14.32 7.367 1 94 70 ILE B N 1
ATOM 2500 C CA . ILE B 1 70 ? 11.633 15.234 7.277 1 94 70 ILE B CA 1
ATOM 2501 C C . ILE B 1 70 ? 11.266 15.742 8.672 1 94 70 ILE B C 1
ATOM 2503 O O . ILE B 1 70 ? 10.922 16.906 8.844 1 94 70 ILE B O 1
ATOM 2507 N N . TYR B 1 71 ? 11.352 14.898 9.648 1 96.25 71 TYR B N 1
ATOM 2508 C CA . TYR B 1 71 ? 10.945 15.305 10.992 1 96.25 71 TYR B CA 1
ATOM 2509 C C . TYR B 1 71 ? 11.977 16.234 11.617 1 96.25 71 TYR B C 1
ATOM 2511 O O . TYR B 1 71 ? 11.641 17.094 12.43 1 96.25 71 TYR B O 1
ATOM 2519 N N . ASP B 1 72 ? 13.195 16.062 11.18 1 97.06 72 ASP B N 1
ATOM 2520 C CA . ASP B 1 72 ? 14.203 17.047 11.555 1 97.06 72 ASP B CA 1
ATOM 2521 C C . ASP B 1 72 ? 13.867 18.422 10.977 1 97.06 72 ASP B C 1
ATOM 2523 O O . ASP B 1 72 ? 13.961 19.438 11.672 1 97.06 72 ASP B O 1
ATOM 2527 N N . ALA B 1 73 ? 13.508 18.406 9.781 1 97.5 73 ALA B N 1
ATOM 2528 C CA . ALA B 1 73 ? 13.086 19.641 9.133 1 97.5 73 ALA B CA 1
ATOM 2529 C C . ALA B 1 73 ? 11.883 20.25 9.852 1 97.5 73 ALA B C 1
ATOM 2531 O O . ALA B 1 73 ? 11.836 21.469 10.078 1 97.5 73 ALA B O 1
ATOM 2532 N N . MET B 1 74 ? 10.922 19.438 10.211 1 98 74 MET B N 1
ATOM 2533 C CA . MET B 1 74 ? 9.734 19.938 10.898 1 98 74 MET B CA 1
ATOM 2534 C C . MET B 1 74 ? 10.102 20.531 12.258 1 98 74 MET B C 1
ATOM 2536 O O . MET B 1 74 ? 9.555 21.547 12.656 1 98 74 MET B O 1
ATOM 2540 N N . ASN B 1 75 ? 11.031 19.938 12.922 1 98.56 75 ASN B N 1
ATOM 2541 C CA . ASN B 1 75 ? 11.484 20.484 14.195 1 98.56 75 ASN B CA 1
ATOM 2542 C C . ASN B 1 75 ? 12.125 21.859 14.016 1 98.56 75 ASN B C 1
ATOM 2544 O O . ASN B 1 75 ? 11.922 22.75 14.836 1 98.56 75 ASN B O 1
ATOM 2548 N N . LYS B 1 76 ? 12.891 22.047 12.992 1 98.56 76 LYS B N 1
ATOM 2549 C CA . LYS B 1 76 ? 13.445 23.359 12.695 1 98.56 76 LYS B CA 1
ATOM 2550 C C . LYS B 1 76 ? 12.344 24.391 12.484 1 98.56 76 LYS B C 1
ATOM 2552 O O . LYS B 1 76 ? 12.469 25.531 12.93 1 98.56 76 LYS B O 1
ATOM 2557 N N . GLY B 1 77 ? 11.305 23.938 11.789 1 98.69 77 GLY B N 1
ATOM 2558 C CA . GLY B 1 77 ? 10.156 24.797 11.609 1 98.69 77 GLY B CA 1
ATOM 2559 C C . GLY B 1 77 ? 9.492 25.188 12.914 1 98.69 77 GLY B C 1
ATOM 2560 O O . GLY B 1 77 ? 9.102 26.344 13.102 1 98.69 77 GLY B O 1
ATOM 2561 N N . ILE B 1 78 ? 9.375 24.266 13.805 1 98.75 78 ILE B N 1
ATOM 2562 C CA . ILE B 1 78 ? 8.781 24.5 15.117 1 98.75 78 ILE B CA 1
ATOM 2563 C C . ILE B 1 78 ? 9.594 25.562 15.859 1 98.75 78 ILE B C 1
ATOM 2565 O O . ILE B 1 78 ? 9.023 26.453 16.484 1 98.75 78 ILE B O 1
ATOM 2569 N N . GLU B 1 79 ? 10.844 25.484 15.773 1 98.38 79 GLU B N 1
ATOM 2570 C CA . GLU B 1 79 ? 11.727 26.422 16.469 1 98.38 79 GLU B CA 1
ATOM 2571 C C . GLU B 1 79 ? 11.516 27.844 15.961 1 98.38 79 GLU B C 1
ATOM 2573 O O . GLU B 1 79 ? 11.711 28.812 16.703 1 98.38 79 GLU B O 1
ATOM 2578 N N . LEU B 1 80 ? 11.141 28 14.742 1 98.38 80 LEU B N 1
ATOM 2579 C CA . LEU B 1 80 ? 10.984 29.312 14.133 1 98.38 80 LEU B CA 1
ATOM 2580 C C . LEU B 1 80 ? 9.57 29.844 14.352 1 98.38 80 LEU B C 1
ATOM 2582 O O . LEU B 1 80 ? 9.328 31.047 14.203 1 98.38 80 LEU B O 1
ATOM 2586 N N . ALA B 1 81 ? 8.633 29.031 14.695 1 98.69 81 ALA B N 1
ATOM 2587 C CA . ALA B 1 81 ? 7.211 29.375 14.719 1 98.69 81 ALA B CA 1
ATOM 2588 C C . ALA B 1 81 ? 6.879 30.25 15.922 1 98.69 81 ALA B C 1
ATOM 2590 O O . ALA B 1 81 ? 7.422 30.047 17.016 1 98.69 81 ALA B O 1
ATOM 2591 N N . GLN B 1 82 ? 5.965 31.156 15.742 1 98.25 82 GLN B N 1
ATOM 2592 C CA . GLN B 1 82 ? 5.59 32.094 16.797 1 98.25 82 GLN B CA 1
ATOM 2593 C C . GLN B 1 82 ? 4.082 32.094 17.031 1 98.25 82 GLN B C 1
ATOM 2595 O O . GLN B 1 82 ? 3.578 32.781 17.906 1 98.25 82 GLN B O 1
ATOM 2600 N N . GLY B 1 83 ? 3.344 31.281 16.312 1 98.06 83 GLY B N 1
ATOM 2601 C CA . GLY B 1 83 ? 1.895 31.234 16.422 1 98.06 83 GLY B CA 1
ATOM 2602 C C . GLY B 1 83 ? 1.42 30.469 17.656 1 98.06 83 GLY B C 1
ATOM 2603 O O . GLY B 1 83 ? 2.215 29.828 18.344 1 98.06 83 GLY B O 1
ATOM 2604 N N . ARG B 1 84 ? 0.17 30.672 17.953 1 97.56 84 ARG B N 1
ATOM 2605 C CA . ARG B 1 84 ? -0.462 29.891 19.016 1 97.56 84 ARG B CA 1
ATOM 2606 C C . ARG B 1 84 ? -0.617 28.438 18.609 1 97.56 84 ARG B C 1
ATOM 2608 O O . ARG B 1 84 ? -0.411 27.531 19.422 1 97.56 84 ARG B O 1
ATOM 2615 N N . TYR B 1 85 ? -1.001 28.203 17.328 1 98.5 85 TYR B N 1
ATOM 2616 C CA . TYR B 1 85 ? -1.11 26.875 16.719 1 98.5 85 TYR B CA 1
ATOM 2617 C C . TYR B 1 85 ? -0.205 26.766 15.492 1 98.5 85 TYR B C 1
ATOM 2619 O O . TYR B 1 85 ? 0.108 27.781 14.852 1 98.5 85 TYR B O 1
ATOM 2627 N N . ALA B 1 86 ? 0.222 25.562 15.227 1 98.81 86 ALA B N 1
ATOM 2628 C CA . ALA B 1 86 ? 0.978 25.266 14.016 1 98.81 86 ALA B CA 1
ATOM 2629 C C . ALA B 1 86 ? 0.291 24.188 13.188 1 98.81 86 ALA B C 1
ATOM 2631 O O . ALA B 1 86 ? -0.299 23.25 13.742 1 98.81 86 ALA B O 1
ATOM 2632 N N . LEU B 1 87 ? 0.326 24.266 11.945 1 98.75 87 LEU B N 1
ATOM 2633 C CA . LEU B 1 87 ? -0.082 23.25 10.977 1 98.75 87 LEU B CA 1
ATOM 2634 C C . LEU B 1 87 ? 1.041 22.953 9.992 1 98.75 87 LEU B C 1
ATOM 2636 O O . LEU B 1 87 ? 1.698 23.875 9.5 1 98.75 87 LEU B O 1
ATOM 2640 N N . PHE B 1 88 ? 1.25 21.688 9.742 1 98.19 88 PHE B N 1
ATOM 2641 C CA . PHE B 1 88 ? 2.293 21.281 8.82 1 98.19 88 PHE B CA 1
ATOM 2642 C C . PHE B 1 88 ? 1.712 21 7.434 1 98.19 88 PHE B C 1
ATOM 2644 O O . PHE B 1 88 ? 0.795 20.188 7.285 1 98.19 88 PHE B O 1
ATOM 2651 N N . LEU B 1 89 ? 2.172 21.672 6.488 1 96.62 89 LEU B N 1
ATOM 2652 C CA . LEU B 1 89 ? 1.834 21.516 5.078 1 96.62 89 LEU B CA 1
ATOM 2653 C C . LEU B 1 89 ? 3.088 21.281 4.238 1 96.62 89 LEU B C 1
ATOM 2655 O O . LEU B 1 89 ? 3.768 22.234 3.857 1 96.62 89 LEU B O 1
ATOM 2659 N N . ASN B 1 90 ? 3.363 20.047 3.896 1 95.06 90 ASN B N 1
ATOM 2660 C CA . ASN B 1 90 ? 4.562 19.766 3.117 1 95.06 90 ASN B CA 1
ATOM 2661 C C . ASN B 1 90 ? 4.484 20.375 1.723 1 95.06 90 ASN B C 1
ATOM 2663 O O . ASN B 1 90 ? 3.398 20.703 1.242 1 95.06 90 ASN B O 1
ATOM 2667 N N . SER B 1 91 ? 5.664 20.562 1.16 1 96.19 91 SER B N 1
ATOM 2668 C CA . SER B 1 91 ? 5.688 21 -0.23 1 96.19 91 SER B CA 1
ATOM 2669 C C . SER B 1 91 ? 4.816 20.109 -1.108 1 96.19 91 SER B C 1
ATOM 2671 O O . SER B 1 91 ? 4.973 18.891 -1.101 1 96.19 91 SER B O 1
ATOM 2673 N N . GLY B 1 92 ? 3.887 20.688 -1.748 1 94.81 92 GLY B N 1
ATOM 2674 C CA . GLY B 1 92 ? 2.984 19.953 -2.617 1 94.81 92 GLY B CA 1
ATOM 2675 C C . GLY B 1 92 ? 1.595 19.797 -2.033 1 94.81 92 GLY B C 1
ATOM 2676 O O . GLY B 1 92 ? 0.632 19.547 -2.764 1 94.81 92 GLY B O 1
ATOM 2677 N N . ASP B 1 93 ? 1.53 19.891 -0.761 1 95.81 93 ASP B N 1
ATOM 2678 C CA . ASP B 1 93 ? 0.222 19.906 -0.113 1 95.81 93 ASP B CA 1
ATOM 2679 C C . ASP B 1 93 ? -0.409 21.297 -0.186 1 95.81 93 ASP B C 1
ATOM 2681 O O . ASP B 1 93 ? 0.298 22.312 -0.194 1 95.81 93 ASP B O 1
ATOM 2685 N N . ILE B 1 94 ? -1.741 21.328 -0.214 1 97.62 94 ILE B N 1
ATOM 2686 C CA . ILE B 1 94 ? -2.361 22.641 -0.364 1 97.62 94 ILE B CA 1
ATOM 2687 C C . ILE B 1 94 ? -3.52 22.781 0.622 1 97.62 94 ILE B C 1
ATOM 2689 O O . ILE B 1 94 ? -4.102 21.781 1.049 1 97.62 94 ILE B O 1
ATOM 2693 N N . PHE B 1 95 ? -3.82 23.984 0.957 1 98.44 95 PHE B N 1
ATOM 2694 C CA . PHE B 1 95 ? -5.027 24.266 1.726 1 98.44 95 PHE B CA 1
ATOM 2695 C C . PHE B 1 95 ? -6.27 24.125 0.853 1 98.44 95 PHE B C 1
ATOM 2697 O O . PHE B 1 95 ? -6.266 24.516 -0.312 1 98.44 95 PHE B O 1
ATOM 2704 N N . HIS B 1 96 ? -7.234 23.562 1.404 1 98.19 96 HIS B N 1
ATOM 2705 C CA . HIS B 1 96 ? -8.562 23.625 0.806 1 98.19 96 HIS B CA 1
ATOM 2706 C C . HIS B 1 96 ? -9.195 25 1.019 1 98.19 96 HIS B C 1
ATOM 2708 O O . HIS B 1 96 ? -8.93 25.656 2.027 1 98.19 96 HIS B O 1
ATOM 2714 N N . PRO B 1 97 ? -10.102 25.438 0.117 1 97.19 97 PRO B N 1
ATOM 2715 C CA . PRO B 1 97 ? -10.742 26.734 0.301 1 97.19 97 PRO B CA 1
ATOM 2716 C C . PRO B 1 97 ? -11.5 26.844 1.623 1 97.19 97 PRO B C 1
ATOM 2718 O O . PRO B 1 97 ? -11.664 27.953 2.16 1 97.19 97 PRO B O 1
ATOM 2721 N N . ASP B 1 98 ? -11.883 25.75 2.152 1 97.56 98 ASP B N 1
ATOM 2722 C CA . ASP B 1 98 ? -12.633 25.719 3.406 1 97.56 98 ASP B CA 1
ATOM 2723 C C . ASP B 1 98 ? -11.734 26.062 4.59 1 97.56 98 ASP B C 1
ATOM 2725 O O . ASP B 1 98 ? -12.211 26.172 5.723 1 97.56 98 ASP B O 1
ATOM 2729 N N . ILE B 1 99 ? -10.484 26.281 4.387 1 98.25 99 ILE B N 1
ATOM 2730 C CA . ILE B 1 99 ? -9.531 26.531 5.461 1 98.25 99 ILE B CA 1
ATOM 2731 C C . ILE B 1 99 ? -9.922 27.797 6.211 1 98.25 99 ILE B C 1
ATOM 2733 O O . ILE B 1 99 ? -9.711 27.906 7.418 1 98.25 99 ILE B O 1
ATOM 2737 N N . VAL B 1 100 ? -10.516 28.703 5.547 1 97.19 100 VAL B N 1
ATOM 2738 C CA . VAL B 1 100 ? -10.914 29.969 6.148 1 97.19 100 VAL B CA 1
ATOM 2739 C C . VAL B 1 100 ? -11.945 29.719 7.25 1 97.19 100 VAL B C 1
ATOM 2741 O O . VAL B 1 100 ? -11.82 30.25 8.359 1 97.19 100 VAL B O 1
ATOM 2744 N N . ASN B 1 101 ? -12.906 28.875 6.926 1 96.75 101 ASN B N 1
ATOM 2745 C CA . ASN B 1 101 ? -13.914 28.516 7.918 1 96.75 101 ASN B CA 1
ATOM 2746 C C . ASN B 1 101 ? -13.297 27.766 9.094 1 96.75 101 ASN B C 1
ATOM 2748 O O . ASN B 1 101 ? -13.656 28 10.25 1 96.75 101 ASN B O 1
ATOM 2752 N N . VAL B 1 102 ? -12.422 26.938 8.797 1 97.81 102 VAL B N 1
ATOM 2753 C CA . VAL B 1 102 ? -11.773 26.125 9.82 1 97.81 102 VAL B CA 1
ATOM 2754 C C . VAL B 1 102 ? -10.969 27.016 10.758 1 97.81 102 VAL B C 1
ATOM 2756 O O . VAL B 1 102 ? -11.086 26.891 11.984 1 97.81 102 VAL B O 1
ATOM 2759 N N . VAL B 1 103 ? -10.219 27.953 10.227 1 97.44 103 VAL B N 1
ATOM 2760 C CA . VAL B 1 103 ? -9.352 28.797 11.031 1 97.44 103 VAL B CA 1
ATOM 2761 C C . VAL B 1 103 ? -10.203 29.781 11.844 1 97.44 103 VAL B C 1
ATOM 2763 O O . VAL B 1 103 ? -9.852 30.125 12.977 1 97.44 103 VAL B O 1
ATOM 2766 N N . SER B 1 104 ? -11.305 30.156 11.305 1 95.94 104 SER B N 1
ATOM 2767 C CA . SER B 1 104 ? -12.227 30.984 12.07 1 95.94 104 SER B CA 1
ATOM 2768 C C . SER B 1 104 ? -12.711 30.266 13.328 1 95.94 104 SER B C 1
ATOM 2770 O O . SER B 1 104 ? -12.797 30.859 14.398 1 95.94 104 SER B O 1
ATOM 2772 N N . GLN B 1 105 ? -13.039 29 13.164 1 96.75 105 GLN B N 1
ATOM 2773 C CA . GLN B 1 105 ? -13.43 28.188 14.312 1 96.75 105 GLN B CA 1
ATOM 2774 C C . GLN B 1 105 ? -12.289 28.078 15.328 1 96.75 105 GLN B C 1
ATOM 2776 O O . GLN B 1 105 ? -12.523 28.125 16.531 1 96.75 105 GLN B O 1
ATOM 2781 N N . LEU B 1 106 ? -11.125 27.953 14.812 1 96.44 106 LEU B N 1
ATOM 2782 C CA . LEU B 1 106 ? -9.938 27.859 15.656 1 96.44 106 LEU B CA 1
ATOM 2783 C C . LEU B 1 106 ? -9.742 29.156 16.453 1 96.44 106 LEU B C 1
ATOM 2785 O O . LEU B 1 106 ? -9.492 29.109 17.656 1 96.44 106 LEU B O 1
ATOM 2789 N N . ALA B 1 107 ? -9.891 30.266 15.812 1 94.44 107 ALA B N 1
ATOM 2790 C CA . ALA B 1 107 ? -9.672 31.578 16.406 1 94.44 107 ALA B CA 1
ATOM 2791 C C . ALA B 1 107 ? -10.727 31.875 17.484 1 94.44 107 ALA B C 1
ATOM 2793 O O . ALA B 1 107 ? -10.469 32.625 18.406 1 94.44 107 ALA B O 1
ATOM 2794 N N . ALA B 1 108 ? -11.844 31.25 17.344 1 94.5 108 ALA B N 1
ATOM 2795 C CA . ALA B 1 108 ? -12.953 31.516 18.25 1 94.5 108 ALA B CA 1
ATOM 2796 C C . ALA B 1 108 ? -12.781 30.734 19.562 1 94.5 108 ALA B C 1
ATOM 2798 O O . ALA B 1 108 ? -13.492 30.984 20.531 1 94.5 108 ALA B O 1
ATOM 2799 N N . ARG B 1 109 ? -11.859 29.875 19.562 1 94 109 ARG B N 1
ATOM 2800 C CA . ARG B 1 109 ? -11.648 29.078 20.766 1 94 109 ARG B CA 1
ATOM 2801 C C . ARG B 1 109 ? -11.039 29.922 21.891 1 94 109 ARG B C 1
ATOM 2803 O O . ARG B 1 109 ? -10.273 30.844 21.625 1 94 109 ARG B O 1
ATOM 2810 N N . PRO B 1 110 ? -11.367 29.516 23.109 1 94.19 110 PRO B N 1
ATOM 2811 C CA . PRO B 1 110 ? -10.781 30.266 24.219 1 94.19 110 PRO B CA 1
ATOM 2812 C C . PRO B 1 110 ? -9.25 30.219 24.219 1 94.19 110 PRO B C 1
ATOM 2814 O O . PRO B 1 110 ? -8.664 29.188 23.875 1 94.19 110 PRO B O 1
ATOM 2817 N N . LEU B 1 111 ? -8.703 31.25 24.672 1 90.94 111 LEU B N 1
ATOM 2818 C CA . LEU B 1 111 ? -7.25 31.359 24.703 1 90.94 111 LEU B CA 1
ATOM 2819 C C . LEU B 1 111 ? -6.641 30.328 25.656 1 90.94 111 LEU B C 1
ATOM 2821 O O . LEU B 1 111 ? -5.465 29.984 25.516 1 90.94 111 LEU B O 1
ATOM 2825 N N . THR B 1 112 ? -7.434 29.828 26.516 1 92.25 112 THR B N 1
ATOM 2826 C CA . THR B 1 112 ? -6.949 28.875 27.5 1 92.25 112 THR B CA 1
ATOM 2827 C C . THR B 1 112 ? -6.953 27.469 26.922 1 92.25 112 THR B C 1
ATOM 2829 O O . THR B 1 112 ? -6.348 26.547 27.5 1 92.25 112 THR B O 1
ATOM 2832 N N . GLU B 1 113 ? -7.625 27.312 25.844 1 94.5 113 GLU B N 1
ATOM 2833 C CA . GLU B 1 113 ? -7.691 25.984 25.234 1 94.5 113 GLU B CA 1
ATOM 2834 C C . GLU B 1 113 ? -6.363 25.609 24.578 1 94.5 113 GLU B C 1
ATOM 2836 O O . GLU B 1 113 ? -5.801 26.406 23.828 1 94.5 113 GLU B O 1
ATOM 2841 N N . ASN B 1 114 ? -5.855 24.406 24.859 1 95.88 114 ASN B N 1
ATOM 2842 C CA . ASN B 1 114 ? -4.582 23.953 24.312 1 95.88 114 ASN B CA 1
ATOM 2843 C C . ASN B 1 114 ? -4.719 22.578 23.641 1 95.88 114 ASN B C 1
ATOM 2845 O O . ASN B 1 114 ? -3.752 21.828 23.562 1 95.88 114 ASN B O 1
ATOM 2849 N N . ALA B 1 115 ? -5.879 22.297 23.172 1 98.31 115 ALA B N 1
ATOM 2850 C CA . ALA B 1 115 ? -6.16 21.016 22.516 1 98.31 115 ALA B CA 1
ATOM 2851 C C . ALA B 1 115 ? -5.547 20.969 21.125 1 98.31 115 ALA B C 1
ATOM 2853 O O . ALA B 1 115 ? -5.227 22 20.531 1 98.31 115 ALA B O 1
ATOM 2854 N N . MET B 1 116 ? -5.273 19.766 20.656 1 98.81 116 MET B N 1
ATOM 2855 C CA . MET B 1 116 ? -5.012 19.547 19.234 1 98.81 116 MET B CA 1
ATOM 2856 C C . MET B 1 116 ? -6.305 19.625 18.422 1 98.81 116 MET B C 1
ATOM 2858 O O . MET B 1 116 ? -7.199 18.797 18.594 1 98.81 116 MET B O 1
ATOM 2862 N N . ILE B 1 117 ? -6.391 20.609 17.578 1 98.75 117 ILE B N 1
ATOM 2863 C CA . ILE B 1 117 ? -7.621 20.812 16.812 1 98.75 117 ILE B CA 1
ATOM 2864 C C . ILE B 1 117 ? -7.523 20.078 15.477 1 98.75 117 ILE B C 1
ATOM 2866 O O . ILE B 1 117 ? -6.543 20.234 14.75 1 98.75 117 ILE B O 1
ATOM 2870 N N . ILE B 1 118 ? -8.523 19.25 15.148 1 98.69 118 ILE B N 1
ATOM 2871 C CA . ILE B 1 118 ? -8.406 18.375 13.984 1 98.69 118 ILE B CA 1
ATOM 2872 C C . ILE B 1 118 ? -9.586 18.609 13.047 1 98.69 118 ILE B C 1
ATOM 2874 O O . ILE B 1 118 ? -10.711 18.828 13.492 1 98.69 118 ILE B O 1
ATOM 2878 N N . GLY B 1 119 ? -9.312 18.688 11.758 1 98.44 119 GLY B N 1
ATOM 2879 C CA . GLY B 1 119 ? -10.312 18.766 10.703 1 98.44 119 GLY B CA 1
ATOM 2880 C C . GLY B 1 119 ? -10.18 17.672 9.664 1 98.44 119 GLY B C 1
ATOM 2881 O O . GLY B 1 119 ? -9.5 16.672 9.906 1 98.44 119 GLY B O 1
ATOM 2882 N N . ASP B 1 120 ? -10.914 17.797 8.578 1 97.88 120 ASP B N 1
ATOM 2883 C CA . ASP B 1 120 ? -10.93 16.797 7.516 1 97.88 120 ASP B CA 1
ATOM 2884 C C . ASP B 1 120 ? -9.883 17.125 6.445 1 97.88 120 ASP B C 1
ATOM 2886 O O . ASP B 1 120 ? -9.383 18.25 6.383 1 97.88 120 ASP B O 1
ATOM 2890 N N . ALA B 1 121 ? -9.531 16.141 5.668 1 96.25 121 ALA B N 1
ATOM 2891 C CA . ALA B 1 121 ? -8.594 16.312 4.559 1 96.25 121 ALA B CA 1
ATOM 2892 C C . ALA B 1 121 ? -9.102 15.609 3.303 1 96.25 121 ALA B C 1
ATOM 2894 O O . ALA B 1 121 ? -9.922 14.695 3.387 1 96.25 121 ALA B O 1
ATOM 2895 N N . LEU B 1 122 ? -8.633 16.109 2.182 1 94.44 122 LEU B N 1
ATOM 2896 C CA . LEU B 1 122 ? -8.93 15.477 0.899 1 94.44 122 LEU B CA 1
ATOM 2897 C C . LEU B 1 122 ? -7.699 14.773 0.334 1 94.44 122 LEU B C 1
ATOM 2899 O O . LEU B 1 122 ? -6.664 15.406 0.121 1 94.44 122 LEU B O 1
ATOM 2903 N N . LEU B 1 123 ? -7.855 13.492 0.094 1 90.19 123 LEU B N 1
ATOM 2904 C CA . LEU B 1 123 ? -6.789 12.695 -0.497 1 90.19 123 LEU B CA 1
ATOM 2905 C C . LEU B 1 123 ? -6.941 12.625 -2.014 1 90.19 123 LEU B C 1
ATOM 2907 O O . LEU B 1 123 ? -7.98 12.195 -2.516 1 90.19 123 LEU B O 1
ATOM 2911 N N . ASP B 1 124 ? -5.871 13.055 -2.621 1 87.81 124 ASP B N 1
ATOM 2912 C CA . ASP B 1 124 ? -5.867 13.047 -4.082 1 87.81 124 ASP B CA 1
ATOM 2913 C C . ASP B 1 124 ? -5.051 11.875 -4.621 1 87.81 124 ASP B C 1
ATOM 2915 O O . ASP B 1 124 ? -3.828 11.844 -4.477 1 87.81 124 ASP B O 1
ATOM 2919 N N . PHE B 1 125 ? -5.652 11.039 -5.355 1 81 125 PHE B N 1
ATOM 2920 C CA . PHE B 1 125 ? -4.984 9.828 -5.82 1 81 125 PHE B CA 1
ATOM 2921 C C . PHE B 1 125 ? -4.43 10.023 -7.227 1 81 125 PHE B C 1
ATOM 2923 O O . PHE B 1 125 ? -3.852 9.094 -7.805 1 81 125 PHE B O 1
ATOM 2930 N N . GLY B 1 126 ? -4.531 11.227 -7.844 1 78 126 GLY B N 1
ATOM 2931 C CA . GLY B 1 126 ? -3.859 11.594 -9.078 1 78 126 GLY B CA 1
ATOM 2932 C C . GLY B 1 126 ? -4.672 11.266 -10.32 1 78 126 GLY B C 1
ATOM 2933 O O . GLY B 1 126 ? -4.383 11.773 -11.406 1 78 126 GLY B O 1
ATOM 2934 N N . ASP B 1 127 ? -5.578 10.367 -10.336 1 75.44 127 ASP B N 1
ATOM 2935 C CA . ASP B 1 127 ? -6.355 9.984 -11.516 1 75.44 127 ASP B CA 1
ATOM 2936 C C . ASP B 1 127 ? -7.699 10.703 -11.539 1 75.44 127 ASP B C 1
ATOM 2938 O O . ASP B 1 127 ? -8.625 10.281 -12.242 1 75.44 127 ASP B O 1
ATOM 2942 N N . GLY B 1 128 ? -7.797 11.75 -10.758 1 80.75 128 GLY B N 1
ATOM 2943 C CA . GLY B 1 128 ? -9.055 12.469 -10.672 1 80.75 128 GLY B CA 1
ATOM 2944 C C . GLY B 1 128 ? -9.906 12.039 -9.484 1 80.75 128 GLY B C 1
ATOM 2945 O O . GLY B 1 128 ? -10.883 12.711 -9.148 1 80.75 128 GLY B O 1
ATOM 2946 N N . THR B 1 129 ? -9.5 10.961 -8.898 1 82.25 129 THR B N 1
ATOM 2947 C CA . THR B 1 129 ? -10.242 10.469 -7.742 1 82.25 129 THR B CA 1
ATOM 2948 C C . THR B 1 129 ? -9.75 11.148 -6.465 1 82.25 129 THR B C 1
ATOM 2950 O O . THR B 1 129 ? -8.547 11.188 -6.199 1 82.25 129 THR B O 1
ATOM 2953 N N . LYS B 1 130 ? -10.703 11.695 -5.723 1 87.31 130 LYS B N 1
ATOM 2954 C CA . LYS B 1 130 ? -10.414 12.273 -4.414 1 87.31 130 LYS B CA 1
ATOM 2955 C C . LYS B 1 130 ? -11.32 11.68 -3.338 1 87.31 130 LYS B C 1
ATOM 2957 O O . LYS B 1 130 ? -12.508 11.438 -3.578 1 87.31 130 LYS B O 1
ATOM 2962 N N . ILE B 1 131 ? -10.656 11.391 -2.215 1 86.38 131 ILE B N 1
ATOM 2963 C CA . ILE B 1 131 ? -11.406 10.82 -1.105 1 86.38 131 ILE B CA 1
ATOM 2964 C C . ILE B 1 131 ? -11.227 11.672 0.144 1 86.38 131 ILE B C 1
ATOM 2966 O O . ILE B 1 131 ? -10.109 12.094 0.458 1 86.38 131 ILE B O 1
ATOM 2970 N N . GLU B 1 132 ? -12.336 11.93 0.791 1 91.88 132 GLU B N 1
ATOM 2971 C CA . GLU B 1 132 ? -12.289 12.688 2.035 1 91.88 132 GLU B CA 1
ATOM 2972 C C . GLU B 1 132 ? -11.93 11.797 3.219 1 91.88 132 GLU B C 1
ATOM 2974 O O . GLU B 1 132 ? -12.531 10.734 3.406 1 91.88 132 GLU B O 1
ATOM 2979 N N . ARG B 1 133 ? -10.922 12.172 3.936 1 91.31 133 ARG B N 1
ATOM 2980 C CA . ARG B 1 133 ? -10.617 11.562 5.23 1 91.31 133 ARG B CA 1
ATOM 2981 C C . ARG B 1 133 ? -11.133 12.438 6.371 1 91.31 133 ARG B C 1
ATOM 2983 O O . ARG B 1 133 ? -10.555 13.477 6.676 1 91.31 133 ARG B O 1
ATOM 2990 N N . ARG B 1 134 ? -12.102 11.938 7.047 1 94.19 134 ARG B N 1
ATOM 2991 C CA . ARG B 1 134 ? -12.734 12.688 8.133 1 94.19 134 ARG B CA 1
ATOM 2992 C C . ARG B 1 134 ? -11.984 12.492 9.445 1 94.19 134 ARG B C 1
ATOM 2994 O O . ARG B 1 134 ? -11.508 11.391 9.734 1 94.19 134 ARG B O 1
ATOM 3001 N N . ALA B 1 135 ? -11.875 13.57 10.172 1 97 135 ALA B N 1
ATOM 3002 C CA . ALA B 1 135 ? -11.297 13.484 11.508 1 97 135 ALA B CA 1
ATOM 3003 C C . ALA B 1 135 ? -12.117 12.57 12.406 1 97 135 ALA B C 1
ATOM 3005 O O . ALA B 1 135 ? -13.352 12.609 12.375 1 97 135 ALA B O 1
ATOM 3006 N N . LYS B 1 136 ? -11.422 11.781 13.188 1 96.06 136 LYS B N 1
ATOM 3007 C CA . LYS B 1 136 ? -12.062 10.844 14.102 1 96.06 136 LYS B CA 1
ATOM 3008 C C . LYS B 1 136 ? -12.031 11.359 15.531 1 96.06 136 LYS B C 1
ATOM 3010 O O . LYS B 1 136 ? -11.547 12.461 15.789 1 96.06 136 LYS B O 1
ATOM 3015 N N . GLN B 1 137 ? -12.609 10.539 16.391 1 96.75 137 GLN B N 1
ATOM 3016 C CA . GLN B 1 137 ? -12.578 10.875 17.812 1 96.75 137 GLN B CA 1
ATOM 3017 C C . GLN B 1 137 ? -11.18 10.688 18.391 1 96.75 137 GLN B C 1
ATOM 3019 O O . GLN B 1 137 ? -10.383 9.906 17.859 1 96.75 137 GLN B O 1
ATOM 3024 N N . GLY B 1 138 ? -10.883 11.43 19.5 1 96.81 138 GLY B N 1
ATOM 3025 C CA . GLY B 1 138 ? -9.562 11.438 20.109 1 96.81 138 GLY B CA 1
ATOM 3026 C C . GLY B 1 138 ? -9.078 10.055 20.5 1 96.81 138 GLY B C 1
ATOM 3027 O O . GLY B 1 138 ? -7.883 9.766 20.422 1 96.81 138 GLY B O 1
ATOM 3028 N N . TRP B 1 139 ? -10.008 9.172 20.844 1 94.88 139 TRP B N 1
ATOM 3029 C CA . TRP B 1 139 ? -9.609 7.848 21.312 1 94.88 139 TRP B CA 1
ATOM 3030 C C . TRP B 1 139 ? -9.016 7.027 20.156 1 94.88 139 TRP B C 1
ATOM 3032 O O . TRP B 1 139 ? -8.383 5.996 20.391 1 94.88 139 TRP B O 1
ATOM 3042 N N . TYR B 1 140 ? -9.211 7.469 18.969 1 95.44 140 TYR B N 1
ATOM 3043 C CA . TYR B 1 140 ? -8.68 6.77 17.812 1 95.44 140 TYR B CA 1
ATOM 3044 C C . TYR B 1 140 ? -7.152 6.762 17.828 1 95.44 140 TYR B C 1
ATOM 3046 O O . TYR B 1 140 ? -6.52 5.973 17.125 1 95.44 140 TYR B O 1
ATOM 3054 N N . ILE B 1 141 ? -6.543 7.586 18.656 1 95.88 141 ILE B N 1
ATOM 3055 C CA . ILE B 1 141 ? -5.094 7.684 18.781 1 95.88 141 ILE B CA 1
ATOM 3056 C C . ILE B 1 141 ? -4.523 6.34 19.234 1 95.88 141 ILE B C 1
ATOM 3058 O O . ILE B 1 141 ? -3.354 6.039 19 1 95.88 141 ILE B O 1
ATOM 3062 N N . TYR B 1 142 ? -5.305 5.574 19.875 1 94.56 142 TYR B N 1
ATOM 3063 C CA . TYR B 1 142 ? -4.855 4.262 20.328 1 94.56 142 TYR B CA 1
ATOM 3064 C C . TYR B 1 142 ? -4.746 3.291 19.156 1 94.56 142 TYR B C 1
ATOM 3066 O O . TYR B 1 142 ? -4.172 2.207 19.297 1 94.56 142 TYR B O 1
ATOM 3074 N N . HIS B 1 143 ? -5.238 3.682 18.031 1 89.12 143 HIS B N 1
ATOM 3075 C CA . HIS B 1 143 ? -5.152 2.885 16.812 1 89.12 143 HIS B CA 1
ATOM 3076 C C . HIS B 1 143 ? -4.277 3.568 15.766 1 89.12 143 HIS B C 1
ATOM 3078 O O . HIS B 1 143 ? -3.375 2.943 15.203 1 89.12 143 HIS B O 1
ATOM 3084 N N . SER B 1 144 ? -4.539 4.75 15.547 1 90.75 144 SER B N 1
ATOM 3085 C CA . SER B 1 144 ? -3.832 5.57 14.57 1 90.75 144 SER B CA 1
ATOM 3086 C C . SER B 1 144 ? -4.098 7.055 14.797 1 90.75 144 SER B C 1
ATOM 3088 O O . SER B 1 144 ? -4.812 7.426 15.727 1 90.75 144 SER B O 1
ATOM 3090 N N . LEU B 1 145 ? -3.5 7.91 13.922 1 94.12 145 LEU B N 1
ATOM 3091 C CA . LEU B 1 145 ? -3.76 9.344 13.992 1 94.12 145 LEU B CA 1
ATOM 3092 C C . LEU B 1 145 ? -5.23 9.641 13.727 1 94.12 145 LEU B C 1
ATOM 3094 O O . LEU B 1 145 ? -5.797 9.172 12.742 1 94.12 145 LEU B O 1
ATOM 3098 N N . PRO B 1 146 ? -5.852 10.43 14.57 1 95.88 146 PRO B N 1
ATOM 3099 C CA . PRO B 1 146 ? -7.285 10.688 14.406 1 95.88 146 PRO B CA 1
ATOM 3100 C C . PRO B 1 146 ? -7.594 11.555 13.188 1 95.88 146 PRO B C 1
ATOM 3102 O O . PRO B 1 146 ? -8.742 11.633 12.758 1 95.88 146 PRO B O 1
ATOM 3105 N N . ALA B 1 147 ? -6.641 12.211 12.688 1 96.06 147 ALA B N 1
ATOM 3106 C CA . ALA B 1 147 ? -6.75 13.023 11.477 1 96.06 147 ALA B CA 1
ATOM 3107 C C . ALA B 1 147 ? -5.449 13 10.68 1 96.06 147 ALA B C 1
ATOM 3109 O O . ALA B 1 147 ? -4.402 12.602 11.195 1 96.06 147 ALA B O 1
ATOM 3110 N N . SER B 1 148 ? -5.586 13.398 9.438 1 94.69 148 SER B N 1
ATOM 3111 C CA . SER B 1 148 ? -4.363 13.539 8.656 1 94.69 148 SER B CA 1
ATOM 3112 C C . SER B 1 148 ? -3.428 14.57 9.281 1 94.69 148 SER B C 1
ATOM 3114 O O . SER B 1 148 ? -3.879 15.586 9.812 1 94.69 148 SER B O 1
ATOM 3116 N N . HIS B 1 149 ? -2.172 14.266 9.172 1 95.81 149 HIS B N 1
ATOM 3117 C CA . HIS B 1 149 ? -1.159 15.164 9.711 1 95.81 149 HIS B CA 1
ATOM 3118 C C . HIS B 1 149 ? -1.374 16.594 9.219 1 95.81 149 HIS B C 1
ATOM 3120 O O . HIS B 1 149 ? -1.254 17.547 9.992 1 95.81 149 HIS B O 1
ATOM 3126 N N . GLN B 1 150 ? -1.829 16.734 7.977 1 96.25 150 GLN B N 1
ATOM 3127 C CA . GLN B 1 150 ? -2.006 18.031 7.32 1 96.25 150 GLN B CA 1
ATOM 3128 C C . GLN B 1 150 ? -3.322 18.672 7.734 1 96.25 150 GLN B C 1
ATOM 3130 O O . GLN B 1 150 ? -3.697 19.719 7.203 1 96.25 150 GLN B O 1
ATOM 3135 N N . ALA B 1 151 ? -3.979 18.031 8.719 1 97.88 151 ALA B N 1
ATOM 3136 C CA . ALA B 1 151 ? -5.27 18.562 9.156 1 97.88 151 ALA B CA 1
ATOM 3137 C C . ALA B 1 151 ? -5.336 18.656 10.68 1 97.88 151 ALA B C 1
ATOM 3139 O O . ALA B 1 151 ? -6.426 18.672 11.258 1 97.88 151 ALA B O 1
ATOM 3140 N N . ILE B 1 152 ? -4.199 18.625 11.258 1 98.44 152 ILE B N 1
ATOM 3141 C CA . ILE B 1 152 ? -4.098 18.797 12.703 1 98.44 152 ILE B CA 1
ATOM 3142 C C . ILE B 1 152 ? -3.459 20.156 13.008 1 98.44 152 ILE B C 1
ATOM 3144 O O . ILE B 1 152 ? -2.385 20.469 12.492 1 98.44 152 ILE B O 1
ATOM 3148 N N . PHE B 1 153 ? -4.133 20.938 13.789 1 98.75 153 PHE B N 1
ATOM 3149 C CA . PHE B 1 153 ? -3.564 22.141 14.367 1 98.75 153 PHE B CA 1
ATOM 3150 C C . PHE B 1 153 ? -3.004 21.859 15.758 1 98.75 153 PHE B C 1
ATOM 3152 O O . PHE B 1 153 ? -3.762 21.656 16.703 1 98.75 153 PHE B O 1
ATOM 3159 N N . PHE B 1 154 ? -1.708 21.906 15.836 1 98.81 154 PHE B N 1
ATOM 3160 C CA . PHE B 1 154 ? -1.029 21.594 17.094 1 98.81 154 PHE B CA 1
ATOM 3161 C C . PHE B 1 154 ? -0.827 22.859 17.922 1 98.81 154 PHE B C 1
ATOM 3163 O O . PHE B 1 154 ? -0.373 23.875 17.406 1 98.81 154 PHE B O 1
ATOM 3170 N N . PRO B 1 155 ? -1.187 22.844 19.203 1 98.75 155 PRO B N 1
ATOM 3171 C CA . PRO B 1 155 ? -0.771 23.969 20.047 1 98.75 155 PRO B CA 1
ATOM 3172 C C . PRO B 1 155 ? 0.746 24.078 20.172 1 98.75 155 PRO B C 1
ATOM 3174 O O . PRO B 1 155 ? 1.423 23.078 20.438 1 98.75 155 PRO B O 1
ATOM 3177 N N . MET B 1 156 ? 1.226 25.266 20 1 98.25 156 MET B N 1
ATOM 3178 C CA . MET B 1 156 ? 2.668 25.484 19.953 1 98.25 156 MET B CA 1
ATOM 3179 C C . MET B 1 156 ? 3.324 25.125 21.281 1 98.25 156 MET B C 1
ATOM 3181 O O . MET B 1 156 ? 4.453 24.625 21.312 1 98.25 156 MET B O 1
ATOM 3185 N N . ASP B 1 157 ? 2.684 25.391 22.328 1 97.38 157 ASP B N 1
ATOM 3186 C CA . ASP B 1 157 ? 3.242 25.047 23.625 1 97.38 157 ASP B CA 1
ATOM 3187 C C . ASP B 1 157 ? 3.504 23.547 23.734 1 97.38 157 ASP B C 1
ATOM 3189 O O . ASP B 1 157 ? 4.523 23.125 24.281 1 97.38 157 ASP B O 1
ATOM 3193 N N . GLY B 1 158 ? 2.576 22.719 23.203 1 98.25 158 GLY B N 1
ATOM 3194 C CA . GLY B 1 158 ? 2.775 21.281 23.156 1 98.25 158 GLY B CA 1
ATOM 3195 C C . GLY B 1 158 ? 3.91 20.859 22.234 1 98.25 158 GLY B C 1
ATOM 3196 O O . GLY B 1 158 ? 4.727 20.016 22.594 1 98.25 158 GLY B O 1
ATOM 3197 N N . LEU B 1 159 ? 4.02 21.484 21.078 1 98.69 159 LEU B N 1
ATOM 3198 C CA . LEU B 1 159 ? 5.047 21.141 20.109 1 98.69 159 LEU B CA 1
ATOM 3199 C C . LEU B 1 159 ? 6.438 21.422 20.672 1 98.69 159 LEU B C 1
ATOM 3201 O O . LEU B 1 159 ? 7.383 20.688 20.391 1 98.69 159 LEU B O 1
ATOM 3205 N N . LEU B 1 160 ? 6.555 22.484 21.359 1 98.31 160 LEU B N 1
ATOM 3206 C CA . LEU B 1 160 ? 7.844 22.844 21.922 1 98.31 160 LEU B CA 1
ATOM 3207 C C . LEU B 1 160 ? 8.266 21.875 23.016 1 98.31 160 LEU B C 1
ATOM 3209 O O . LEU B 1 160 ? 9.445 21.562 23.156 1 98.31 160 LEU B O 1
ATOM 3213 N N . LYS B 1 161 ? 7.355 21.344 23.719 1 97.81 161 LYS B N 1
ATOM 3214 C CA . LYS B 1 161 ? 7.617 20.391 24.797 1 97.81 161 LYS B CA 1
ATOM 3215 C C . LYS B 1 161 ? 7.859 18.984 24.25 1 97.81 161 LYS B C 1
ATOM 3217 O O . LYS B 1 161 ? 8.672 18.234 24.781 1 97.81 161 LYS B O 1
ATOM 3222 N N . TYR B 1 162 ? 7.09 18.672 23.203 1 97.81 162 TYR B N 1
ATOM 3223 C CA . TYR B 1 162 ? 7.121 17.328 22.625 1 97.81 162 TYR B CA 1
ATOM 3224 C C . TYR B 1 162 ? 7.395 17.391 21.125 1 97.81 162 TYR B C 1
ATOM 3226 O O . TYR B 1 162 ? 6.543 17.016 20.312 1 97.81 162 TYR B O 1
ATOM 3234 N N . PRO B 1 163 ? 8.625 17.688 20.75 1 97.56 163 PRO B N 1
ATOM 3235 C CA . PRO B 1 163 ? 8.938 17.75 19.328 1 97.56 163 PRO B CA 1
ATOM 3236 C C . PRO B 1 163 ? 8.984 16.375 18.672 1 97.56 163 PRO B C 1
ATOM 3238 O O . PRO B 1 163 ? 8.805 15.359 19.359 1 97.56 163 PRO B O 1
ATOM 3241 N N . TYR B 1 164 ? 9.148 16.359 17.391 1 97.81 164 TYR B N 1
ATOM 3242 C CA . TYR B 1 164 ? 9.219 15.094 16.672 1 97.81 164 TYR B CA 1
ATOM 3243 C C . TYR B 1 164 ? 10.414 14.266 17.125 1 97.81 164 TYR B C 1
ATOM 3245 O O . TYR B 1 164 ? 11.523 14.781 17.25 1 97.81 164 TYR B O 1
ATOM 3253 N N . ASP B 1 165 ? 10.195 13.023 17.391 1 96.94 165 ASP B N 1
ATOM 3254 C CA . ASP B 1 165 ? 11.234 12.055 17.75 1 96.94 165 ASP B CA 1
ATOM 3255 C C . ASP B 1 165 ? 11.859 11.438 16.5 1 96.94 165 ASP B C 1
ATOM 3257 O O . ASP B 1 165 ? 11.203 10.68 15.781 1 96.94 165 ASP B O 1
ATOM 3261 N N . LEU B 1 166 ? 13.07 11.672 16.297 1 94.56 166 LEU B N 1
ATOM 3262 C CA . LEU B 1 166 ? 13.719 11.305 15.055 1 94.56 166 LEU B CA 1
ATOM 3263 C C . LEU B 1 166 ? 13.992 9.805 15 1 94.56 166 LEU B C 1
ATOM 3265 O O . LEU B 1 166 ? 14.352 9.273 13.945 1 94.56 166 LEU B O 1
ATOM 3269 N N . GLN B 1 167 ? 13.758 9.109 16.094 1 92.62 167 GLN B N 1
ATOM 3270 C CA . GLN B 1 167 ? 13.883 7.652 16.078 1 92.62 167 GLN B CA 1
ATOM 3271 C C . GLN B 1 167 ? 12.766 7.016 15.266 1 92.62 167 GLN B C 1
ATOM 3273 O O . GLN B 1 167 ? 12.922 5.91 14.742 1 92.62 167 GLN B O 1
ATOM 3278 N N . TYR B 1 168 ? 11.609 7.699 15.258 1 91.25 168 TYR B N 1
ATOM 3279 C CA . TYR B 1 168 ? 10.508 7.273 14.406 1 91.25 168 TYR B CA 1
ATOM 3280 C C . TYR B 1 168 ? 10.633 7.875 13.008 1 91.25 168 TYR B C 1
ATOM 3282 O O . TYR B 1 168 ? 10.109 8.961 12.742 1 91.25 168 TYR B O 1
ATOM 3290 N N . LYS B 1 169 ? 11.125 7.191 12.125 1 83.56 169 LYS B N 1
ATOM 3291 C CA . LYS B 1 169 ? 11.508 7.738 10.828 1 83.56 169 LYS B CA 1
ATOM 3292 C C . LYS B 1 169 ? 10.289 7.922 9.93 1 83.56 169 LYS B C 1
ATOM 3294 O O . LYS B 1 169 ? 10.289 8.789 9.047 1 83.56 169 LYS B O 1
ATOM 3299 N N . VAL B 1 170 ? 9.266 7.117 10.164 1 84.31 170 VAL B N 1
ATOM 3300 C CA . VAL B 1 170 ? 8.148 7.176 9.227 1 84.31 170 VAL B CA 1
ATOM 3301 C C . VAL B 1 170 ? 6.859 7.504 9.984 1 84.31 170 VAL B C 1
ATOM 3303 O O . VAL B 1 170 ? 5.828 7.789 9.367 1 84.31 170 VAL B O 1
ATOM 3306 N N . SER B 1 171 ? 6.938 7.586 11.328 1 89.88 171 SER B N 1
ATOM 3307 C CA . SER B 1 171 ? 5.707 7.727 12.102 1 89.88 171 SER B CA 1
ATOM 3308 C C . SER B 1 171 ? 5.887 8.703 13.258 1 89.88 171 SER B C 1
ATOM 3310 O O . SER B 1 171 ? 5.254 8.555 14.305 1 89.88 171 SER B O 1
ATOM 3312 N N . SER B 1 172 ? 6.734 9.586 13.07 1 94.06 172 SER B N 1
ATOM 3313 C CA . SER B 1 172 ? 6.988 10.492 14.188 1 94.06 172 SER B CA 1
ATOM 3314 C C . SER B 1 172 ? 5.793 11.406 14.438 1 94.06 172 SER B C 1
ATOM 3316 O O . SER B 1 172 ? 5.641 11.953 15.531 1 94.06 172 SER B O 1
ATOM 3318 N N . ASP B 1 173 ? 4.965 11.617 13.406 1 95.31 173 ASP B N 1
ATOM 3319 C CA . ASP B 1 173 ? 3.727 12.367 13.594 1 95.31 173 ASP B CA 1
ATOM 3320 C C . ASP B 1 173 ? 2.781 11.633 14.547 1 95.31 173 ASP B C 1
ATOM 3322 O O . ASP B 1 173 ? 2.182 12.25 15.43 1 95.31 173 ASP B O 1
ATOM 3326 N N . TYR B 1 174 ? 2.766 10.375 14.438 1 95.06 174 TYR B N 1
ATOM 3327 C CA . TYR B 1 174 ? 1.943 9.555 15.32 1 95.06 174 TYR B CA 1
ATOM 3328 C C . TYR B 1 174 ? 2.492 9.57 16.734 1 95.06 174 TYR B C 1
ATOM 3330 O O . TYR B 1 174 ? 1.742 9.758 17.703 1 95.06 174 TYR B O 1
ATOM 3338 N N . ALA B 1 175 ? 3.771 9.398 16.844 1 96.62 175 ALA B N 1
ATOM 3339 C CA . ALA B 1 175 ? 4.418 9.391 18.156 1 96.62 175 ALA B CA 1
ATOM 3340 C C . ALA B 1 175 ? 4.234 10.727 18.859 1 96.62 175 ALA B C 1
ATOM 3342 O O . ALA B 1 175 ? 3.912 10.758 20.062 1 96.62 175 ALA B O 1
ATOM 3343 N N . LEU B 1 176 ? 4.41 11.75 18.156 1 98.06 176 LEU B N 1
ATOM 3344 C CA . LEU B 1 176 ? 4.262 13.086 18.719 1 98.06 176 LEU B CA 1
ATOM 3345 C C . LEU B 1 176 ? 2.842 13.312 19.219 1 98.06 176 LEU B C 1
ATOM 3347 O O . LEU B 1 176 ? 2.643 13.742 20.359 1 98.06 176 LEU B O 1
ATOM 3351 N N . ALA B 1 177 ? 1.873 13 18.391 1 98.12 177 ALA B N 1
ATOM 3352 C CA . ALA B 1 177 ? 0.477 13.203 18.766 1 98.12 177 ALA B CA 1
ATOM 3353 C C . ALA B 1 177 ? 0.107 12.336 19.969 1 98.12 177 ALA B C 1
ATOM 3355 O O . ALA B 1 177 ? -0.629 12.781 20.859 1 98.12 177 ALA B O 1
ATOM 3356 N N . ALA B 1 178 ? 0.622 11.164 19.969 1 97.88 178 ALA B N 1
ATOM 3357 C CA . ALA B 1 178 ? 0.358 10.258 21.078 1 97.88 178 ALA B CA 1
ATOM 3358 C C . ALA B 1 178 ? 0.938 10.805 22.391 1 97.88 178 ALA B C 1
ATOM 3360 O O . ALA B 1 178 ? 0.281 10.773 23.422 1 97.88 178 ALA B O 1
ATOM 3361 N N . LYS B 1 179 ? 2.137 11.305 22.344 1 98.31 179 LYS B N 1
ATOM 3362 C CA . LYS B 1 179 ? 2.77 11.891 23.531 1 98.31 179 LYS B CA 1
ATOM 3363 C C . LYS B 1 179 ? 1.971 13.086 24.047 1 98.31 179 LYS B C 1
ATOM 3365 O O . LYS B 1 179 ? 1.721 13.195 25.25 1 98.31 179 LYS B O 1
ATOM 3370 N N . MET B 1 180 ? 1.604 13.883 23.141 1 98.56 180 MET B N 1
ATOM 3371 C CA . MET B 1 180 ? 0.814 15.047 23.531 1 98.56 180 MET B CA 1
ATOM 3372 C C . MET B 1 180 ? -0.517 14.625 24.141 1 98.56 180 MET B C 1
ATOM 3374 O O . MET B 1 180 ? -0.917 15.141 25.188 1 98.56 180 MET B O 1
ATOM 3378 N N . TYR B 1 181 ? -1.143 13.695 23.484 1 98.5 181 TYR B N 1
ATOM 3379 C CA . TYR B 1 181 ? -2.418 13.203 24 1 98.5 181 TYR B CA 1
ATOM 3380 C C . TYR B 1 181 ? -2.27 12.672 25.422 1 98.5 181 TYR B C 1
ATOM 3382 O O . TYR B 1 181 ? -3.055 13.023 26.297 1 98.5 181 TYR B O 1
ATOM 3390 N N . LYS B 1 182 ? -1.279 11.914 25.688 1 97.81 182 LYS B N 1
ATOM 3391 C CA . LYS B 1 182 ? -1.041 11.328 27 1 97.81 182 LYS B CA 1
ATOM 3392 C C . LYS B 1 182 ? -0.636 12.391 28.016 1 97.81 182 LYS B C 1
ATOM 3394 O O . LYS B 1 182 ? -0.782 12.188 29.219 1 97.81 182 LYS B O 1
ATOM 3399 N N . SER B 1 183 ? -0.187 13.492 27.547 1 97.75 183 SER B N 1
ATOM 3400 C CA . SER B 1 183 ? 0.256 14.562 28.422 1 97.75 183 SER B CA 1
ATOM 3401 C C . SER B 1 183 ? -0.876 15.539 28.719 1 97.75 183 SER B C 1
ATOM 3403 O O . SER B 1 183 ? -0.665 16.578 29.359 1 97.75 183 SER B O 1
ATOM 3405 N N . GLY B 1 184 ? -2.01 15.336 28.094 1 97.25 184 GLY B N 1
ATOM 3406 C CA . GLY B 1 184 ? -3.166 16.109 28.5 1 97.25 184 GLY B CA 1
ATOM 3407 C C . GLY B 1 184 ? -3.727 16.984 27.391 1 97.25 184 GLY B C 1
ATOM 3408 O O . GLY B 1 184 ? -4.742 17.656 27.578 1 97.25 184 GLY B O 1
ATOM 3409 N N . TYR B 1 185 ? -3.105 16.984 26.266 1 98.38 185 TYR B N 1
ATOM 3410 C CA . TYR B 1 185 ? -3.637 17.719 25.125 1 98.38 185 TYR B CA 1
ATOM 3411 C C . TYR B 1 185 ? -4.73 16.906 24.422 1 98.38 185 TYR B C 1
ATOM 3413 O O . TYR B 1 185 ? -4.441 15.938 23.719 1 98.38 185 TYR B O 1
ATOM 3421 N N . GLU B 1 186 ? -5.941 17.312 24.531 1 98.12 186 GLU B N 1
ATOM 3422 C CA . GLU B 1 186 ? -7.059 16.594 23.938 1 98.12 186 GLU B CA 1
ATOM 3423 C C . GLU B 1 186 ? -7.152 16.859 22.438 1 98.12 186 GLU B C 1
ATOM 3425 O O . GLU B 1 186 ? -6.559 17.828 21.938 1 98.12 186 GLU B O 1
ATOM 3430 N N . PHE B 1 187 ? -7.863 15.938 21.797 1 98.62 187 PHE B N 1
ATOM 3431 C CA . PHE B 1 187 ? -8.281 16.234 20.422 1 98.62 187 PHE B CA 1
ATOM 3432 C C . PHE B 1 187 ? -9.664 16.875 20.406 1 98.62 187 PHE B C 1
ATOM 3434 O O . PHE B 1 187 ? -10.578 16.406 21.109 1 98.62 187 PHE B O 1
ATOM 3441 N N . LYS B 1 188 ? -9.797 17.891 19.656 1 98.31 188 LYS B N 1
ATOM 3442 C CA . LYS B 1 188 ? -11.102 18.516 19.438 1 98.31 188 LYS B CA 1
ATOM 3443 C C . LYS B 1 188 ? -11.359 18.734 17.953 1 98.31 188 LYS B C 1
ATOM 3445 O O . LYS B 1 188 ? -10.484 19.219 17.234 1 98.31 188 LYS B O 1
ATOM 3450 N N . ARG B 1 189 ? -12.508 18.5 17.547 1 97.88 189 ARG B N 1
ATOM 3451 C CA . ARG B 1 189 ? -12.82 18.516 16.125 1 97.88 189 ARG B CA 1
ATOM 3452 C C . ARG B 1 189 ? -13.414 19.859 15.711 1 97.88 189 ARG B C 1
ATOM 3454 O O . ARG B 1 189 ? -14.164 20.469 16.469 1 97.88 189 ARG B O 1
ATOM 3461 N N . VAL B 1 190 ? -13.062 20.312 14.57 1 97.62 190 VAL B N 1
ATOM 3462 C CA . VAL B 1 190 ? -13.719 21.422 13.883 1 97.62 190 VAL B CA 1
ATOM 3463 C C . VAL B 1 190 ? -14.312 20.922 12.562 1 97.62 190 VAL B C 1
ATOM 3465 O O . VAL B 1 190 ? -13.898 19.891 12.039 1 97.62 190 VAL B O 1
ATOM 3468 N N . ASN B 1 191 ? -15.227 21.625 12.039 1 97.44 191 ASN B N 1
ATOM 3469 C CA . ASN B 1 191 ? -15.867 21.25 10.789 1 97.44 191 ASN B CA 1
ATOM 3470 C C . ASN B 1 191 ? -15.172 21.875 9.586 1 97.44 191 ASN B C 1
ATOM 3472 O O . ASN B 1 191 ? -14.828 23.062 9.609 1 97.44 191 ASN B O 1
ATOM 3476 N N . GLY B 1 192 ? -14.945 21.031 8.586 1 97.94 192 GLY B N 1
ATOM 3477 C CA . GLY B 1 192 ? -14.414 21.547 7.332 1 97.94 192 GLY B CA 1
ATOM 3478 C C . GLY B 1 192 ? -13.172 20.812 6.863 1 97.94 192 GLY B C 1
ATOM 3479 O O . GLY B 1 192 ? -12.523 20.125 7.652 1 97.94 192 GLY B O 1
ATOM 3480 N N . ILE B 1 193 ? -12.852 21 5.613 1 98.38 193 ILE B N 1
ATOM 3481 C CA . ILE B 1 193 ? -11.664 20.422 5.004 1 98.38 193 ILE B CA 1
ATOM 3482 C C . ILE B 1 193 ? -10.492 21.375 5.133 1 98.38 193 ILE B C 1
ATOM 3484 O O . ILE B 1 193 ? -10.578 22.531 4.727 1 98.38 193 ILE B O 1
ATOM 3488 N N . VAL B 1 194 ? -9.438 20.859 5.652 1 98.5 194 VAL B N 1
ATOM 3489 C CA . VAL B 1 194 ? -8.273 21.703 5.934 1 98.5 194 VAL B CA 1
ATOM 3490 C C . VAL B 1 194 ? -7.359 21.75 4.711 1 98.5 194 VAL B C 1
ATOM 3492 O O . VAL B 1 194 ? -6.977 22.828 4.254 1 98.5 194 VAL B O 1
ATOM 3495 N N . SER B 1 195 ? -7.086 20.578 4.215 1 97.81 195 SER B N 1
ATOM 3496 C CA . SER B 1 195 ? -6.043 20.484 3.199 1 97.81 195 SER B CA 1
ATOM 3497 C C . SER B 1 195 ? -6.352 19.375 2.189 1 97.81 195 SER B C 1
ATOM 3499 O O . SER B 1 195 ? -7.246 18.562 2.41 1 97.81 195 SER B O 1
ATOM 3501 N N . GLU B 1 196 ? -5.68 19.5 1.1 1 95.19 196 GLU B N 1
ATOM 3502 C CA . GLU B 1 196 ? -5.648 18.484 0.052 1 95.19 196 GLU B CA 1
ATOM 3503 C C . GLU B 1 196 ? -4.219 18.047 -0.263 1 95.19 196 GLU B C 1
ATOM 3505 O O . GLU B 1 196 ? -3.33 18.906 -0.397 1 95.19 196 GLU B O 1
ATOM 3510 N N . PHE B 1 197 ? -4.02 16.781 -0.321 1 90.62 197 PHE B N 1
ATOM 3511 C CA . PHE B 1 197 ? -2.656 16.359 -0.634 1 90.62 197 PHE B CA 1
ATOM 3512 C C . PHE B 1 197 ? -2.66 15.086 -1.467 1 90.62 197 PHE B C 1
ATOM 3514 O O . PHE B 1 197 ? -3.637 14.328 -1.452 1 90.62 197 PHE B O 1
ATOM 3521 N N . SER B 1 198 ? -1.614 14.984 -2.184 1 84.38 198 SER B N 1
ATOM 3522 C CA . SER B 1 198 ? -1.476 13.883 -3.135 1 84.38 198 SER B CA 1
ATOM 3523 C C . SER B 1 198 ? -1.032 12.602 -2.441 1 84.38 198 SER B C 1
ATOM 3525 O O . SER B 1 198 ? -0.192 12.633 -1.539 1 84.38 198 SER B O 1
ATOM 3527 N N . MET B 1 199 ? -1.695 11.555 -2.807 1 75.5 199 MET B N 1
ATOM 3528 C CA . MET B 1 199 ? -1.268 10.227 -2.387 1 75.5 199 MET B CA 1
ATOM 3529 C C . MET B 1 199 ? -0.376 9.578 -3.443 1 75.5 199 MET B C 1
ATOM 3531 O O . MET B 1 199 ? -0.014 8.406 -3.326 1 75.5 199 MET B O 1
ATOM 3535 N N . GLY B 1 200 ? -0.074 10.305 -4.441 1 65.56 200 GLY B N 1
ATOM 3536 C CA . GLY B 1 200 ? 0.5 9.828 -5.688 1 65.56 200 GLY B CA 1
ATOM 3537 C C . GLY B 1 200 ? 1.798 9.062 -5.492 1 65.56 200 GLY B C 1
ATOM 3538 O O . GLY B 1 200 ? 2.232 8.852 -4.359 1 65.56 200 GLY B O 1
ATOM 3539 N N . GLY B 1 201 ? 2.406 8.367 -6.387 1 69 201 GLY B N 1
ATOM 3540 C CA . GLY B 1 201 ? 3.547 7.488 -6.582 1 69 201 GLY B CA 1
ATOM 3541 C C . GLY B 1 201 ? 3.193 6.203 -7.305 1 69 201 GLY B C 1
ATOM 3542 O O . GLY B 1 201 ? 2.018 5.918 -7.535 1 69 201 GLY B O 1
ATOM 3543 N N . VAL B 1 202 ? 4.148 5.566 -7.707 1 64.94 202 VAL B N 1
ATOM 3544 C CA . VAL B 1 202 ? 3.979 4.371 -8.523 1 64.94 202 VAL B CA 1
ATOM 3545 C C . VAL B 1 202 ? 3.125 3.35 -7.781 1 64.94 202 VAL B C 1
ATOM 3547 O O . VAL B 1 202 ? 2.215 2.75 -8.359 1 64.94 202 VAL B O 1
ATOM 3550 N N . SER B 1 203 ? 3.336 3.262 -6.496 1 70.62 203 SER B N 1
ATOM 3551 C CA . SER B 1 203 ? 2.596 2.271 -5.723 1 70.62 203 SER B CA 1
ATOM 3552 C C . SER B 1 203 ? 1.121 2.646 -5.609 1 70.62 203 SER B C 1
ATOM 3554 O O . SER B 1 203 ? 0.248 1.781 -5.684 1 70.62 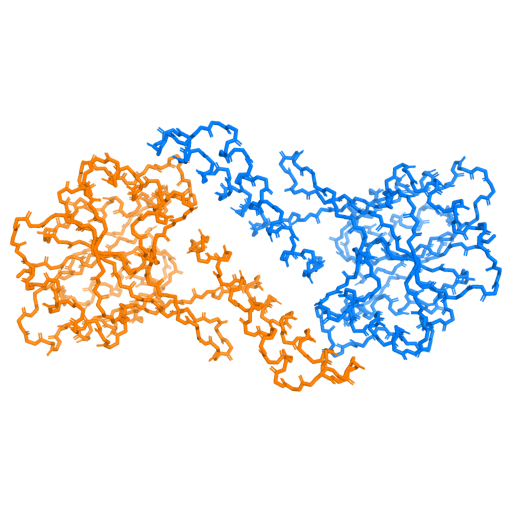203 SER B O 1
ATOM 3556 N N . THR B 1 204 ? 0.88 3.879 -5.477 1 73.38 204 THR B N 1
ATOM 3557 C CA . THR B 1 204 ? -0.502 4.332 -5.371 1 73.38 204 THR B CA 1
ATOM 3558 C C . THR B 1 204 ? -1.225 4.18 -6.707 1 73.38 204 THR B C 1
ATOM 3560 O O . THR B 1 204 ? -2.363 3.707 -6.754 1 73.38 204 THR B O 1
ATOM 3563 N N . THR B 1 205 ? -0.482 4.535 -7.719 1 74 205 THR B N 1
ATOM 3564 C CA . THR B 1 205 ? -1.067 4.398 -9.047 1 74 205 THR B CA 1
ATOM 3565 C C . THR B 1 205 ? -1.421 2.941 -9.328 1 74 205 THR B C 1
ATOM 3567 O O . THR B 1 205 ? -2.504 2.648 -9.844 1 74 205 THR B O 1
ATOM 3570 N N . ASN B 1 206 ? -0.579 2.119 -8.969 1 77.38 206 ASN B N 1
ATOM 3571 C CA . ASN B 1 206 ? -0.832 0.697 -9.164 1 77.38 206 ASN B CA 1
ATOM 3572 C C . ASN B 1 206 ? -2.027 0.221 -8.344 1 77.38 206 ASN B C 1
ATOM 3574 O O . ASN B 1 206 ? -2.832 -0.581 -8.82 1 77.38 206 ASN B O 1
ATOM 3578 N N . ASN B 1 207 ? -2.113 0.702 -7.191 1 79.06 207 ASN B N 1
ATOM 3579 C CA . ASN B 1 207 ? -3.217 0.299 -6.324 1 79.06 207 ASN B CA 1
ATOM 3580 C C . ASN B 1 207 ? -4.562 0.775 -6.871 1 79.06 207 ASN B C 1
ATOM 3582 O O . ASN B 1 207 ? -5.555 0.052 -6.801 1 79.06 207 ASN B O 1
ATOM 3586 N N . VAL B 1 208 ? -4.551 1.933 -7.363 1 81.81 208 VAL B N 1
ATOM 3587 C CA . VAL B 1 208 ? -5.785 2.459 -7.941 1 81.81 208 VAL B CA 1
ATOM 3588 C C . VAL B 1 208 ? -6.18 1.629 -9.164 1 81.81 208 VAL B C 1
ATOM 3590 O O . VAL B 1 208 ? -7.355 1.309 -9.352 1 81.81 208 VAL B O 1
ATOM 3593 N N . GLU B 1 209 ? -5.176 1.354 -9.914 1 84.56 209 GLU B N 1
ATOM 3594 C CA . GLU B 1 209 ? -5.434 0.519 -11.078 1 84.56 209 GLU B CA 1
ATOM 3595 C C . GLU B 1 209 ? -5.973 -0.849 -10.672 1 84.56 209 GLU B C 1
ATOM 3597 O O . GLU B 1 209 ? -6.867 -1.388 -11.328 1 84.56 209 GLU B O 1
ATOM 3602 N N . LEU B 1 210 ? -5.445 -1.364 -9.664 1 86.12 210 LEU B N 1
ATOM 3603 C CA . LEU B 1 210 ? -5.934 -2.639 -9.148 1 86.12 210 LEU B CA 1
ATOM 3604 C C . LEU B 1 210 ? -7.41 -2.543 -8.773 1 86.12 210 LEU B C 1
ATOM 3606 O O . LEU B 1 210 ? -8.188 -3.455 -9.062 1 86.12 210 LEU B O 1
ATOM 3610 N N . CYS B 1 211 ? -7.746 -1.52 -8.125 1 86.75 211 CYS B N 1
ATOM 3611 C CA . CYS B 1 211 ? -9.133 -1.328 -7.734 1 86.75 211 CYS B CA 1
ATOM 3612 C C . CYS B 1 211 ? -10.039 -1.216 -8.953 1 86.75 211 CYS B C 1
ATOM 3614 O O . CYS B 1 211 ? -11.133 -1.79 -8.984 1 86.75 211 CYS B O 1
ATOM 3616 N N . ARG B 1 212 ? -9.562 -0.5 -9.938 1 88.44 212 ARG B N 1
ATOM 3617 C CA . ARG B 1 212 ? -10.336 -0.344 -11.164 1 88.44 212 ARG B CA 1
ATOM 3618 C C . ARG B 1 212 ? -10.5 -1.68 -11.883 1 88.44 212 ARG B C 1
ATOM 3620 O O . ARG B 1 212 ? -11.594 -2.006 -12.352 1 88.44 212 ARG B O 1
ATOM 3627 N N . ASP B 1 213 ? -9.438 -2.371 -11.969 1 90.19 213 ASP B N 1
ATOM 3628 C CA . ASP B 1 213 ? -9.477 -3.684 -12.609 1 90.19 213 ASP B CA 1
ATOM 3629 C C . ASP B 1 213 ? -10.43 -4.625 -11.883 1 90.19 213 ASP B C 1
ATOM 3631 O O . ASP B 1 213 ? -11.172 -5.379 -12.516 1 90.19 213 ASP B O 1
ATOM 3635 N N . ALA B 1 214 ? -10.336 -4.574 -10.57 1 90.81 214 ALA B N 1
ATOM 3636 C CA . ALA B 1 214 ? -11.219 -5.43 -9.789 1 90.81 214 ALA B CA 1
ATOM 3637 C C . ALA B 1 214 ? -12.688 -5.105 -10.062 1 90.81 214 ALA B C 1
ATOM 3639 O O . ALA B 1 214 ? -13.508 -6.008 -10.219 1 90.81 214 ALA B O 1
ATOM 3640 N N . ARG B 1 215 ? -12.953 -3.857 -10.133 1 91.81 215 ARG B N 1
ATOM 3641 C CA . ARG B 1 215 ? -14.32 -3.445 -10.461 1 91.81 215 ARG B CA 1
ATOM 3642 C C . ARG B 1 215 ? -14.734 -3.957 -11.836 1 91.81 215 ARG B C 1
ATOM 3644 O O . ARG B 1 215 ? -15.844 -4.461 -12.008 1 91.81 215 ARG B O 1
ATOM 3651 N N . SER B 1 216 ? -13.891 -3.828 -12.766 1 94 216 SER B N 1
ATOM 3652 C CA . SER B 1 216 ? -14.164 -4.281 -14.125 1 94 216 SER B CA 1
ATOM 3653 C C . SER B 1 216 ? -14.414 -5.785 -14.164 1 94 216 SER B C 1
ATOM 3655 O O . SER B 1 216 ? -15.367 -6.246 -14.789 1 94 216 SER B O 1
ATOM 3657 N N . VAL B 1 217 ? -13.562 -6.52 -13.531 1 94.31 217 VAL B N 1
ATOM 3658 C CA . VAL B 1 217 ? -13.695 -7.969 -13.492 1 94.31 217 VAL B CA 1
ATOM 3659 C C . VAL B 1 217 ? -15.016 -8.352 -12.828 1 94.31 217 VAL B C 1
ATOM 3661 O O . VAL B 1 217 ? -15.75 -9.203 -13.336 1 94.31 217 VAL B O 1
ATOM 3664 N N . GLN B 1 218 ? -15.305 -7.715 -11.711 1 95.06 218 GLN B N 1
ATOM 3665 C CA . GLN B 1 218 ? -16.547 -7.996 -11 1 95.06 218 GLN B CA 1
ATOM 3666 C C . GLN B 1 218 ? -17.766 -7.719 -11.883 1 95.06 218 GLN B C 1
ATOM 3668 O O . GLN B 1 218 ? -18.703 -8.516 -11.93 1 95.06 218 GLN B O 1
ATOM 3673 N N . ARG B 1 219 ? -17.703 -6.668 -12.656 1 95.56 219 ARG B N 1
ATOM 3674 C CA . ARG B 1 219 ? -18.844 -6.25 -13.469 1 95.56 219 ARG B CA 1
ATOM 3675 C C . ARG B 1 219 ? -18.906 -7.055 -14.766 1 95.56 219 ARG B C 1
ATOM 3677 O O . ARG B 1 219 ? -19.953 -7.625 -15.086 1 95.56 219 ARG B O 1
ATOM 3684 N N . ARG B 1 220 ? -17.844 -7.156 -15.461 1 94.94 220 ARG B N 1
ATOM 3685 C CA . ARG B 1 220 ? -17.859 -7.633 -16.844 1 94.94 220 ARG B CA 1
ATOM 3686 C C . ARG B 1 220 ? -17.719 -9.148 -16.891 1 94.94 220 ARG B C 1
ATOM 3688 O O . ARG B 1 220 ? -18.219 -9.789 -17.828 1 94.94 220 ARG B O 1
ATOM 3695 N N . ILE B 1 221 ? -17.078 -9.711 -15.945 1 95.69 221 ILE B N 1
ATOM 3696 C CA . ILE B 1 221 ? -16.812 -11.141 -16.016 1 95.69 221 ILE B CA 1
ATOM 3697 C C . ILE B 1 221 ? -17.703 -11.875 -15.008 1 95.69 221 ILE B C 1
ATOM 3699 O O . ILE B 1 221 ? -18.453 -12.789 -15.383 1 95.69 221 ILE B O 1
ATOM 3703 N N . LEU B 1 222 ? -17.688 -11.414 -13.742 1 96.31 222 LEU B N 1
ATOM 3704 C CA . LEU B 1 222 ? -18.406 -12.117 -12.695 1 96.31 222 LEU B CA 1
ATOM 3705 C C . LEU B 1 222 ? -19.859 -11.68 -12.641 1 96.31 222 LEU B C 1
ATOM 3707 O O . LEU B 1 222 ? -20.672 -12.266 -11.914 1 96.31 222 LEU B O 1
ATOM 3711 N N . ARG B 1 223 ? -20.172 -10.57 -13.359 1 96.06 223 ARG B N 1
ATOM 3712 C CA . ARG B 1 223 ? -21.547 -10.07 -13.523 1 96.06 223 ARG B CA 1
ATOM 3713 C C . ARG B 1 223 ? -22.141 -9.664 -12.18 1 96.06 223 ARG B C 1
ATOM 3715 O O . ARG B 1 223 ? -23.297 -9.992 -11.891 1 96.06 223 ARG B O 1
ATOM 3722 N N . VAL B 1 224 ? -21.344 -9.117 -11.344 1 94.69 224 VAL B N 1
ATOM 3723 C CA . VAL B 1 224 ? -21.812 -8.5 -10.117 1 94.69 224 VAL B CA 1
ATOM 3724 C C . VAL B 1 224 ? -22.609 -7.238 -10.453 1 94.69 224 VAL B C 1
ATOM 3726 O O . VAL B 1 224 ? -22.219 -6.457 -11.32 1 94.69 224 VAL B O 1
ATOM 3729 N N . PRO B 1 225 ? -23.734 -6.965 -9.82 1 95.31 225 PRO B N 1
ATOM 3730 C CA . PRO B 1 225 ? -24.516 -5.75 -10.086 1 95.31 225 PRO B CA 1
ATOM 3731 C C . PRO B 1 225 ? -23.688 -4.477 -9.922 1 95.31 225 PRO B C 1
ATOM 3733 O O . PRO B 1 225 ? -22.844 -4.391 -9.031 1 95.31 225 PRO B O 1
ATOM 3736 N N . GLY B 1 226 ? -23.938 -3.496 -10.742 1 92.38 226 GLY B N 1
ATOM 3737 C CA . GLY B 1 226 ? -23.156 -2.275 -10.812 1 92.38 226 GLY B CA 1
ATOM 3738 C C . GLY B 1 226 ? -23.031 -1.558 -9.484 1 92.38 226 GLY B C 1
ATOM 3739 O O . GLY B 1 226 ? -21.938 -1.112 -9.109 1 92.38 226 GLY B O 1
ATOM 3740 N N . PHE B 1 227 ? -24.125 -1.521 -8.836 1 92.69 227 PHE B N 1
ATOM 3741 C CA . PHE B 1 227 ? -24.125 -0.796 -7.57 1 92.69 227 PHE B CA 1
ATOM 3742 C C . PHE B 1 227 ? -23.234 -1.492 -6.547 1 92.69 227 PHE B C 1
ATOM 3744 O O . PHE B 1 227 ? -22.531 -0.833 -5.781 1 92.69 227 PHE B O 1
ATOM 3751 N N . ILE B 1 228 ? -23.219 -2.805 -6.523 1 93 228 ILE B N 1
ATOM 3752 C CA . ILE B 1 228 ? -22.391 -3.572 -5.59 1 93 228 ILE B CA 1
ATOM 3753 C C . ILE B 1 228 ? -20.922 -3.451 -5.973 1 93 228 ILE B C 1
ATOM 3755 O O . ILE B 1 228 ? -20.062 -3.271 -5.105 1 93 228 ILE B O 1
ATOM 3759 N N . ALA B 1 229 ? -20.656 -3.502 -7.266 1 93 229 ALA B N 1
ATOM 3760 C CA . ALA B 1 229 ? -19.281 -3.379 -7.746 1 93 229 ALA B CA 1
ATOM 3761 C C . ALA B 1 229 ? -18.703 -1.998 -7.438 1 93 229 ALA B C 1
ATOM 3763 O O . ALA B 1 229 ? -17.531 -1.867 -7.105 1 93 229 ALA B O 1
ATOM 3764 N N . GLU B 1 230 ? -19.578 -1.019 -7.543 1 90.81 230 GLU B N 1
ATOM 3765 C CA . GLU B 1 230 ? -19.156 0.346 -7.238 1 90.81 230 GLU B CA 1
ATOM 3766 C C . GLU B 1 230 ? -18.844 0.511 -5.754 1 90.81 230 GLU B C 1
ATOM 3768 O O . GLU B 1 230 ? -17.875 1.172 -5.383 1 90.81 230 GLU B O 1
ATOM 3773 N N . LEU B 1 231 ? -19.641 -0.074 -4.938 1 89.88 231 LEU B N 1
ATOM 3774 C CA . LEU B 1 231 ? -19.422 -0.03 -3.496 1 89.88 231 LEU B CA 1
ATOM 3775 C C . LEU B 1 231 ? -18.109 -0.729 -3.133 1 89.88 231 LEU B C 1
ATOM 3777 O O . LEU B 1 231 ? -17.328 -0.218 -2.324 1 89.88 231 LEU B O 1
ATOM 3781 N N . SER B 1 232 ? -17.891 -1.821 -3.732 1 89.5 232 SER B N 1
ATOM 3782 C CA . SER B 1 232 ? -16.656 -2.549 -3.52 1 89.5 232 SER B CA 1
ATOM 3783 C C . SER B 1 232 ? -15.445 -1.716 -3.939 1 89.5 232 SER B C 1
ATOM 3785 O O . SER B 1 232 ? -14.438 -1.669 -3.229 1 89.5 232 SER B O 1
ATOM 3787 N N . TYR B 1 233 ? -15.602 -1.081 -5.031 1 87.69 233 TYR B N 1
ATOM 3788 C CA . TYR B 1 233 ? -14.539 -0.226 -5.551 1 87.69 233 TYR B CA 1
ATOM 3789 C C . TYR B 1 233 ? -14.211 0.892 -4.566 1 87.69 233 TYR B C 1
ATOM 3791 O O . TYR B 1 233 ? -13.039 1.115 -4.234 1 87.69 233 TYR B O 1
ATOM 3799 N N . LYS B 1 234 ? -15.211 1.536 -4.098 1 83.19 234 LYS B N 1
ATOM 3800 C CA . LYS B 1 234 ? -15.016 2.643 -3.164 1 83.19 234 LYS B CA 1
ATOM 3801 C C . LYS B 1 234 ? -14.391 2.16 -1.859 1 83.19 234 LYS B C 1
ATOM 3803 O O . LYS B 1 234 ? -13.531 2.836 -1.29 1 83.19 234 LYS B O 1
ATOM 3808 N N . LEU B 1 235 ? -14.805 1.012 -1.41 1 82.81 235 LEU B N 1
ATOM 3809 C CA . LEU B 1 235 ? -14.258 0.449 -0.179 1 82.81 235 LEU B CA 1
ATOM 3810 C C . LEU B 1 235 ? -12.789 0.083 -0.35 1 82.81 235 LEU B C 1
ATOM 3812 O O . LEU B 1 235 ? -11.984 0.313 0.55 1 82.81 235 LEU B O 1
ATOM 3816 N N . ARG B 1 236 ? -12.445 -0.392 -1.49 1 82.25 236 ARG B N 1
ATOM 3817 C CA . ARG B 1 236 ? -11.055 -0.729 -1.781 1 82.25 236 ARG B CA 1
ATOM 3818 C C . ARG B 1 236 ? -10.188 0.524 -1.836 1 82.25 236 ARG B C 1
ATOM 3820 O O . ARG B 1 236 ? -9.062 0.533 -1.322 1 82.25 236 ARG B O 1
ATOM 3827 N N . LEU B 1 237 ? -10.727 1.438 -2.459 1 78.44 237 LEU B N 1
ATOM 3828 C CA . LEU B 1 237 ? -10 2.697 -2.553 1 78.44 237 LEU B CA 1
ATOM 3829 C C . LEU B 1 237 ? -9.766 3.295 -1.169 1 78.44 237 LEU B C 1
ATOM 3831 O O . LEU B 1 237 ? -8.688 3.818 -0.885 1 78.44 237 LEU B O 1
ATOM 3835 N N . ARG B 1 238 ? -10.758 3.191 -0.362 1 74.38 238 ARG B N 1
ATOM 3836 C CA . ARG B 1 238 ? -10.648 3.717 0.995 1 74.38 238 ARG B CA 1
ATOM 3837 C C . ARG B 1 238 ? -9.594 2.961 1.793 1 74.38 238 ARG B C 1
ATOM 3839 O O . ARG B 1 238 ? -8.828 3.566 2.549 1 74.38 238 ARG B O 1
ATOM 3846 N N . THR B 1 239 ? -9.547 1.738 1.585 1 72.81 239 THR B N 1
ATOM 3847 C CA . THR B 1 239 ? -8.578 0.915 2.299 1 72.81 239 THR B CA 1
ATOM 3848 C C . THR B 1 239 ? -7.156 1.22 1.83 1 72.81 239 THR B C 1
ATOM 3850 O O . THR B 1 239 ? -6.223 1.241 2.635 1 72.81 239 THR B O 1
ATOM 3853 N N . THR B 1 240 ? -7.035 1.431 0.552 1 70.25 240 THR B N 1
ATOM 3854 C CA . THR B 1 240 ? -5.738 1.814 -0 1 70.25 240 THR B CA 1
ATOM 3855 C C . THR B 1 240 ? -5.297 3.166 0.552 1 70.25 240 THR B C 1
ATOM 3857 O O . THR B 1 240 ? -4.121 3.354 0.874 1 70.25 240 THR B O 1
ATOM 3860 N N . GLY B 1 241 ? -6.215 4.016 0.668 1 64.5 241 GLY B N 1
ATOM 3861 C CA . GLY B 1 241 ? -5.93 5.328 1.224 1 64.5 241 GLY B CA 1
ATOM 3862 C C . GLY B 1 241 ? -5.57 5.289 2.697 1 64.5 241 GLY B C 1
ATOM 3863 O O . GLY B 1 241 ? -4.652 5.984 3.139 1 64.5 241 GLY B O 1
ATOM 3864 N N . LYS B 1 242 ? -6.297 4.445 3.406 1 61.44 242 LYS B N 1
ATOM 3865 C CA . LYS B 1 242 ? -6.051 4.332 4.84 1 61.44 242 LYS B CA 1
ATOM 3866 C C . LYS B 1 242 ? -4.652 3.787 5.117 1 61.44 242 LYS B C 1
ATOM 3868 O O . LYS B 1 242 ? -3.965 4.258 6.027 1 61.44 242 LYS B O 1
ATOM 3873 N N . SER B 1 243 ? -4.41 2.834 4.34 1 60.44 243 SER B N 1
ATOM 3874 C CA . SER B 1 243 ? -3.084 2.256 4.52 1 60.44 243 SER B CA 1
ATOM 3875 C C . SER B 1 243 ? -1.992 3.287 4.254 1 60.44 243 SER B C 1
ATOM 3877 O O . SER B 1 243 ? -0.986 3.332 4.965 1 60.44 243 SER B O 1
ATOM 3879 N N . LYS B 1 244 ? -2.342 4.164 3.412 1 59 244 LYS B N 1
ATOM 3880 C CA . LYS B 1 244 ? -1.359 5.191 3.084 1 59 244 LYS B CA 1
ATOM 3881 C C . LYS B 1 244 ? -1.425 6.348 4.078 1 59 244 LYS B C 1
ATOM 3883 O O . LYS B 1 244 ? -0.395 6.922 4.441 1 59 244 LYS B O 1
ATOM 3888 N N . ALA B 1 245 ? -2.85 6.656 4.328 1 50.25 245 ALA B N 1
ATOM 3889 C CA . ALA B 1 245 ? -3.01 7.727 5.312 1 50.25 245 ALA B CA 1
ATOM 3890 C C . ALA B 1 245 ? -2.379 7.34 6.645 1 50.25 245 ALA B C 1
ATOM 3892 O O . ALA B 1 245 ? -1.869 8.195 7.371 1 50.25 245 ALA B O 1
ATOM 3893 N N . LEU B 1 246 ? -2.84 6.09 6.93 1 42.81 246 LEU B N 1
ATOM 3894 C CA . LEU B 1 246 ? -2.172 5.609 8.133 1 42.81 246 LEU B CA 1
ATOM 3895 C C . LEU B 1 246 ? -0.662 5.785 8.031 1 42.81 246 LEU B C 1
ATOM 3897 O O . LEU B 1 246 ? 0.022 5.945 9.039 1 42.81 246 LEU B O 1
ATOM 3901 N N . TYR B 1 247 ? -0.485 5.762 6.695 1 42 247 TYR B N 1
ATOM 3902 C CA . TYR B 1 247 ? 0.954 5.754 6.457 1 42 247 TYR B CA 1
ATOM 3903 C C . TYR B 1 247 ? 1.407 7.066 5.828 1 42 247 TYR B C 1
ATOM 3905 O O . TYR B 1 247 ? 2.578 7.219 5.473 1 42 247 TYR B O 1
ATOM 3913 N N . ASN B 1 248 ? 0.614 8.086 6.117 1 40.59 248 ASN B N 1
ATOM 3914 C CA . ASN B 1 248 ? 0.686 9.469 5.672 1 40.59 248 ASN B CA 1
ATOM 3915 C C . ASN B 1 248 ? 1.759 9.656 4.602 1 40.59 248 ASN B C 1
ATOM 3917 O O . ASN B 1 248 ? 2.105 10.789 4.258 1 40.59 248 ASN B O 1
ATOM 3921 N N . LYS B 1 249 ? 3.119 9.195 5.02 1 37.53 249 LYS B N 1
ATOM 3922 C CA . LYS B 1 249 ? 4.363 9.93 4.805 1 37.53 249 LYS B CA 1
ATOM 3923 C C . LYS B 1 249 ? 4.688 10.039 3.316 1 37.53 249 LYS B C 1
ATOM 3925 O O . LYS B 1 249 ? 4.176 9.266 2.506 1 37.53 249 LYS B O 1
ATOM 3930 N N . ALA B 1 250 ? 6.051 10.508 3.045 1 31.06 250 ALA B N 1
ATOM 3931 C CA . ALA B 1 250 ? 7.016 11.289 2.275 1 31.06 250 ALA B CA 1
ATOM 3932 C C . ALA B 1 250 ? 7.277 10.656 0.914 1 31.06 250 ALA B C 1
ATOM 3934 O O . ALA B 1 250 ? 7.309 9.43 0.791 1 31.06 250 ALA B O 1
#

Radius of gyration: 26.4 Å; Cα contacts (8 Å, |Δi|>4): 1026; chains: 2; bounding box: 49×79×54 Å

Foldseek 3Di:
DEEEEEEEDEQQQVQQVQAVVQCVLQVVAPPYHYAYEYEYQQHPNCNVVVQVVCVCVSPYDYDHHHADADLRSVLVSLVVDDDQWYAYAYRNKHWDSCQSVQVVVVVPDDPPAQAWEFAKAWEALPPPDIDIDGFAAQVCLVPFHRYFSRGIIHGSVLCVVQGFDVVPRQCSSSVSSVVSVVVPHGYDYDYDYTIYHYPYDPVSVVQLVVLVVQLCCCCPPVNPDNVVSVVSSVVSNVVSVCVVSSRNGD/DEEEEEEEDEQQQVQQVQAVVQCVLQVVAPPYQYAYEYEYQQYPNCNVVVQVVCVCVSPYDYDHHHADADLRSVLVSLVVDDDQWYAYAYRNKHWDSCQSVQVVVVVPDDPPAQAWEFAKAWEALPPPDIDIDGFAAQVCLVPFHRYFSRGIIHGSVLCVVQGFDVVPRQCSSSVSSVVSVVVPHGYDYDYDYTIYHYLYDPVSVVQLVVLVVQLCCCCPPVNPDNVVSVVSSVVSNVVSVCVVSSRNGD